Protein AF-C5DWY2-F1 (afdb_monomer_lite)

pLDDT: mean 78.47, std 16.79, range [25.7, 97.62]

InterPro domains:
  IPR014843 Protein Him1/Fmp52 [PF08732] (176-339)
  IPR036291 NAD(P)-binding domain superfamily [SSF51735] (209-324)

Structure (mmCIF, N/CA/C/O backbone):
data_AF-C5DWY2-F1
#
_entry.id   AF-C5DWY2-F1
#
loop_
_atom_site.group_PDB
_atom_site.id
_atom_site.type_symbol
_atom_site.label_atom_id
_atom_site.label_alt_id
_atom_site.label_comp_id
_atom_site.label_asym_id
_atom_site.label_entity_id
_atom_site.label_seq_id
_atom_site.pdbx_PDB_ins_code
_atom_site.Cartn_x
_atom_site.Cartn_y
_atom_site.Cartn_z
_atom_site.occupancy
_atom_site.B_iso_or_equiv
_atom_site.auth_seq_id
_atom_site.auth_comp_id
_atom_site.auth_asym_id
_atom_site.auth_atom_id
_atom_site.pdbx_PDB_model_num
ATOM 1 N N . MET A 1 1 ? -13.076 17.099 48.594 1.00 31.81 1 MET A N 1
ATOM 2 C CA . MET A 1 1 ? -12.869 17.244 47.140 1.00 31.81 1 MET A CA 1
ATOM 3 C C . MET A 1 1 ? -11.903 16.149 46.719 1.00 31.81 1 MET A C 1
ATOM 5 O O . MET A 1 1 ? -10.703 16.353 46.830 1.00 31.81 1 MET A O 1
ATOM 9 N N . SER A 1 2 ? -12.412 14.955 46.390 1.00 25.70 2 SER A N 1
ATOM 10 C CA . SER A 1 2 ? -11.578 13.869 45.864 1.00 25.70 2 SER A CA 1
ATOM 11 C C . SER A 1 2 ? -11.436 14.059 44.359 1.00 25.70 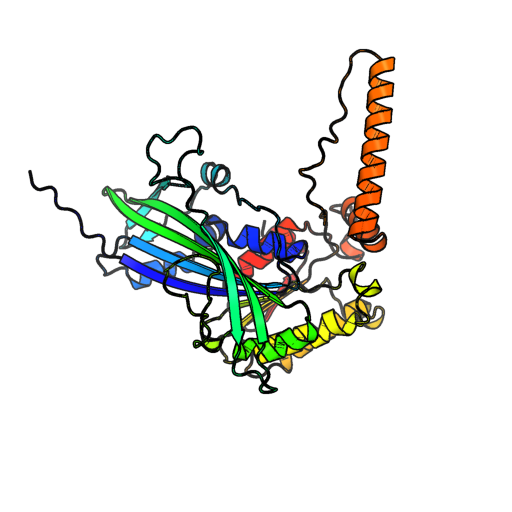2 SER A C 1
ATOM 13 O O . SER A 1 2 ? -12.409 14.068 43.610 1.00 25.70 2 SER A O 1
ATOM 15 N N . THR A 1 3 ? -10.205 14.285 43.924 1.00 31.88 3 THR A N 1
ATOM 16 C CA . THR A 1 3 ? -9.783 14.100 42.541 1.00 31.88 3 THR A CA 1
ATOM 17 C C . THR A 1 3 ? -9.635 12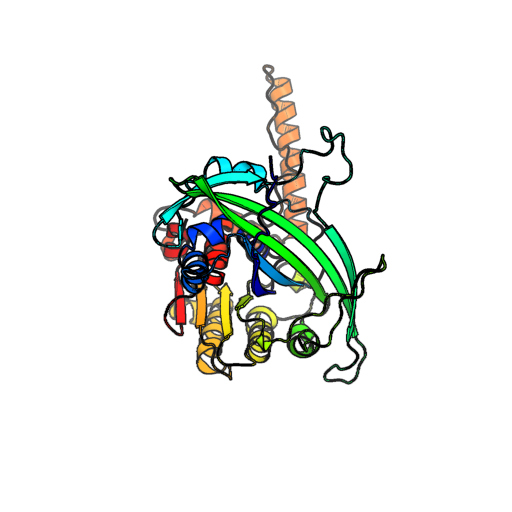.601 42.318 1.00 31.88 3 THR A C 1
ATOM 19 O O . THR A 1 3 ? -8.547 12.053 42.490 1.00 31.88 3 THR A O 1
ATOM 22 N N . ASP A 1 4 ? -10.738 11.929 41.992 1.00 30.27 4 ASP A N 1
ATOM 23 C CA . ASP A 1 4 ? -10.667 10.574 41.457 1.00 30.27 4 ASP A CA 1
ATOM 24 C C . ASP A 1 4 ? -10.088 10.670 40.047 1.00 30.27 4 ASP A C 1
ATOM 26 O O . ASP A 1 4 ? -10.759 11.021 39.074 1.00 30.27 4 ASP A O 1
ATOM 30 N N . HIS A 1 5 ? -8.788 10.402 39.951 1.00 35.81 5 HIS A N 1
ATOM 31 C CA . HIS A 1 5 ? -8.169 10.000 38.703 1.00 35.81 5 HIS A CA 1
ATOM 32 C C . HIS A 1 5 ? -8.895 8.740 38.229 1.00 35.81 5 HIS A C 1
ATOM 34 O O . HIS A 1 5 ? -8.616 7.641 38.703 1.00 35.81 5 HIS A O 1
ATOM 40 N N . ASN A 1 6 ? -9.847 8.910 37.309 1.00 37.41 6 ASN A N 1
ATOM 41 C CA . ASN A 1 6 ? -10.394 7.817 36.522 1.00 37.41 6 ASN A CA 1
ATOM 42 C C . ASN A 1 6 ? -9.211 7.069 35.900 1.00 37.41 6 ASN A C 1
ATOM 44 O O . ASN A 1 6 ? -8.612 7.544 34.936 1.00 37.41 6 ASN A O 1
ATOM 48 N N . LEU A 1 7 ? -8.858 5.916 36.471 1.00 41.41 7 LEU A N 1
ATOM 49 C CA . LEU A 1 7 ? -8.006 4.924 35.831 1.00 41.41 7 LEU A CA 1
ATOM 50 C C . LEU A 1 7 ? -8.693 4.538 34.518 1.00 41.41 7 LEU A C 1
ATOM 52 O O . LEU A 1 7 ? -9.625 3.735 34.504 1.00 41.41 7 LEU A O 1
ATOM 56 N N . THR A 1 8 ? -8.281 5.171 33.421 1.00 54.25 8 THR A N 1
ATOM 57 C CA . THR A 1 8 ? -8.731 4.854 32.067 1.00 54.25 8 THR A CA 1
ATOM 58 C C . THR A 1 8 ? -8.365 3.406 31.778 1.00 54.25 8 THR A C 1
ATOM 60 O O . THR A 1 8 ? -7.192 3.078 31.597 1.00 54.25 8 THR A O 1
ATOM 63 N N . LYS A 1 9 ? -9.363 2.515 31.782 1.00 72.31 9 LYS A N 1
ATOM 64 C CA . LYS A 1 9 ? -9.174 1.137 31.326 1.00 72.31 9 LYS A CA 1
ATOM 65 C C . LYS A 1 9 ? -8.931 1.194 29.820 1.00 72.31 9 LYS A C 1
ATOM 67 O O . LYS A 1 9 ? -9.702 1.817 29.087 1.00 72.31 9 LYS A O 1
ATOM 72 N N . HIS A 1 10 ? -7.838 0.572 29.399 1.00 84.31 10 HIS A N 1
ATOM 73 C CA . HIS A 1 10 ? -7.245 0.719 28.074 1.00 84.31 10 HIS A CA 1
ATOM 74 C C . HIS A 1 10 ? -7.298 -0.600 27.304 1.00 84.31 10 HIS A C 1
ATOM 76 O O . HIS A 1 10 ? -7.007 -1.653 27.869 1.00 84.31 10 HIS A O 1
ATOM 82 N N . GLN A 1 11 ? -7.650 -0.536 26.020 1.00 90.25 11 GLN A N 1
ATOM 83 C CA . GLN A 1 11 ? -7.560 -1.659 25.088 1.00 90.25 11 GLN A CA 1
ATOM 84 C C . GLN A 1 11 ? -6.677 -1.287 23.903 1.00 90.25 11 GLN A C 1
ATOM 86 O O . GLN A 1 11 ? -6.793 -0.198 23.348 1.00 90.25 11 GLN A O 1
ATOM 91 N N . SER A 1 12 ? -5.834 -2.221 23.470 1.00 89.38 12 SER A N 1
ATOM 92 C CA . SER A 1 12 ? -4.912 -2.027 22.354 1.00 89.38 12 SER A CA 1
ATOM 93 C C . SER A 1 12 ? -5.177 -3.037 21.241 1.00 89.38 12 SER A C 1
ATOM 95 O O . SER A 1 12 ? -5.420 -4.213 21.512 1.00 89.38 12 SER A O 1
ATOM 97 N N . PHE A 1 13 ? -5.095 -2.588 19.992 1.00 91.62 13 PHE A N 1
ATOM 98 C CA . PHE A 1 13 ? -5.145 -3.421 18.794 1.00 91.62 13 PHE A CA 1
ATOM 99 C C . PHE A 1 13 ? -3.881 -3.214 17.964 1.00 91.62 13 PHE A C 1
ATOM 101 O O . PHE A 1 13 ? -3.285 -2.133 17.984 1.00 91.62 13 PHE A O 1
ATOM 108 N N . GLN A 1 14 ? -3.470 -4.251 17.240 1.00 92.06 14 GLN A N 1
ATOM 109 C CA . GLN A 1 14 ? -2.285 -4.234 16.389 1.00 92.06 14 GLN A CA 1
ATOM 110 C C . GLN A 1 14 ? -2.656 -4.732 14.997 1.00 92.06 14 GLN A C 1
ATOM 112 O O . GLN A 1 14 ? -3.134 -5.852 14.846 1.00 92.06 14 GLN A O 1
ATOM 117 N N . ASP A 1 15 ? -2.413 -3.898 13.990 1.00 91.69 15 ASP A N 1
ATOM 118 C CA . ASP A 1 15 ? -2.611 -4.238 12.588 1.00 91.69 15 ASP A CA 1
ATOM 119 C C . ASP A 1 15 ? -1.277 -4.114 11.850 1.00 91.69 15 ASP A C 1
ATOM 121 O O . ASP A 1 15 ? -0.618 -3.073 11.898 1.00 91.69 15 ASP A O 1
ATOM 125 N N . HIS A 1 16 ? -0.886 -5.177 11.151 1.00 94.81 16 HIS A N 1
ATOM 126 C CA . HIS A 1 16 ? 0.380 -5.267 10.429 1.00 94.81 16 HIS A CA 1
ATOM 127 C C . HIS A 1 16 ? 0.127 -5.347 8.921 1.00 94.81 16 HIS A C 1
ATOM 129 O O . HIS A 1 16 ? -0.573 -6.245 8.446 1.00 94.81 16 HIS A O 1
ATOM 135 N N . ILE A 1 17 ? 0.722 -4.422 8.165 1.00 96.00 17 ILE A N 1
ATOM 136 C CA . ILE A 1 17 ? 0.604 -4.339 6.707 1.00 96.00 17 ILE A CA 1
ATOM 137 C C . ILE A 1 17 ? 1.995 -4.353 6.076 1.00 96.00 17 ILE A C 1
ATOM 139 O O . ILE A 1 17 ? 2.861 -3.547 6.417 1.00 96.00 17 ILE A O 1
ATOM 143 N N . LEU A 1 18 ? 2.198 -5.251 5.116 1.00 97.12 18 LEU A N 1
ATOM 144 C CA . LEU A 1 18 ? 3.408 -5.320 4.301 1.00 97.12 18 LEU A CA 1
ATOM 145 C C . LEU A 1 18 ? 3.190 -4.569 2.985 1.00 97.12 18 LEU A C 1
ATOM 147 O O . LEU A 1 18 ? 2.194 -4.791 2.305 1.00 97.12 18 LEU A O 1
ATOM 151 N N . LEU A 1 19 ? 4.110 -3.686 2.604 1.00 95.62 19 LEU A N 1
ATOM 152 C CA . LEU A 1 19 ? 3.992 -2.841 1.417 1.00 95.62 19 LEU A CA 1
ATOM 153 C C . LEU A 1 19 ? 5.230 -2.973 0.524 1.00 95.62 19 LEU A C 1
ATOM 155 O O . LEU A 1 19 ? 6.340 -2.589 0.899 1.00 95.62 19 LEU A O 1
ATOM 159 N N . PHE A 1 20 ? 5.012 -3.438 -0.705 1.00 94.06 20 PHE A N 1
ATOM 160 C CA . PHE A 1 20 ? 6.019 -3.469 -1.762 1.00 94.06 20 PHE A CA 1
ATOM 161 C C . PHE A 1 20 ? 5.755 -2.378 -2.797 1.00 94.06 20 PHE A C 1
ATOM 163 O O . PHE A 1 20 ? 4.650 -2.248 -3.323 1.00 94.06 20 PHE A O 1
ATOM 170 N N . GLY A 1 21 ? 6.798 -1.616 -3.135 1.00 87.25 21 GLY A N 1
ATOM 171 C CA . GLY A 1 21 ? 6.702 -0.523 -4.107 1.00 87.25 21 GLY A CA 1
ATOM 172 C C . GLY A 1 21 ? 6.305 0.825 -3.502 1.00 87.25 21 GLY A C 1
ATOM 173 O O . GLY A 1 21 ? 5.877 1.709 -4.244 1.00 87.25 21 GLY A O 1
ATOM 174 N N . SER A 1 22 ? 6.501 1.021 -2.192 1.00 82.19 22 SER A N 1
ATOM 175 C CA . SER A 1 22 ? 6.167 2.273 -1.486 1.00 82.19 22 SER A CA 1
ATOM 176 C C . SER A 1 22 ? 6.967 3.500 -1.945 1.00 82.19 22 SER A C 1
ATOM 178 O O . SER A 1 22 ? 6.643 4.629 -1.595 1.00 82.19 22 SER A O 1
ATOM 180 N N . THR A 1 23 ? 8.005 3.304 -2.754 1.00 82.12 23 THR A N 1
ATOM 181 C CA . THR A 1 23 ? 8.801 4.370 -3.383 1.00 82.12 23 THR A CA 1
ATOM 182 C C . THR A 1 23 ? 8.313 4.771 -4.779 1.00 82.12 23 THR A C 1
ATOM 184 O O . THR A 1 23 ? 8.747 5.797 -5.301 1.00 82.12 23 THR A O 1
ATOM 187 N N . GLY A 1 24 ? 7.428 3.991 -5.409 1.00 80.38 24 GLY A N 1
ATOM 188 C CA . GLY A 1 24 ? 6.833 4.320 -6.710 1.00 80.38 24 GLY A CA 1
ATOM 189 C C . GLY A 1 24 ? 5.622 5.244 -6.572 1.00 80.38 24 GLY A C 1
ATOM 190 O O . GLY A 1 24 ? 4.990 5.256 -5.525 1.00 80.38 24 GLY A O 1
ATOM 191 N N . LEU A 1 25 ? 5.255 5.979 -7.631 1.00 83.44 25 LEU A N 1
ATOM 192 C CA . LEU A 1 25 ? 4.200 7.012 -7.599 1.00 83.44 25 LEU A CA 1
ATOM 193 C C . LEU A 1 25 ? 2.927 6.582 -6.843 1.00 83.44 25 LEU A C 1
ATOM 195 O O . LEU A 1 25 ? 2.466 7.298 -5.962 1.00 83.44 25 LEU A O 1
ATOM 199 N N . ILE A 1 26 ? 2.374 5.410 -7.168 1.00 88.38 26 ILE A N 1
ATOM 200 C CA . ILE A 1 26 ? 1.155 4.910 -6.520 1.00 88.38 26 ILE A CA 1
ATOM 201 C C . ILE A 1 26 ? 1.420 4.415 -5.105 1.00 88.38 26 ILE A C 1
ATOM 203 O O . ILE A 1 26 ? 0.709 4.823 -4.193 1.00 88.38 26 ILE A O 1
ATOM 207 N N . GLY A 1 27 ? 2.423 3.559 -4.894 1.00 88.69 27 GLY A N 1
ATOM 208 C CA . GLY A 1 27 ? 2.696 2.997 -3.567 1.00 88.69 27 GLY A CA 1
ATOM 209 C C . GLY A 1 27 ? 3.061 4.063 -2.544 1.00 88.69 27 GLY A C 1
ATOM 210 O O . GLY A 1 27 ? 2.700 3.962 -1.376 1.00 88.69 27 GLY A O 1
ATOM 211 N N . SER A 1 28 ? 3.717 5.125 -3.000 1.00 87.06 28 SER A N 1
ATOM 212 C CA . SER A 1 28 ? 4.125 6.233 -2.157 1.00 87.06 28 SER A CA 1
ATOM 213 C C . SER A 1 28 ? 2.931 7.077 -1.711 1.00 87.06 28 SER A C 1
ATOM 215 O O . SER A 1 28 ? 2.855 7.437 -0.544 1.00 87.06 28 SER A O 1
ATOM 217 N N . LEU A 1 29 ? 1.983 7.345 -2.614 1.00 88.50 29 LEU A N 1
ATOM 218 C CA . LEU A 1 29 ? 0.710 7.979 -2.262 1.00 88.50 29 LEU A CA 1
ATOM 219 C C . LEU A 1 29 ? -0.178 7.035 -1.434 1.00 88.50 29 LEU A C 1
ATOM 221 O O . LEU A 1 29 ? -0.862 7.480 -0.528 1.00 88.50 29 LEU A O 1
ATOM 225 N N . THR A 1 30 ? -0.141 5.726 -1.696 1.00 91.94 30 THR A N 1
ATOM 226 C CA . THR A 1 30 ? -0.920 4.731 -0.937 1.00 91.94 30 THR A CA 1
ATOM 227 C C . THR A 1 30 ? -0.489 4.720 0.525 1.00 91.94 30 THR A C 1
ATOM 229 O O . THR A 1 30 ? -1.336 4.721 1.409 1.00 91.94 30 THR A O 1
ATOM 232 N N . LEU A 1 31 ? 0.822 4.771 0.790 1.00 91.38 31 LEU A N 1
ATOM 233 C CA . LEU A 1 31 ? 1.337 4.912 2.150 1.00 91.38 31 LEU A CA 1
ATOM 234 C C . LEU A 1 31 ? 0.860 6.215 2.804 1.00 91.38 31 LEU A C 1
ATOM 236 O O . LEU A 1 31 ? 0.510 6.197 3.973 1.00 91.38 31 LEU A O 1
ATOM 240 N N . GLU A 1 32 ? 0.813 7.328 2.070 1.00 86.88 32 GLU A N 1
ATOM 241 C CA . GLU A 1 32 ? 0.288 8.595 2.600 1.00 86.88 32 GLU A CA 1
ATOM 242 C C . GLU A 1 32 ? -1.196 8.493 2.968 1.00 86.88 32 GLU A C 1
ATOM 244 O O . GLU A 1 32 ? -1.577 8.944 4.043 1.00 86.88 32 GLU A O 1
ATOM 249 N N . GLU A 1 33 ? -2.017 7.856 2.129 1.00 87.69 33 GLU A N 1
ATOM 250 C CA . GLU A 1 33 ? -3.434 7.602 2.422 1.00 87.69 33 GLU A CA 1
ATOM 251 C C . GLU A 1 33 ? -3.615 6.674 3.635 1.00 87.69 33 GLU A C 1
ATOM 253 O O . GLU A 1 33 ? -4.469 6.927 4.477 1.00 87.69 33 GLU A O 1
ATOM 258 N N . LEU A 1 34 ? -2.773 5.647 3.794 1.00 90.06 34 LEU A N 1
ATOM 259 C CA . LEU A 1 34 ? -2.804 4.742 4.953 1.00 90.06 34 LEU A CA 1
ATOM 260 C C . LEU A 1 34 ? -2.443 5.418 6.286 1.00 90.06 34 LEU A C 1
ATOM 262 O O . LEU A 1 34 ? -2.730 4.857 7.342 1.00 90.06 34 LEU A O 1
ATOM 266 N N . LEU A 1 35 ? -1.801 6.586 6.262 1.00 86.75 35 LEU A N 1
ATOM 267 C CA . LEU A 1 35 ? -1.430 7.354 7.460 1.00 86.75 35 LEU A CA 1
ATOM 268 C C . LEU A 1 35 ? -2.487 8.398 7.851 1.00 86.75 35 LEU A C 1
ATOM 270 O O . LEU A 1 35 ? -2.302 9.132 8.828 1.00 86.75 35 LEU A O 1
ATOM 274 N N . LYS A 1 36 ? -3.581 8.481 7.091 1.00 82.81 36 LYS A N 1
ATOM 275 C CA . LYS A 1 36 ? -4.728 9.335 7.391 1.00 82.81 36 LYS A CA 1
ATOM 276 C C . LYS A 1 36 ? -5.652 8.621 8.361 1.00 82.81 36 LYS A C 1
ATOM 278 O O . LYS A 1 36 ? -6.027 7.471 8.142 1.00 82.81 36 LYS A O 1
ATOM 283 N N . VAL A 1 37 ? -6.015 9.300 9.444 1.00 81.75 37 VAL A N 1
ATOM 284 C CA . VAL A 1 37 ? -6.896 8.733 10.475 1.00 81.75 37 VAL A CA 1
ATOM 285 C C . VAL A 1 37 ? -8.310 8.551 9.923 1.00 81.75 37 VAL A C 1
ATOM 287 O O . VAL A 1 37 ? -8.965 7.553 10.211 1.00 81.75 37 VAL A O 1
ATOM 290 N N . GLU A 1 38 ? -8.728 9.465 9.050 1.00 79.81 38 GLU A N 1
ATOM 291 C CA . GLU A 1 38 ? -9.999 9.473 8.330 1.00 79.81 38 GLU A CA 1
ATOM 292 C C . GLU A 1 38 ? -10.267 8.145 7.631 1.00 79.81 38 GLU A C 1
ATOM 294 O O . GLU A 1 38 ? -11.377 7.632 7.699 1.00 79.81 38 GLU A O 1
ATOM 299 N N . LEU A 1 39 ? -9.236 7.536 7.037 1.00 82.62 39 LEU A N 1
ATOM 300 C CA . LEU A 1 39 ? -9.372 6.255 6.352 1.00 82.62 39 LEU A CA 1
ATOM 301 C C . LEU A 1 39 ? -9.914 5.160 7.279 1.00 82.62 39 LEU A C 1
ATOM 303 O O . LEU A 1 39 ? -10.636 4.287 6.818 1.00 82.62 39 LEU A O 1
ATOM 307 N N . TYR A 1 40 ? -9.573 5.201 8.568 1.00 83.94 40 TYR A N 1
ATOM 308 C CA . TYR A 1 40 ? -9.992 4.213 9.565 1.00 83.94 40 TYR A CA 1
ATOM 309 C C . TYR A 1 40 ? -11.291 4.596 10.278 1.00 83.94 40 TYR A C 1
ATOM 311 O O . TYR A 1 40 ? -11.939 3.724 10.849 1.00 83.94 40 TYR A O 1
ATOM 319 N N . LEU A 1 41 ? -11.667 5.877 10.243 1.00 78.38 41 LEU A N 1
ATOM 320 C CA . LEU A 1 41 ? -12.948 6.363 10.755 1.00 78.38 41 LEU A CA 1
ATOM 321 C C . LEU A 1 41 ? -14.071 6.149 9.729 1.00 78.38 41 LEU A C 1
ATOM 323 O O . LEU A 1 41 ? -15.104 5.580 10.064 1.00 78.38 41 LEU A O 1
ATOM 327 N N . ASP A 1 42 ? -13.849 6.541 8.471 1.00 67.69 42 ASP A N 1
ATOM 328 C CA . ASP A 1 42 ? -14.810 6.407 7.364 1.00 67.69 42 ASP A CA 1
ATOM 329 C C . ASP A 1 42 ? -14.947 4.955 6.891 1.00 67.69 42 ASP A C 1
ATOM 331 O O . ASP A 1 42 ? -15.996 4.549 6.392 1.00 67.69 42 ASP A O 1
ATOM 335 N N . ALA A 1 43 ? -13.907 4.141 7.100 1.00 59.25 43 ALA A N 1
ATOM 336 C CA . ALA A 1 43 ? -13.986 2.688 6.989 1.00 59.25 43 ALA A CA 1
ATOM 337 C C . ALA A 1 43 ? -15.019 2.063 7.940 1.00 59.25 43 ALA A C 1
ATOM 339 O O . ALA A 1 43 ? -15.370 0.911 7.708 1.00 59.25 43 ALA A O 1
ATOM 340 N N . GLY A 1 44 ? -15.494 2.799 8.962 1.00 51.84 44 GLY A N 1
ATOM 341 C CA . GLY A 1 44 ? -16.685 2.568 9.793 1.00 51.84 44 GLY A CA 1
ATOM 342 C C . GLY A 1 44 ? -16.768 1.212 10.492 1.00 51.84 44 GLY A C 1
ATOM 343 O O . GLY A 1 44 ? -16.703 1.122 11.711 1.00 51.84 44 GLY A O 1
ATOM 344 N N . ASN A 1 45 ? -16.869 0.148 9.708 1.00 64.44 45 ASN A N 1
ATOM 345 C CA . ASN A 1 45 ? -17.029 -1.233 10.123 1.00 64.44 45 ASN A CA 1
ATOM 346 C C . ASN A 1 45 ? -15.866 -1.753 10.986 1.00 64.44 45 ASN A C 1
ATOM 348 O O . ASN A 1 45 ? -16.129 -2.456 11.955 1.00 64.44 45 ASN A O 1
ATOM 352 N N . ASP A 1 46 ? -14.596 -1.430 10.694 1.00 76.00 46 ASP A N 1
ATOM 353 C CA . ASP A 1 46 ? -13.463 -1.966 11.487 1.00 76.00 46 ASP A CA 1
ATOM 354 C C . ASP A 1 46 ? -13.437 -1.387 12.908 1.00 76.00 46 ASP A C 1
ATOM 356 O O . ASP A 1 46 ? -13.355 -2.123 13.887 1.00 76.00 46 ASP A O 1
ATOM 360 N N . LEU A 1 47 ? -13.547 -0.062 13.041 1.00 81.25 47 LEU A N 1
ATOM 361 C CA . LEU A 1 47 ? -13.550 0.578 14.353 1.00 81.25 47 LEU A CA 1
ATOM 362 C C . LEU A 1 47 ? -14.821 0.240 15.137 1.00 81.25 47 LEU A C 1
ATOM 364 O O . LEU A 1 47 ? -14.732 -0.105 16.312 1.00 81.25 47 LEU A O 1
ATOM 368 N N . GLN A 1 48 ? -15.984 0.293 14.486 1.00 84.50 48 GLN A N 1
ATOM 369 C CA . GLN A 1 48 ? -17.261 -0.026 15.115 1.00 84.50 48 GLN A CA 1
ATOM 370 C C . GLN A 1 48 ? -17.297 -1.482 15.604 1.00 84.50 48 GLN A C 1
ATOM 372 O O . GLN A 1 48 ? -17.592 -1.714 16.773 1.00 84.50 48 GLN A O 1
ATOM 377 N N . SER A 1 49 ? -16.882 -2.451 14.779 1.00 83.44 49 SER A N 1
ATOM 378 C CA . SER A 1 49 ? -16.816 -3.860 15.204 1.00 83.44 49 SER A CA 1
ATOM 379 C C . SER A 1 49 ? -15.836 -4.083 16.359 1.00 83.44 49 SER A C 1
ATOM 381 O O . SER A 1 49 ? -16.124 -4.849 17.277 1.00 83.44 49 SER A O 1
ATOM 383 N N . LYS A 1 50 ? -14.699 -3.372 16.381 1.00 87.56 50 LYS A N 1
ATOM 384 C CA . LYS A 1 50 ? -13.761 -3.394 17.515 1.00 87.56 50 LYS A CA 1
ATOM 385 C C . LYS A 1 50 ? -14.376 -2.823 18.791 1.00 87.56 50 LYS A C 1
ATOM 387 O O . LYS A 1 50 ? -14.090 -3.350 19.859 1.00 87.56 50 LYS A O 1
ATOM 392 N N . LEU A 1 51 ? -15.196 -1.777 18.704 1.00 87.19 51 LEU A N 1
ATOM 393 C CA . LEU A 1 51 ? -15.900 -1.210 19.858 1.00 87.19 51 LEU A CA 1
ATOM 394 C C . LEU A 1 51 ? -16.996 -2.157 20.372 1.00 87.19 51 LEU A C 1
ATOM 396 O O . LEU A 1 51 ? -17.097 -2.364 21.579 1.00 87.19 51 LEU A O 1
ATOM 400 N N . GLU A 1 52 ? -17.763 -2.781 19.477 1.00 87.31 52 GLU A N 1
ATOM 401 C CA . GLU A 1 52 ? -18.845 -3.724 19.813 1.00 87.31 52 GLU A CA 1
ATOM 402 C C . GLU A 1 52 ? -18.357 -4.920 20.643 1.00 87.31 52 GLU A C 1
ATOM 404 O O . GLU A 1 52 ? -19.023 -5.328 21.594 1.00 87.31 52 GLU A O 1
ATOM 409 N N . LEU A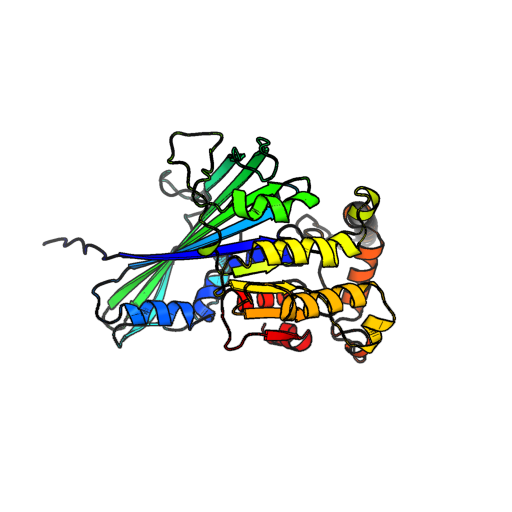 1 53 ? -17.144 -5.423 20.379 1.00 87.62 53 LEU A N 1
ATOM 410 C CA . LEU A 1 53 ? -16.519 -6.486 21.185 1.00 87.62 53 LEU A CA 1
ATOM 411 C C . LEU A 1 53 ? -16.381 -6.130 22.676 1.00 87.62 53 LEU A C 1
ATOM 413 O O . LEU A 1 53 ? -16.267 -7.018 23.521 1.00 87.62 53 LEU A O 1
ATOM 417 N N . TYR A 1 54 ? -16.389 -4.838 23.004 1.00 89.50 54 TYR A N 1
ATOM 418 C CA . TYR A 1 54 ? -16.158 -4.305 24.343 1.00 89.50 54 TYR A CA 1
ATOM 419 C C . TYR A 1 54 ? -17.358 -3.523 24.883 1.00 89.50 54 TYR A C 1
ATOM 421 O O . TYR A 1 54 ? -17.211 -2.770 25.850 1.00 89.50 54 TYR A O 1
ATOM 429 N N . GLU A 1 55 ? -18.549 -3.715 24.309 1.00 85.06 55 GLU A N 1
ATOM 430 C CA . GLU A 1 55 ? -19.758 -2.966 24.667 1.00 85.06 55 GLU A CA 1
ATOM 431 C C . GLU A 1 55 ? -20.145 -3.111 26.150 1.00 85.06 55 GLU A C 1
ATOM 433 O O . GLU A 1 55 ? -20.578 -2.153 26.787 1.00 85.06 55 GLU A O 1
ATOM 438 N N . ASN A 1 56 ? -19.892 -4.283 26.735 1.00 84.81 56 ASN A N 1
ATOM 439 C CA . ASN A 1 56 ? -20.171 -4.573 28.146 1.00 84.81 56 ASN A CA 1
ATOM 440 C C . ASN A 1 56 ? -18.983 -4.288 29.085 1.00 84.81 56 ASN A C 1
ATOM 442 O O . ASN A 1 56 ? -19.005 -4.680 30.250 1.00 84.81 56 ASN A O 1
ATOM 446 N N . SER A 1 57 ? -17.916 -3.662 28.586 1.00 83.31 57 SER A N 1
ATOM 447 C CA . SER A 1 57 ? -16.711 -3.370 29.368 1.00 83.31 57 SER A CA 1
ATOM 448 C C . SER A 1 57 ? -16.693 -1.927 29.869 1.00 83.31 57 SER A C 1
ATOM 450 O O . SER A 1 57 ? -17.374 -1.068 29.327 1.00 83.31 57 SER A O 1
ATOM 452 N N . ASP A 1 58 ? -15.849 -1.630 30.857 1.00 83.69 58 ASP A N 1
ATOM 453 C CA . ASP A 1 58 ? -15.611 -0.264 31.348 1.00 83.69 58 ASP A CA 1
ATOM 454 C C . ASP A 1 58 ? -14.524 0.497 30.561 1.00 83.69 58 ASP A C 1
ATOM 456 O O . ASP A 1 58 ? -14.105 1.579 30.967 1.00 83.69 58 ASP A O 1
ATOM 460 N N . ILE A 1 59 ? -14.076 -0.025 29.418 1.00 86.88 59 ILE A N 1
ATOM 461 C CA . ILE A 1 59 ? -12.990 0.552 28.613 1.00 86.88 59 ILE A CA 1
ATOM 462 C C . ILE A 1 59 ? -13.443 1.841 27.931 1.00 86.88 59 ILE A C 1
ATOM 464 O O . ILE A 1 59 ? -14.428 1.855 27.194 1.00 86.88 59 ILE A O 1
ATOM 468 N N . ASN A 1 60 ? -12.720 2.926 28.182 1.00 86.81 60 ASN A N 1
ATOM 469 C CA . ASN A 1 60 ? -12.985 4.245 27.610 1.00 86.81 60 ASN A CA 1
ATOM 470 C C . ASN A 1 60 ? -11.803 4.785 26.799 1.00 86.81 60 ASN A C 1
ATOM 472 O O . ASN A 1 60 ? -11.884 5.895 26.280 1.00 86.81 60 ASN A O 1
ATOM 476 N N . HIS A 1 61 ? -10.725 4.008 26.674 1.00 89.19 61 HIS A N 1
ATOM 477 C CA . HIS A 1 61 ? -9.564 4.344 25.864 1.00 89.19 61 HIS A CA 1
ATOM 478 C C . HIS A 1 61 ? -9.174 3.168 24.972 1.00 89.19 61 HIS A C 1
ATOM 480 O O . HIS A 1 61 ? -8.831 2.091 25.456 1.00 89.19 61 HIS A O 1
ATOM 486 N N . PHE A 1 62 ? -9.201 3.396 23.663 1.00 90.31 62 PHE A N 1
ATOM 487 C CA . PHE A 1 62 ? -8.801 2.430 22.652 1.00 90.31 62 PHE A CA 1
ATOM 488 C C . PHE A 1 62 ? -7.570 2.928 21.901 1.00 90.31 62 PHE A C 1
ATOM 490 O O . PHE A 1 62 ? -7.530 4.061 21.422 1.00 90.31 62 PHE A O 1
ATOM 497 N N . THR A 1 63 ? -6.568 2.068 21.758 1.00 90.62 63 THR A N 1
ATOM 498 C CA . THR A 1 63 ? -5.365 2.337 20.976 1.00 90.62 63 THR A CA 1
ATOM 499 C C . THR A 1 63 ? -5.296 1.425 19.764 1.00 90.62 63 THR A C 1
ATOM 501 O O . THR A 1 63 ? -5.379 0.206 19.869 1.00 90.62 63 THR A O 1
ATOM 504 N N . LEU A 1 64 ? -5.098 2.027 18.599 1.00 91.25 64 LEU A N 1
ATOM 505 C CA . LEU A 1 64 ? -4.987 1.368 17.308 1.00 91.25 64 LEU A CA 1
ATOM 506 C C . LEU A 1 64 ? -3.548 1.521 16.817 1.00 91.25 64 LEU A C 1
ATOM 508 O O . LEU A 1 64 ? -3.163 2.574 16.305 1.00 91.25 64 LEU A O 1
ATOM 512 N N . ASN A 1 65 ? -2.742 0.474 16.983 1.00 92.00 65 ASN A N 1
ATOM 513 C CA . ASN A 1 65 ? -1.375 0.440 16.476 1.00 92.00 65 ASN A CA 1
ATOM 514 C C . ASN A 1 65 ? -1.380 -0.103 15.050 1.00 92.00 65 ASN A C 1
ATOM 516 O O . ASN A 1 65 ? -1.740 -1.254 14.814 1.00 92.00 65 ASN A O 1
ATOM 520 N N . LYS A 1 66 ? -0.969 0.725 14.098 1.00 92.69 66 LYS A N 1
ATOM 521 C CA . LYS A 1 66 ? -0.875 0.400 12.679 1.00 92.69 66 LYS A CA 1
ATOM 522 C C . LYS A 1 66 ? 0.601 0.343 12.292 1.00 92.69 66 LYS A C 1
ATOM 524 O O . LYS A 1 66 ? 1.300 1.357 12.335 1.00 92.69 66 LYS A O 1
ATOM 529 N N . PHE A 1 67 ? 1.080 -0.836 11.923 1.00 94.25 67 PHE A N 1
ATOM 530 C CA . PHE A 1 67 ? 2.457 -1.075 11.505 1.00 94.25 67 PHE A CA 1
ATOM 531 C C . PHE A 1 67 ? 2.524 -1.270 9.989 1.00 94.25 67 PHE A C 1
ATOM 533 O O . PHE A 1 67 ? 1.872 -2.161 9.447 1.00 94.25 67 PHE A O 1
ATOM 540 N N . PHE A 1 68 ? 3.347 -0.473 9.307 1.00 94.94 68 PHE A N 1
ATOM 541 C CA . PHE A 1 68 ? 3.590 -0.582 7.869 1.00 94.94 68 PHE A CA 1
ATOM 542 C C . PHE A 1 68 ? 5.042 -0.955 7.606 1.00 94.94 68 PHE A C 1
ATOM 544 O O . PHE A 1 68 ? 5.949 -0.149 7.818 1.00 94.94 68 PHE A O 1
ATOM 551 N N . TYR A 1 69 ? 5.263 -2.154 7.082 1.00 95.50 69 TYR A N 1
ATOM 552 C CA . TYR A 1 69 ? 6.585 -2.632 6.701 1.00 95.50 69 TYR A CA 1
ATOM 553 C C . TYR A 1 69 ? 6.795 -2.389 5.210 1.00 95.50 69 TYR A C 1
ATOM 555 O O . TYR A 1 69 ? 6.178 -3.028 4.365 1.00 95.50 69 TYR A O 1
ATOM 563 N N . CYS A 1 70 ? 7.649 -1.431 4.873 1.00 94.25 70 CYS A N 1
ATOM 564 C CA . CYS A 1 70 ? 7.923 -1.026 3.503 1.00 94.25 70 CYS A CA 1
ATOM 565 C C . CYS A 1 70 ? 9.228 -1.653 3.011 1.00 94.25 70 CYS A C 1
ATOM 567 O O . CYS A 1 70 ? 10.302 -1.233 3.440 1.00 94.25 70 CYS A O 1
ATOM 569 N N . VAL A 1 71 ? 9.157 -2.593 2.072 1.00 93.06 71 VAL A N 1
ATOM 570 C CA . VAL A 1 71 ? 10.349 -3.216 1.477 1.00 93.06 71 VAL A CA 1
ATOM 571 C C . VAL A 1 71 ? 10.792 -2.413 0.255 1.00 93.06 71 VAL A C 1
ATOM 573 O O . VAL A 1 71 ? 10.051 -2.278 -0.722 1.00 93.06 71 VAL A O 1
ATOM 576 N N . ASN A 1 72 ? 12.003 -1.852 0.307 1.00 89.31 72 ASN A N 1
ATOM 577 C CA . ASN A 1 72 ? 12.521 -0.941 -0.713 1.00 89.31 72 ASN A CA 1
ATOM 578 C C . ASN A 1 72 ? 13.970 -1.241 -1.091 1.00 89.31 72 ASN A C 1
ATOM 580 O O . ASN A 1 72 ? 14.752 -1.717 -0.280 1.00 89.31 72 ASN A O 1
ATOM 584 N N . ARG A 1 73 ? 14.374 -0.861 -2.311 1.00 84.81 73 ARG A N 1
ATOM 585 C CA . ARG A 1 73 ? 15.789 -0.937 -2.728 1.00 84.81 73 ARG A CA 1
ATOM 586 C C . ARG A 1 73 ? 16.668 0.142 -2.102 1.00 84.81 73 ARG A C 1
ATOM 588 O O . ARG A 1 73 ? 17.880 -0.008 -2.067 1.00 84.81 73 ARG A O 1
ATOM 595 N N . LYS A 1 74 ? 16.072 1.266 -1.697 1.00 82.75 74 LYS A N 1
ATOM 596 C CA . LYS A 1 74 ? 16.753 2.449 -1.154 1.00 82.75 74 LYS A CA 1
ATOM 597 C C . LYS A 1 74 ? 15.848 3.133 -0.137 1.00 82.75 74 LYS A C 1
ATOM 599 O O . LYS A 1 74 ? 14.626 3.045 -0.264 1.00 82.75 74 LYS A O 1
ATOM 604 N N . LEU A 1 75 ? 16.445 3.848 0.814 1.00 76.12 75 LEU A N 1
ATOM 605 C CA . LEU A 1 75 ? 15.705 4.728 1.720 1.00 76.12 75 LEU A CA 1
ATOM 606 C C . LEU A 1 75 ? 14.997 5.825 0.930 1.00 76.12 75 LEU A C 1
ATOM 608 O O . LEU A 1 75 ? 15.574 6.418 0.012 1.00 76.12 75 LEU A O 1
ATOM 612 N N . ASN A 1 76 ? 13.757 6.111 1.314 1.00 68.06 76 ASN A N 1
ATOM 613 C CA . ASN A 1 76 ? 13.069 7.292 0.829 1.00 68.06 76 ASN A CA 1
ATOM 614 C C . ASN A 1 76 ? 13.274 8.420 1.842 1.00 68.06 76 ASN A C 1
ATOM 616 O O . ASN A 1 76 ? 12.691 8.397 2.921 1.00 68.06 76 ASN A O 1
ATOM 620 N N . ASN A 1 77 ? 14.116 9.393 1.495 1.00 56.44 77 ASN A N 1
ATOM 621 C CA . ASN A 1 77 ? 14.404 10.554 2.344 1.00 56.44 77 ASN A CA 1
ATOM 622 C C . ASN A 1 77 ? 13.391 11.694 2.164 1.00 56.44 77 ASN A C 1
ATOM 624 O O . ASN A 1 77 ? 13.572 12.761 2.749 1.00 56.44 77 ASN A O 1
ATOM 628 N N . GLU A 1 78 ? 12.365 11.531 1.323 1.00 54.09 78 GLU A N 1
ATOM 629 C CA . GLU A 1 78 ? 11.333 12.556 1.200 1.00 54.09 78 GLU A CA 1
ATOM 630 C C . GLU A 1 78 ? 10.595 12.675 2.539 1.00 54.09 78 GLU A C 1
ATOM 632 O O . GLU A 1 78 ? 9.819 11.792 2.906 1.00 54.09 78 GLU A O 1
ATOM 637 N N . LYS A 1 79 ? 10.860 13.772 3.265 1.00 47.88 79 LYS A N 1
ATOM 638 C CA . LYS A 1 79 ? 10.096 14.201 4.440 1.00 47.88 79 LYS A CA 1
ATOM 639 C C . LYS A 1 79 ? 8.644 14.360 4.019 1.00 47.88 79 LYS A C 1
ATOM 641 O O . LYS A 1 79 ? 8.245 15.383 3.471 1.00 47.88 79 LYS A O 1
ATOM 646 N N . ARG A 1 80 ? 7.861 13.313 4.230 1.00 52.06 80 ARG A N 1
ATOM 647 C CA . ARG A 1 80 ? 6.429 13.318 3.975 1.00 52.06 80 ARG A CA 1
ATOM 648 C C . ARG A 1 80 ? 5.763 13.503 5.318 1.00 52.06 80 ARG A C 1
ATOM 650 O O . ARG A 1 80 ? 5.566 12.557 6.084 1.00 52.06 80 ARG A O 1
ATOM 657 N N . SER A 1 81 ? 5.500 14.759 5.642 1.00 43.31 81 SER A N 1
ATOM 658 C CA . SER A 1 81 ? 4.500 15.103 6.636 1.00 43.31 81 SER A CA 1
ATOM 659 C C . SER A 1 81 ? 3.133 14.877 5.979 1.00 43.31 81 SER A C 1
ATOM 661 O O . SER A 1 81 ? 2.744 15.664 5.117 1.00 43.31 81 SER A O 1
ATOM 663 N N . PRO A 1 82 ? 2.382 13.813 6.323 1.00 48.56 82 PRO A N 1
ATOM 664 C CA . PRO A 1 82 ? 0.950 13.867 6.137 1.00 48.56 82 PRO A CA 1
ATOM 665 C C . PRO A 1 82 ? 0.492 15.006 7.045 1.00 48.56 82 PRO A C 1
ATOM 667 O O . PRO A 1 82 ? 0.579 14.918 8.272 1.00 48.56 82 PRO A O 1
ATOM 670 N N . GLY A 1 83 ? 0.124 16.129 6.438 1.00 49.53 83 GLY A N 1
ATOM 671 C CA . GLY A 1 83 ? -0.532 17.216 7.141 1.00 49.53 83 GLY A CA 1
ATOM 672 C C . GLY A 1 83 ? -1.932 16.765 7.534 1.00 49.53 83 GLY A C 1
ATOM 673 O O . GLY A 1 83 ? -2.898 17.193 6.916 1.00 49.53 83 GLY A O 1
ATOM 674 N N . ASN A 1 84 ? -2.048 15.897 8.544 1.00 50.06 84 ASN A N 1
ATOM 675 C CA . ASN A 1 84 ? -3.332 15.623 9.194 1.00 50.06 84 ASN A CA 1
ATOM 676 C C . ASN A 1 84 ? -3.828 16.883 9.944 1.00 50.06 84 ASN A C 1
ATOM 678 O O . ASN A 1 84 ? -5.010 16.977 10.254 1.00 50.06 84 ASN A O 1
ATOM 682 N N . GLU A 1 85 ? -2.946 17.875 10.164 1.00 46.22 85 GLU A N 1
ATOM 683 C CA . GLU A 1 85 ? -3.237 19.179 10.789 1.00 46.22 85 GLU A CA 1
ATOM 684 C C . GLU A 1 85 ? -4.332 19.989 10.075 1.00 46.22 85 GLU A C 1
ATOM 686 O O . GLU A 1 85 ? -5.032 20.746 10.732 1.00 46.22 85 GLU A O 1
ATOM 691 N N . TYR A 1 86 ? -4.525 19.827 8.758 1.00 41.59 86 TYR A N 1
ATOM 692 C CA . TYR A 1 86 ? -5.479 20.647 7.986 1.00 41.59 86 TYR A CA 1
ATOM 693 C C . TYR A 1 86 ? -6.709 19.893 7.462 1.00 41.59 86 TYR A C 1
ATOM 695 O O . TYR A 1 86 ? -7.605 20.511 6.885 1.00 41.59 86 TYR A O 1
ATOM 703 N N . LEU A 1 87 ? -6.772 18.565 7.606 1.00 45.69 87 LEU A N 1
ATOM 704 C CA . LEU A 1 87 ? -7.839 17.762 6.991 1.00 45.69 87 LEU A CA 1
ATOM 705 C C . LEU A 1 87 ? -9.010 17.478 7.942 1.00 45.69 87 LEU A C 1
ATOM 707 O O . LEU A 1 87 ? -10.156 17.459 7.489 1.00 45.69 87 LEU A O 1
ATOM 711 N N . MET A 1 88 ? -8.766 17.402 9.254 1.00 49.84 88 MET A N 1
ATOM 712 C CA . MET A 1 88 ? -9.825 17.114 10.230 1.00 49.84 88 MET A CA 1
ATOM 713 C C . MET A 1 88 ? -10.765 18.296 10.521 1.00 49.84 88 MET A C 1
ATOM 715 O O . MET A 1 88 ? -11.887 18.050 10.953 1.00 49.84 88 MET A O 1
ATOM 719 N N . GLU A 1 89 ? -10.409 19.546 10.182 1.00 45.53 89 GLU A N 1
ATOM 720 C CA . GLU A 1 89 ? -11.357 20.686 10.211 1.00 45.53 89 GLU A CA 1
ATOM 721 C C . GLU A 1 89 ? -12.553 20.486 9.256 1.00 45.53 89 GLU A C 1
ATOM 723 O O . GLU A 1 89 ? -13.582 21.149 9.387 1.00 45.53 89 GLU A O 1
ATOM 728 N N . ARG A 1 90 ? -12.446 19.561 8.288 1.00 40.38 90 ARG A N 1
ATOM 729 C CA . ARG A 1 90 ? -13.524 19.211 7.348 1.00 40.38 90 ARG A CA 1
ATOM 730 C C . ARG A 1 90 ? -14.184 17.865 7.618 1.00 40.38 90 ARG A C 1
ATOM 732 O O . ARG A 1 90 ? -15.175 17.546 6.956 1.00 40.38 90 ARG A O 1
ATOM 739 N N . CYS A 1 91 ? -13.667 17.073 8.548 1.00 47.25 91 CYS A N 1
ATOM 740 C CA . CYS A 1 91 ? -14.222 15.760 8.819 1.00 47.25 91 CYS A CA 1
ATOM 741 C C . CYS A 1 91 ? -15.500 15.897 9.634 1.00 47.25 91 CYS A C 1
ATOM 743 O O . CYS A 1 91 ? -15.484 16.098 10.845 1.00 47.25 91 CYS A O 1
ATOM 745 N N . LYS A 1 92 ? -16.628 15.691 8.955 1.00 54.53 92 LYS A N 1
ATOM 746 C CA . LYS A 1 92 ? -17.836 15.155 9.580 1.00 54.53 92 LYS A CA 1
ATOM 747 C C . LYS A 1 92 ? -17.539 13.711 9.997 1.00 54.53 92 LYS A C 1
ATOM 749 O O . LYS A 1 92 ? -18.030 12.793 9.352 1.00 54.53 92 LYS A O 1
ATOM 754 N N . ALA A 1 93 ? -16.662 13.511 10.984 1.00 63.75 93 ALA A N 1
ATOM 755 C CA . ALA A 1 93 ? -16.381 12.178 11.499 1.00 63.75 93 ALA A CA 1
ATOM 756 C C . ALA A 1 93 ? -17.716 11.539 11.886 1.00 63.75 93 ALA A C 1
ATOM 758 O O . ALA A 1 93 ? -18.515 12.153 12.603 1.00 63.75 93 ALA A O 1
ATOM 759 N N . THR A 1 94 ? -17.987 10.361 11.331 1.00 70.50 94 THR A N 1
ATOM 760 C CA . THR A 1 94 ? -19.242 9.654 11.571 1.00 70.50 94 THR A CA 1
ATOM 761 C C . THR A 1 94 ? -19.398 9.435 13.078 1.00 70.50 94 THR A C 1
ATOM 763 O O . THR A 1 94 ? -18.428 9.017 13.718 1.00 70.50 94 THR A O 1
ATOM 766 N N . PRO A 1 95 ? -20.568 9.737 13.671 1.00 80.62 95 PRO A N 1
ATOM 767 C CA . PRO A 1 95 ? -20.818 9.411 15.067 1.00 80.62 95 PRO A CA 1
ATOM 768 C C . PRO A 1 95 ? -20.564 7.924 15.316 1.00 80.62 95 PRO A C 1
ATOM 770 O O . PRO A 1 95 ? -20.921 7.087 14.486 1.00 80.62 95 PRO A O 1
ATOM 773 N N . LEU A 1 96 ? -19.945 7.608 16.449 1.00 85.81 96 LEU A N 1
ATOM 774 C CA . LEU A 1 96 ? -19.691 6.230 16.865 1.00 85.81 96 LEU A CA 1
ATOM 775 C C . LEU A 1 96 ? -20.793 5.785 17.819 1.00 85.81 96 LEU A C 1
ATOM 777 O O . LEU A 1 96 ? -21.223 6.572 18.662 1.00 85.81 96 LEU A O 1
ATOM 781 N N . VAL A 1 97 ? -21.221 4.528 17.723 1.00 87.75 97 VAL A N 1
ATOM 782 C CA . VAL A 1 97 ? -22.186 3.956 18.668 1.00 87.75 97 VAL A CA 1
ATOM 783 C C . VAL A 1 97 ? -21.437 3.027 19.608 1.00 87.75 97 VAL A C 1
ATOM 785 O O . VAL A 1 97 ? -20.844 2.042 19.177 1.00 87.75 97 VAL A O 1
ATOM 788 N N . PHE A 1 98 ? -21.448 3.327 20.902 1.00 88.12 98 PHE A N 1
ATOM 789 C CA . PHE A 1 98 ? -20.782 2.497 21.901 1.00 88.12 98 PHE A CA 1
ATOM 790 C C . PHE A 1 98 ? -21.595 2.471 23.193 1.00 88.12 98 PHE A C 1
ATOM 792 O O . PHE A 1 98 ? -22.022 3.512 23.691 1.00 88.12 98 PHE A O 1
ATOM 799 N N . ARG A 1 99 ? -21.831 1.272 23.736 1.00 87.12 99 ARG A N 1
ATOM 800 C CA . ARG A 1 99 ? -22.668 1.047 24.932 1.00 87.12 99 ARG A CA 1
ATOM 801 C C . ARG A 1 99 ? -24.072 1.642 24.797 1.00 87.12 99 ARG A C 1
ATOM 803 O O . ARG A 1 99 ? -24.565 2.310 25.708 1.00 87.12 99 ARG A O 1
ATOM 810 N N . GLY A 1 100 ? -24.679 1.464 23.624 1.00 84.50 100 GLY A N 1
ATOM 811 C CA . GLY A 1 100 ? -25.981 2.043 23.287 1.00 84.50 100 GLY A CA 1
ATOM 812 C C . GLY A 1 100 ? -26.046 3.580 23.284 1.00 84.50 100 GLY A C 1
ATOM 813 O O . GLY A 1 100 ? -27.148 4.124 23.337 1.00 84.50 100 GLY A O 1
ATOM 814 N N . GLN A 1 101 ? -24.911 4.292 23.256 1.00 88.44 101 GLN A N 1
ATOM 815 C CA . GLN A 1 101 ? -24.857 5.757 23.186 1.00 88.44 101 GLN A CA 1
ATOM 816 C C . GLN A 1 101 ? -24.136 6.240 21.927 1.00 88.44 101 GLN A C 1
ATOM 818 O O . GLN A 1 101 ? -23.148 5.643 21.501 1.00 88.44 101 GLN A O 1
ATOM 823 N N . ASP A 1 102 ? -24.593 7.374 21.395 1.00 89.06 102 ASP A N 1
ATOM 824 C CA . ASP A 1 102 ? -23.894 8.089 20.331 1.00 89.06 102 ASP A CA 1
ATOM 825 C C . ASP A 1 102 ? -22.760 8.939 20.909 1.00 89.06 102 ASP A C 1
ATOM 827 O O . ASP A 1 102 ? -22.962 9.754 21.818 1.00 89.06 102 ASP A O 1
ATOM 831 N N . TYR A 1 103 ? -21.586 8.793 20.315 1.00 87.38 103 TYR A N 1
ATOM 832 C CA . TYR A 1 103 ? -20.375 9.533 20.611 1.00 87.38 103 TYR A CA 1
ATOM 833 C C . TYR A 1 103 ? -20.021 10.434 19.429 1.00 87.38 103 TYR A C 1
ATOM 835 O O . TYR A 1 103 ? -19.894 9.977 18.292 1.00 87.38 103 TYR A O 1
ATOM 843 N N . TYR A 1 104 ? -19.827 11.721 19.708 1.00 85.69 104 TYR A N 1
ATOM 844 C CA . TYR A 1 104 ? -19.508 12.733 18.705 1.00 85.69 104 TYR A CA 1
ATOM 845 C C . TYR A 1 104 ? -18.085 13.229 18.919 1.00 85.69 104 TYR A C 1
ATOM 847 O O . TYR A 1 104 ? -17.664 13.433 20.059 1.00 85.69 104 TYR A O 1
ATOM 855 N N . LEU A 1 105 ? -17.345 13.423 17.827 1.00 83.31 105 LEU A N 1
ATOM 856 C CA . LEU A 1 105 ? -15.996 13.972 17.894 1.00 83.31 105 LEU A CA 1
ATOM 857 C C . LEU A 1 105 ? -16.057 15.365 18.538 1.00 83.31 105 LEU A C 1
ATOM 859 O O . LEU A 1 105 ? -16.725 16.261 18.024 1.00 83.31 105 LEU A O 1
ATOM 863 N N . HIS A 1 106 ? -15.390 15.522 19.677 1.00 77.62 106 HIS A N 1
ATOM 864 C CA . HIS A 1 106 ? -15.390 16.756 20.458 1.00 77.62 106 HIS A CA 1
ATOM 865 C C . HIS A 1 106 ? -14.103 17.545 20.265 1.00 77.62 106 HIS A C 1
ATOM 867 O O . HIS A 1 106 ? -14.141 18.757 20.073 1.00 77.62 106 HIS A O 1
ATOM 873 N N . ASN A 1 107 ? -12.968 16.852 20.323 1.00 70.38 107 ASN A N 1
ATOM 874 C CA . ASN A 1 107 ? -11.663 17.476 20.241 1.00 70.38 107 ASN A CA 1
ATOM 875 C C . ASN A 1 107 ? -10.688 16.578 19.482 1.00 70.38 107 ASN A C 1
ATOM 877 O O . ASN A 1 107 ? -10.720 15.346 19.572 1.00 70.38 107 ASN A O 1
ATOM 881 N N . ASN A 1 108 ? -9.809 17.222 18.730 1.00 66.94 108 ASN A N 1
ATOM 882 C CA . ASN A 1 108 ? -8.697 16.601 18.047 1.00 66.94 108 ASN A CA 1
ATOM 883 C C . ASN A 1 108 ? -7.405 17.189 18.604 1.00 66.94 108 ASN A C 1
ATOM 885 O O . ASN A 1 108 ? -7.008 18.311 18.309 1.00 66.94 108 ASN A O 1
ATOM 889 N N . THR A 1 109 ? -6.666 16.394 19.357 1.00 59.03 109 THR A N 1
ATOM 890 C CA . THR A 1 109 ? -5.266 16.719 19.610 1.00 59.03 109 THR A CA 1
ATOM 891 C C . THR A 1 109 ? -4.443 16.120 18.472 1.00 59.03 109 THR A C 1
ATOM 893 O O . THR A 1 109 ? -3.771 15.097 18.605 1.00 59.03 109 THR A O 1
ATOM 896 N N . SER A 1 110 ? -4.522 16.750 17.292 1.00 47.34 110 SER A N 1
ATOM 897 C CA . SER A 1 110 ? -3.491 16.582 16.267 1.00 47.34 110 SER A CA 1
ATOM 898 C C . SER A 1 110 ? -2.273 17.378 16.714 1.00 47.34 110 SER A C 1
ATOM 900 O O . SER A 1 110 ? -2.399 18.584 16.854 1.00 47.34 110 SER A O 1
ATOM 902 N N . ALA A 1 111 ? -1.153 16.694 16.955 1.00 42.84 111 ALA A N 1
ATOM 903 C CA . ALA A 1 111 ? 0.202 17.223 17.133 1.00 42.84 111 ALA A CA 1
ATOM 904 C C . ALA A 1 111 ? 0.352 18.564 17.895 1.00 42.84 111 ALA A C 1
ATOM 906 O O . ALA A 1 111 ? -0.027 19.631 17.436 1.00 42.84 111 ALA A O 1
ATOM 907 N N . THR A 1 112 ? 1.012 18.486 19.052 1.00 40.72 112 THR A N 1
ATOM 908 C CA . THR A 1 112 ? 2.054 19.424 19.518 1.00 40.72 112 THR A CA 1
ATOM 909 C C . THR A 1 112 ? 2.172 20.759 18.753 1.00 40.72 112 THR A C 1
ATOM 911 O O . THR A 1 112 ? 2.442 20.721 17.551 1.00 40.72 112 THR A O 1
ATOM 914 N N . PRO A 1 113 ? 2.084 21.930 19.418 1.00 31.03 113 PRO A N 1
ATOM 915 C CA . PRO A 1 113 ? 2.211 23.219 18.739 1.00 31.03 113 PRO A CA 1
ATOM 916 C C . PRO A 1 113 ? 3.514 23.289 17.922 1.00 31.03 113 PRO A C 1
ATOM 918 O O . PRO A 1 113 ? 4.514 22.674 18.315 1.00 31.03 113 PRO A O 1
ATOM 921 N N . PRO A 1 114 ? 3.540 24.048 16.809 1.00 33.53 114 PRO A N 1
ATOM 922 C CA . PRO A 1 114 ? 4.753 24.247 16.028 1.00 33.53 114 PRO A CA 1
ATOM 923 C C . PRO A 1 114 ? 5.898 24.671 16.951 1.00 33.53 114 PRO A C 1
ATOM 925 O O . PRO A 1 114 ? 5.697 25.452 17.884 1.00 33.53 114 PRO A O 1
ATOM 928 N N . ALA A 1 115 ? 7.104 24.158 16.688 1.00 37.06 115 ALA A N 1
ATOM 929 C CA . ALA A 1 115 ? 8.295 24.304 17.535 1.00 37.06 115 ALA A CA 1
ATOM 930 C C . ALA A 1 115 ? 8.639 25.755 17.950 1.00 37.06 115 ALA A C 1
ATOM 932 O O . ALA A 1 115 ? 9.450 25.965 18.845 1.00 37.06 115 ALA A O 1
ATOM 933 N N . SER A 1 116 ? 8.021 26.760 17.327 1.00 35.72 116 SER A N 1
ATOM 934 C CA . SER A 1 116 ? 8.146 28.176 17.661 1.00 35.72 116 SER A CA 1
ATOM 935 C C . SER A 1 116 ? 7.227 28.678 18.789 1.00 35.72 116 SER A C 1
ATOM 937 O O . SER A 1 116 ? 7.348 29.846 19.148 1.00 35.72 116 SER A O 1
ATOM 939 N N . GLN A 1 117 ? 6.317 27.865 19.350 1.00 37.62 117 GLN A N 1
ATOM 940 C CA . GLN A 1 117 ? 5.325 28.339 20.339 1.00 37.62 117 GLN A CA 1
ATOM 941 C C . GLN A 1 117 ? 5.166 27.482 21.609 1.00 37.62 117 GLN A C 1
ATOM 943 O O . GLN A 1 117 ? 4.268 27.742 22.406 1.00 37.62 117 GLN A O 1
ATOM 948 N N . SER A 1 118 ? 6.028 26.494 21.858 1.00 32.22 118 SER A N 1
ATOM 949 C CA . SER A 1 118 ? 5.960 25.687 23.086 1.00 32.22 118 SER A CA 1
ATOM 950 C C . SER A 1 118 ? 7.056 26.072 24.082 1.00 32.22 118 SER A C 1
ATOM 952 O O . SER A 1 118 ? 8.242 25.888 23.817 1.00 32.22 118 SER A O 1
ATOM 954 N N . SER A 1 119 ? 6.654 26.535 25.266 1.00 31.19 119 SER A N 1
ATOM 955 C CA . SER A 1 119 ? 7.533 26.784 26.415 1.00 31.19 119 SER A CA 1
ATOM 956 C C . SER A 1 119 ? 7.853 25.524 27.238 1.00 31.19 119 SER A C 1
ATOM 958 O O . SER A 1 119 ? 8.466 25.644 28.294 1.00 31.19 119 SER A O 1
ATOM 960 N N . ASN A 1 120 ? 7.459 24.326 26.780 1.00 28.56 120 ASN A N 1
ATOM 961 C CA . ASN A 1 120 ? 7.720 23.050 27.456 1.00 28.56 120 ASN A CA 1
ATOM 962 C C . ASN A 1 120 ? 8.338 22.016 26.489 1.00 28.56 120 ASN A C 1
ATOM 964 O O . ASN A 1 120 ? 7.628 21.445 25.662 1.00 28.56 120 ASN A O 1
ATOM 968 N N . PRO A 1 121 ? 9.644 21.711 26.593 1.00 30.53 121 PRO A N 1
ATOM 969 C CA . PRO A 1 121 ? 10.350 20.827 25.659 1.00 30.53 121 PRO A CA 1
ATOM 970 C C . PRO A 1 121 ? 9.993 19.329 25.772 1.00 30.53 121 PRO A C 1
ATOM 972 O O . PRO A 1 121 ? 10.543 18.523 25.032 1.00 30.53 121 PRO A O 1
ATOM 975 N N . SER A 1 122 ? 9.065 18.934 26.651 1.00 29.50 122 SER A N 1
ATOM 976 C CA . SER A 1 122 ? 8.601 17.543 26.812 1.00 29.50 122 SER A CA 1
ATOM 977 C C . SER A 1 122 ? 7.387 17.165 25.946 1.00 29.50 122 SER A C 1
ATOM 979 O O . SER A 1 122 ? 6.942 16.021 25.982 1.00 29.50 122 SER A O 1
ATOM 981 N N . LEU A 1 123 ? 6.853 18.106 25.162 1.00 31.67 123 LEU A N 1
ATOM 982 C CA . LEU A 1 123 ? 5.681 17.941 24.289 1.00 31.67 123 LEU A CA 1
ATOM 983 C C . LEU A 1 123 ? 5.977 18.416 22.853 1.00 31.67 123 LEU A C 1
ATOM 985 O O . LEU A 1 123 ? 5.084 18.878 22.155 1.00 31.67 123 LEU A O 1
ATOM 989 N N . GLY A 1 124 ? 7.236 18.355 22.406 1.00 27.42 124 GLY A N 1
ATOM 990 C CA . GLY A 1 124 ? 7.654 18.780 21.065 1.00 27.42 124 GLY A CA 1
ATOM 991 C C . GLY A 1 124 ? 7.924 17.595 20.135 1.00 27.42 124 GLY A C 1
ATOM 992 O O . GLY A 1 124 ? 8.729 16.737 20.468 1.00 27.42 124 GLY A O 1
ATOM 993 N N . ASN A 1 125 ? 7.289 17.576 18.956 1.00 38.66 125 ASN A N 1
ATOM 994 C CA . ASN A 1 125 ? 7.586 16.693 17.817 1.00 38.66 125 ASN A CA 1
ATOM 995 C C . ASN A 1 125 ? 7.785 15.197 18.145 1.00 38.66 125 ASN A C 1
ATOM 997 O O . ASN A 1 125 ? 8.886 14.669 18.026 1.00 38.66 125 ASN A O 1
ATOM 1001 N N . ASN A 1 126 ? 6.704 14.456 18.399 1.00 46.53 126 ASN A N 1
ATOM 1002 C CA . ASN A 1 126 ? 6.759 12.984 18.462 1.00 46.53 126 ASN A CA 1
ATOM 1003 C C . ASN A 1 126 ? 6.826 12.321 17.066 1.00 46.53 126 ASN A C 1
ATOM 1005 O O . ASN A 1 126 ? 6.222 11.270 16.851 1.00 46.53 126 ASN A O 1
ATOM 1009 N N . VAL A 1 127 ? 7.527 12.922 16.095 1.00 57.41 127 VAL A N 1
ATOM 1010 C CA . VAL A 1 127 ? 8.002 12.174 14.922 1.00 57.41 127 VAL A CA 1
ATOM 1011 C C . VAL A 1 127 ? 9.335 11.573 15.332 1.00 57.41 127 VAL A C 1
ATOM 1013 O O . VAL A 1 127 ? 10.384 12.195 15.197 1.00 57.41 127 VAL A O 1
ATOM 1016 N N . PHE A 1 128 ? 9.267 10.378 15.907 1.00 66.50 128 PHE A N 1
ATOM 1017 C CA . PHE A 1 128 ? 10.456 9.613 16.248 1.00 66.50 128 PHE A CA 1
ATOM 1018 C C . PHE A 1 128 ? 10.970 8.956 14.971 1.00 66.50 128 PHE A C 1
ATOM 1020 O O . PHE A 1 128 ? 10.275 8.109 14.402 1.00 66.50 128 PHE A O 1
ATOM 1027 N N . GLU A 1 129 ? 12.140 9.386 14.507 1.00 74.81 129 GLU A N 1
ATOM 1028 C CA . GLU A 1 129 ? 12.882 8.749 13.422 1.00 74.81 129 GLU A CA 1
ATOM 1029 C C . GLU A 1 129 ? 14.099 8.041 14.006 1.00 74.81 129 GLU A C 1
ATOM 1031 O O . GLU A 1 129 ? 14.847 8.627 14.783 1.00 74.81 129 GLU A O 1
ATOM 1036 N N . GLU A 1 130 ? 14.278 6.779 13.638 1.00 81.00 130 GLU A N 1
ATOM 1037 C CA . GLU A 1 130 ? 15.359 5.938 14.140 1.00 81.00 130 GLU A CA 1
ATOM 1038 C C . GLU A 1 130 ? 15.896 5.088 12.994 1.00 81.00 130 GLU A C 1
ATOM 1040 O O . GLU A 1 130 ? 15.148 4.339 12.356 1.00 81.00 130 GLU A O 1
ATOM 1045 N N . ASP A 1 131 ? 17.187 5.239 12.718 1.00 84.69 131 ASP A N 1
ATOM 1046 C CA . ASP A 1 131 ? 17.912 4.425 11.753 1.00 84.69 131 ASP A CA 1
ATOM 1047 C C . ASP A 1 131 ? 18.620 3.282 12.492 1.00 84.69 131 ASP A C 1
ATOM 1049 O O . ASP A 1 131 ? 19.004 3.394 13.660 1.00 84.69 131 ASP A O 1
ATOM 1053 N N . GLY A 1 132 ? 18.768 2.149 11.817 1.00 86.06 132 GLY A N 1
ATOM 1054 C CA . GLY A 1 132 ? 19.378 0.981 12.428 1.00 86.06 132 GLY A CA 1
ATOM 1055 C C . GLY A 1 132 ? 19.697 -0.130 11.446 1.00 86.06 132 GLY A C 1
ATOM 1056 O O . GLY A 1 132 ? 19.538 -0.004 10.224 1.00 86.06 132 GLY A O 1
ATOM 1057 N N . THR A 1 133 ? 20.132 -1.257 12.002 1.00 85.50 133 THR A N 1
ATOM 1058 C CA . THR A 1 133 ? 20.444 -2.459 11.235 1.00 85.50 133 THR A CA 1
ATOM 1059 C C . THR A 1 133 ? 19.700 -3.687 11.738 1.00 85.50 133 THR A C 1
ATOM 1061 O O . THR A 1 133 ? 19.289 -3.785 12.891 1.00 85.50 133 THR A O 1
ATOM 1064 N N . ILE A 1 134 ? 19.514 -4.638 10.832 1.00 85.56 134 ILE A N 1
ATOM 1065 C CA . ILE A 1 134 ? 18.979 -5.963 11.117 1.00 85.56 134 ILE A CA 1
ATOM 1066 C C . ILE A 1 134 ? 20.044 -6.965 10.718 1.00 85.56 134 ILE A C 1
ATOM 1068 O O . ILE A 1 134 ? 20.556 -6.895 9.599 1.00 85.56 134 ILE A O 1
ATOM 1072 N N . GLN A 1 135 ? 20.351 -7.909 11.601 1.00 81.69 135 GLN A N 1
ATOM 1073 C CA . GLN A 1 135 ? 21.226 -9.029 11.281 1.00 81.69 135 GLN A CA 1
ATOM 1074 C C . GLN A 1 135 ? 20.405 -10.305 11.133 1.00 81.69 135 GLN A C 1
ATOM 1076 O O . GLN A 1 135 ? 19.794 -10.782 12.085 1.00 81.69 135 GLN A O 1
ATOM 1081 N N . LEU A 1 136 ? 20.409 -10.875 9.931 1.00 79.38 136 LEU A N 1
ATOM 1082 C CA . LEU A 1 136 ? 19.826 -12.184 9.668 1.00 79.38 136 LEU A CA 1
ATOM 1083 C C . LEU A 1 136 ? 20.924 -13.238 9.782 1.00 79.38 136 LEU A C 1
ATOM 1085 O O . LEU A 1 136 ? 21.822 -13.289 8.943 1.00 79.38 136 LEU A O 1
ATOM 1089 N N . THR A 1 137 ? 20.854 -14.075 10.815 1.00 65.75 137 THR A N 1
ATOM 1090 C CA . THR A 1 137 ? 21.818 -15.164 11.064 1.00 65.75 137 THR A CA 1
ATOM 1091 C C . THR A 1 137 ? 21.393 -16.494 10.437 1.00 65.75 137 THR A C 1
ATOM 1093 O O . THR A 1 137 ? 22.240 -17.345 10.185 1.00 65.75 137 THR A O 1
ATOM 1096 N N . LYS A 1 138 ? 20.101 -16.656 10.119 1.00 62.91 138 LYS A N 1
ATOM 1097 C CA . LYS A 1 138 ? 19.527 -17.824 9.435 1.00 62.91 138 LYS A CA 1
ATOM 1098 C C . LYS A 1 138 ? 18.859 -17.392 8.129 1.00 62.91 138 LYS A C 1
ATOM 1100 O O . LYS A 1 138 ? 17.678 -17.048 8.103 1.00 62.91 138 LYS A O 1
ATOM 1105 N N . THR A 1 139 ? 19.623 -17.378 7.042 1.00 62.47 139 THR A N 1
ATOM 1106 C CA . THR A 1 139 ? 19.065 -17.276 5.683 1.00 62.47 139 THR A CA 1
ATOM 1107 C C . THR A 1 139 ? 19.042 -18.654 5.028 1.00 62.47 139 THR A C 1
ATOM 1109 O O . THR A 1 139 ? 19.734 -19.558 5.492 1.00 62.47 139 THR A O 1
ATOM 1112 N N . VAL A 1 140 ? 18.276 -18.813 3.943 1.00 61.94 140 VAL A N 1
ATOM 1113 C CA . VAL A 1 140 ? 18.175 -20.071 3.172 1.00 61.94 140 VAL A CA 1
ATOM 1114 C C . VAL A 1 140 ? 19.557 -20.627 2.776 1.00 61.94 140 VAL A C 1
ATOM 1116 O O . VAL A 1 140 ? 19.751 -21.837 2.752 1.00 61.94 140 VAL A O 1
ATOM 1119 N N . ASP A 1 141 ? 20.547 -19.748 2.581 1.00 64.25 141 ASP A N 1
ATOM 1120 C CA . ASP A 1 141 ? 21.920 -20.105 2.198 1.00 64.25 141 ASP A CA 1
ATOM 1121 C C . ASP A 1 141 ? 22.916 -20.164 3.378 1.00 64.25 141 ASP A C 1
ATOM 1123 O O . ASP A 1 141 ? 24.127 -20.199 3.154 1.00 64.25 141 ASP A O 1
ATOM 1127 N N . ASN A 1 142 ? 22.455 -20.090 4.636 1.00 64.00 142 ASN A N 1
ATOM 1128 C CA . ASN A 1 142 ? 23.301 -19.958 5.839 1.00 64.00 142 ASN A CA 1
ATOM 1129 C C . ASN A 1 142 ? 24.304 -18.784 5.796 1.00 64.00 142 ASN A C 1
ATOM 1131 O O . ASN A 1 142 ? 25.331 -18.792 6.475 1.00 64.00 142 ASN A O 1
ATOM 1135 N N . ARG A 1 143 ? 24.019 -17.745 5.006 1.00 69.56 143 ARG A N 1
ATOM 1136 C CA . ARG A 1 143 ? 24.834 -16.525 4.952 1.00 69.56 143 ARG A CA 1
ATOM 1137 C C . ARG A 1 143 ? 24.269 -15.480 5.900 1.00 69.56 143 ARG A C 1
ATOM 1139 O O . ARG A 1 143 ? 23.057 -15.257 5.910 1.00 69.56 143 ARG A O 1
ATOM 1146 N N . SER A 1 144 ? 25.142 -14.800 6.639 1.00 74.25 144 SER A N 1
ATOM 1147 C CA . SER A 1 144 ? 24.736 -13.615 7.385 1.00 74.25 144 SER A CA 1
ATOM 1148 C C . SER A 1 144 ? 24.405 -12.485 6.410 1.00 74.25 144 SER A C 1
ATOM 1150 O O . SER A 1 144 ? 25.162 -12.198 5.479 1.00 74.25 144 SER A O 1
ATOM 1152 N N . VAL A 1 145 ? 23.241 -11.865 6.588 1.00 83.56 145 VAL A N 1
ATOM 1153 C CA . VAL A 1 145 ? 22.821 -10.709 5.790 1.00 83.56 145 VAL A CA 1
ATOM 1154 C C . VAL A 1 145 ? 22.502 -9.569 6.742 1.00 83.56 145 VAL A C 1
ATOM 1156 O O . VAL A 1 145 ? 21.616 -9.695 7.585 1.00 83.56 145 VAL A O 1
ATOM 1159 N N . THR A 1 146 ? 23.220 -8.458 6.589 1.00 85.12 146 THR A N 1
ATOM 1160 C CA . THR A 1 146 ? 22.943 -7.217 7.315 1.00 85.12 146 THR A CA 1
ATOM 1161 C C . THR A 1 146 ? 22.129 -6.288 6.434 1.00 85.12 146 THR A C 1
ATOM 1163 O O . THR A 1 146 ? 22.472 -6.048 5.276 1.00 85.12 146 THR A O 1
ATOM 1166 N N . LEU A 1 147 ? 21.049 -5.759 6.990 1.00 87.69 147 LEU A N 1
ATOM 1167 C CA . LEU A 1 147 ? 20.102 -4.895 6.299 1.00 87.69 147 LEU A CA 1
ATOM 1168 C C . LEU A 1 147 ? 19.982 -3.589 7.057 1.00 87.69 147 LEU A C 1
ATOM 1170 O O . LEU A 1 147 ? 20.146 -3.566 8.274 1.00 87.69 147 LEU A O 1
ATOM 1174 N N . ARG A 1 148 ? 19.659 -2.512 6.348 1.00 90.44 148 ARG A N 1
ATOM 1175 C CA . ARG A 1 148 ? 19.381 -1.219 6.975 1.00 90.44 148 ARG A CA 1
ATOM 1176 C C . ARG A 1 148 ? 17.883 -1.039 7.127 1.00 90.44 148 ARG A C 1
ATOM 1178 O O . ARG A 1 148 ? 17.125 -1.415 6.228 1.00 90.44 148 ARG A O 1
ATOM 1185 N N . PHE A 1 149 ? 17.471 -0.423 8.224 1.00 90.69 149 PHE A N 1
ATOM 1186 C CA . PHE A 1 149 ? 16.100 0.024 8.393 1.00 90.69 149 PHE A CA 1
ATOM 1187 C C . PHE A 1 149 ? 16.039 1.493 8.796 1.00 90.69 149 PHE A C 1
ATOM 1189 O O . PHE A 1 149 ? 16.988 2.040 9.354 1.00 90.69 149 PHE A O 1
ATOM 1196 N N . ARG A 1 150 ? 14.893 2.103 8.502 1.00 89.12 150 ARG A N 1
ATOM 1197 C CA . ARG A 1 150 ? 14.458 3.373 9.077 1.00 89.12 150 ARG A CA 1
ATOM 1198 C C . ARG A 1 150 ? 13.071 3.199 9.653 1.00 89.12 150 ARG A C 1
ATOM 1200 O O . ARG A 1 150 ? 12.165 2.757 8.947 1.00 89.12 150 ARG A O 1
ATOM 1207 N N . GLN A 1 151 ? 12.898 3.570 10.907 1.00 87.50 151 GLN A N 1
ATOM 1208 C CA . GLN A 1 151 ? 11.620 3.568 11.587 1.00 87.50 151 GLN A CA 1
ATOM 1209 C C . GLN A 1 151 ? 11.128 5.005 11.757 1.00 87.50 151 GLN A C 1
ATOM 1211 O O . GLN A 1 151 ? 11.889 5.880 12.149 1.00 87.50 151 GLN A O 1
ATOM 1216 N N . THR A 1 152 ? 9.846 5.240 11.498 1.00 85.75 152 THR A N 1
ATOM 1217 C CA . THR A 1 152 ? 9.171 6.508 11.786 1.00 85.75 152 THR A CA 1
ATOM 1218 C C . THR A 1 152 ? 7.897 6.227 12.568 1.00 85.75 152 THR A C 1
ATOM 1220 O O . THR A 1 152 ? 7.075 5.427 12.120 1.00 85.75 152 THR A O 1
ATOM 1223 N N . ARG A 1 153 ? 7.697 6.886 13.712 1.00 84.38 153 ARG A N 1
ATOM 1224 C CA . ARG A 1 153 ? 6.467 6.765 14.516 1.00 84.38 153 ARG A CA 1
ATOM 1225 C C . ARG A 1 153 ? 5.687 8.074 14.518 1.00 84.38 153 ARG A C 1
ATOM 1227 O O . ARG A 1 153 ? 6.285 9.145 14.558 1.00 84.38 153 ARG A O 1
ATOM 1234 N N . LYS A 1 154 ? 4.357 7.982 14.453 1.00 82.56 154 LYS A N 1
ATOM 1235 C CA . LYS A 1 154 ? 3.416 9.111 14.524 1.00 82.56 154 LYS A CA 1
ATOM 1236 C C . LYS A 1 154 ? 2.214 8.724 15.372 1.00 82.56 154 LYS A C 1
ATOM 1238 O O . LYS A 1 154 ? 1.740 7.596 15.275 1.00 82.56 154 LYS A O 1
ATOM 1243 N N . SER A 1 155 ? 1.705 9.665 16.157 1.00 82.00 155 SER A N 1
ATOM 1244 C CA . SER A 1 155 ? 0.593 9.427 17.078 1.00 82.00 155 SER A CA 1
ATOM 1245 C C . SER A 1 155 ? -0.481 10.493 16.918 1.00 82.00 155 SER A C 1
ATOM 1247 O O . SER A 1 155 ? -0.155 11.674 16.810 1.00 82.00 155 SER A O 1
ATOM 1249 N N . TYR A 1 156 ? -1.745 10.080 16.935 1.00 79.50 156 TYR A N 1
ATOM 1250 C CA . TYR A 1 156 ? -2.909 10.963 16.865 1.00 79.50 156 TYR A CA 1
ATOM 1251 C C . TYR A 1 156 ? -3.918 10.558 17.930 1.00 79.50 156 TYR A C 1
ATOM 1253 O O . TYR A 1 156 ? -4.134 9.367 18.143 1.00 79.50 156 TYR A O 1
ATOM 1261 N N . GLN A 1 157 ? -4.541 11.530 18.586 1.00 82.81 157 GLN A N 1
ATOM 1262 C CA . GLN A 1 157 ? -5.518 11.289 19.640 1.00 82.81 157 GLN A CA 1
ATOM 1263 C C . GLN A 1 157 ? -6.818 12.020 19.312 1.00 82.81 157 GLN A C 1
ATOM 1265 O O . GLN A 1 157 ? -6.819 13.211 18.998 1.00 82.81 157 GLN A O 1
ATOM 1270 N N . LEU A 1 158 ? -7.917 11.273 19.353 1.00 83.69 158 LEU A N 1
ATOM 1271 C CA . LEU A 1 158 ? -9.264 11.755 19.088 1.00 83.69 158 LEU A CA 1
ATOM 1272 C C . LEU A 1 158 ? -10.126 11.564 20.328 1.00 83.69 158 LEU A C 1
ATOM 1274 O O . LEU A 1 158 ? -10.239 10.453 20.848 1.00 83.69 158 LEU A O 1
ATOM 1278 N N . GLU A 1 159 ? -10.753 12.645 20.772 1.00 85.81 159 GLU A N 1
ATOM 1279 C CA . GLU A 1 159 ? -11.653 12.658 21.917 1.00 85.81 159 GLU A CA 1
ATOM 1280 C C . GLU A 1 159 ? -13.094 12.741 21.428 1.00 85.81 159 GLU A C 1
ATOM 1282 O O . GLU A 1 159 ? -13.507 13.724 20.807 1.00 85.81 159 GLU A O 1
ATOM 1287 N N . TYR A 1 160 ? -13.862 11.700 21.725 1.00 86.06 160 TYR A N 1
ATOM 1288 C CA . TYR A 1 160 ? -15.293 11.644 21.484 1.00 86.06 160 TYR A CA 1
ATOM 1289 C C . TYR A 1 160 ? -16.051 11.824 22.796 1.00 86.06 160 TYR A C 1
ATOM 1291 O O . TYR A 1 160 ? -15.644 11.304 23.835 1.00 86.06 160 TYR A O 1
ATOM 1299 N N . ILE A 1 161 ? -17.179 12.529 22.745 1.00 87.56 161 ILE A N 1
ATOM 1300 C CA . ILE A 1 161 ? -18.030 12.786 23.907 1.00 87.56 161 ILE A CA 1
ATOM 1301 C C . ILE A 1 161 ? -19.468 12.376 23.592 1.00 87.56 161 ILE A C 1
ATOM 1303 O O . ILE A 1 161 ? -19.991 12.677 22.515 1.00 87.56 161 ILE A O 1
ATOM 1307 N N . SER A 1 162 ? -20.107 11.671 24.527 1.00 89.75 162 SER A N 1
ATOM 1308 C CA . SER A 1 162 ? -21.534 11.352 24.446 1.00 89.75 162 SER A CA 1
ATOM 1309 C C . SER A 1 162 ? -22.404 12.484 24.998 1.00 89.75 162 SER A C 1
ATOM 1311 O O . SER A 1 162 ? -21.929 13.387 25.688 1.00 89.75 162 SER A O 1
ATOM 1313 N N . LYS A 1 163 ? -23.716 12.429 24.750 1.00 86.50 163 LYS A N 1
ATOM 1314 C CA . LYS A 1 163 ? -24.674 13.397 25.324 1.00 86.50 163 LYS A CA 1
ATOM 1315 C C . LYS A 1 163 ? -24.650 13.434 26.858 1.00 86.50 163 LYS A C 1
ATOM 1317 O O . LYS A 1 163 ? -24.897 14.487 27.436 1.00 86.50 163 LYS A O 1
ATOM 1322 N N . ASP A 1 164 ? -24.283 12.321 27.493 1.00 86.56 164 ASP A N 1
ATOM 1323 C CA . ASP A 1 164 ? -24.155 12.194 28.949 1.00 86.56 164 ASP A CA 1
ATOM 1324 C C . ASP A 1 164 ? -22.768 12.626 29.464 1.00 86.56 164 ASP A C 1
ATOM 1326 O O . ASP A 1 164 ? -22.394 12.299 30.590 1.00 86.56 164 ASP A O 1
ATOM 1330 N N . LEU A 1 165 ? -21.978 13.323 28.638 1.00 82.88 165 LEU A N 1
ATOM 1331 C CA . LEU A 1 165 ? -20.625 13.796 28.950 1.00 82.88 165 LEU A CA 1
ATOM 1332 C C . LEU A 1 165 ? -19.637 12.670 29.296 1.00 82.88 165 LEU A C 1
ATOM 1334 O O . LEU A 1 165 ? -18.656 12.884 30.010 1.00 82.88 165 LEU A O 1
ATOM 1338 N N . LYS A 1 166 ? -19.872 11.457 28.781 1.00 85.75 166 LYS A N 1
ATOM 1339 C CA . LYS A 1 166 ? -18.893 10.369 28.872 1.00 85.75 166 LYS A CA 1
ATOM 1340 C C . LYS A 1 166 ? -17.858 10.534 27.772 1.00 85.75 166 LYS A C 1
ATOM 1342 O O . LYS A 1 166 ? -18.216 10.716 26.610 1.00 85.75 166 LYS A O 1
ATOM 1347 N N . ASN A 1 167 ? -16.591 10.391 28.140 1.00 86.75 167 ASN A N 1
ATOM 1348 C CA . ASN A 1 167 ? -15.478 10.486 27.205 1.00 86.75 167 ASN A CA 1
ATOM 1349 C C . ASN A 1 167 ? -15.124 9.108 26.641 1.00 86.75 167 ASN A C 1
ATOM 1351 O O . ASN A 1 167 ? -15.077 8.119 27.375 1.00 86.75 167 ASN A O 1
ATOM 1355 N N . LEU A 1 168 ? -14.834 9.075 25.346 1.00 86.81 168 LEU A N 1
ATOM 1356 C CA . LEU A 1 168 ? -14.258 7.952 24.624 1.00 86.81 168 LEU A CA 1
ATOM 1357 C C . LEU A 1 168 ? -12.999 8.449 23.916 1.00 86.81 168 LEU A C 1
ATOM 1359 O O . LEU A 1 168 ? -13.057 9.329 23.059 1.00 86.81 168 LEU A O 1
ATOM 1363 N N . LEU A 1 169 ? -11.857 7.888 24.294 1.00 87.81 169 LEU A N 1
ATOM 1364 C CA . LEU A 1 169 ? -10.562 8.248 23.749 1.00 87.81 169 LEU A CA 1
ATOM 1365 C C . LEU A 1 169 ? -10.112 7.227 22.712 1.00 87.81 169 LEU A C 1
ATOM 1367 O O . LEU A 1 169 ? -10.064 6.032 23.002 1.00 87.81 169 LEU A O 1
ATOM 1371 N N . ILE A 1 170 ? -9.725 7.694 21.528 1.00 87.19 170 ILE A N 1
ATOM 1372 C CA . ILE A 1 170 ? -9.176 6.845 20.470 1.00 87.19 170 ILE A CA 1
ATOM 1373 C C . ILE A 1 170 ? -7.797 7.363 20.083 1.00 87.19 170 ILE A C 1
ATOM 1375 O O . ILE A 1 170 ? -7.652 8.477 19.584 1.00 87.19 170 ILE A O 1
ATOM 1379 N N . THR A 1 171 ? -6.771 6.545 20.295 1.00 87.88 171 THR A N 1
ATOM 1380 C CA . THR A 1 171 ? -5.386 6.870 19.946 1.00 87.88 171 THR A CA 1
ATOM 1381 C C . THR A 1 171 ? -4.925 6.017 18.773 1.00 87.88 171 THR A C 1
ATOM 1383 O O . THR A 1 171 ? -4.948 4.793 18.844 1.00 87.88 171 THR A O 1
ATOM 1386 N N . PHE A 1 172 ? -4.442 6.646 17.710 1.00 86.50 172 PHE A N 1
ATOM 1387 C CA . PHE A 1 172 ? -3.797 5.982 16.585 1.00 86.50 172 PHE A CA 1
ATOM 1388 C C . PHE A 1 172 ? -2.285 6.104 16.717 1.00 86.50 172 PHE A C 1
ATOM 1390 O O . PHE A 1 172 ? -1.767 7.214 16.827 1.00 86.50 172 PHE A O 1
ATOM 1397 N N . HIS A 1 173 ? -1.577 4.981 16.642 1.00 89.00 173 HIS A N 1
ATOM 1398 C CA . HIS A 1 173 ? -0.124 4.948 16.511 1.00 89.00 173 HIS A CA 1
ATOM 1399 C C . HIS A 1 173 ? 0.240 4.360 15.157 1.00 89.00 173 HIS A C 1
ATOM 1401 O O . HIS A 1 173 ? 0.033 3.177 14.910 1.00 89.00 173 HIS A O 1
ATOM 1407 N N . PHE A 1 174 ? 0.809 5.176 14.280 1.00 88.38 174 PHE A N 1
ATOM 1408 C CA . PHE A 1 174 ? 1.327 4.740 12.994 1.00 88.38 174 PHE A CA 1
ATOM 1409 C C . PHE A 1 174 ? 2.835 4.538 13.094 1.00 88.38 174 PHE A C 1
ATOM 1411 O O . PHE A 1 174 ? 3.579 5.484 13.349 1.00 88.38 174 PHE A O 1
ATOM 1418 N N . THR A 1 175 ? 3.289 3.310 12.866 1.00 90.75 175 THR A N 1
ATOM 1419 C CA . THR A 1 175 ? 4.710 2.960 12.804 1.00 90.75 175 THR A CA 1
ATOM 1420 C C . THR A 1 175 ? 5.052 2.524 11.391 1.00 90.75 175 THR A C 1
ATOM 1422 O O . THR A 1 175 ? 4.506 1.550 10.882 1.00 90.75 175 THR A O 1
ATOM 1425 N N . ILE A 1 176 ? 5.967 3.237 10.747 1.00 91.31 176 ILE A N 1
ATOM 1426 C CA . ILE A 1 176 ? 6.469 2.923 9.411 1.00 91.31 176 ILE A CA 1
ATOM 1427 C C . ILE A 1 176 ? 7.872 2.362 9.578 1.00 91.31 176 ILE A C 1
ATOM 1429 O O . ILE A 1 176 ? 8.736 3.043 10.119 1.00 91.31 176 ILE A O 1
ATOM 1433 N N . VAL A 1 177 ? 8.114 1.154 9.087 1.00 92.00 177 VAL A N 1
ATOM 1434 C CA . VAL A 1 177 ? 9.443 0.538 9.054 1.00 92.00 177 VAL A CA 1
ATOM 1435 C C . VAL A 1 177 ? 9.846 0.374 7.596 1.00 92.00 177 VAL A C 1
ATOM 1437 O O . VAL A 1 177 ? 9.301 -0.461 6.880 1.00 92.00 177 VAL A O 1
ATOM 1440 N N . GLN A 1 178 ? 10.787 1.186 7.126 1.00 92.31 178 GLN A N 1
ATOM 1441 C CA . GLN A 1 178 ? 11.391 1.035 5.808 1.00 92.31 178 GLN A CA 1
ATOM 1442 C C . GLN A 1 178 ? 12.562 0.068 5.900 1.00 92.31 178 GLN A C 1
ATOM 1444 O O . GLN A 1 178 ? 13.585 0.395 6.492 1.00 92.31 178 GLN A O 1
ATOM 1449 N N . LEU A 1 179 ? 12.422 -1.100 5.288 1.00 91.94 179 LEU A N 1
ATOM 1450 C CA . LEU A 1 179 ? 13.471 -2.103 5.196 1.00 91.94 179 LEU A CA 1
ATOM 1451 C C . LEU A 1 179 ? 14.181 -1.974 3.845 1.00 91.94 179 LEU A C 1
ATOM 1453 O O . LEU A 1 179 ? 13.534 -1.970 2.791 1.00 91.94 179 LEU A O 1
ATOM 1457 N N . VAL A 1 180 ? 15.507 -1.855 3.871 1.00 90.06 180 VAL A N 1
ATOM 1458 C CA . VAL A 1 180 ? 16.313 -1.553 2.685 1.00 90.06 180 VAL A CA 1
ATOM 1459 C C . VAL A 1 180 ? 17.060 -2.792 2.216 1.00 90.06 180 VAL A C 1
ATOM 1461 O O . VAL A 1 180 ? 17.976 -3.279 2.875 1.00 90.06 180 VAL A O 1
ATOM 1464 N N . PHE A 1 181 ? 16.690 -3.248 1.025 1.00 86.44 181 PHE A N 1
ATOM 1465 C CA . PHE A 1 181 ? 17.219 -4.420 0.344 1.00 86.44 181 PHE A CA 1
ATOM 1466 C C . PHE A 1 181 ? 17.557 -4.061 -1.099 1.00 86.44 181 PHE A C 1
ATOM 1468 O O . PHE A 1 181 ? 16.686 -4.074 -1.973 1.00 86.44 181 PHE A O 1
ATOM 1475 N N . GLU A 1 182 ? 18.817 -3.732 -1.365 1.00 83.75 182 GLU A N 1
ATOM 1476 C CA . GLU A 1 182 ? 19.235 -3.237 -2.682 1.00 83.75 182 GLU A CA 1
ATOM 1477 C C . GLU A 1 182 ? 18.946 -4.234 -3.814 1.00 83.75 182 GLU A C 1
ATOM 1479 O O . GLU A 1 182 ? 18.469 -3.844 -4.886 1.00 83.75 182 GLU A O 1
ATOM 1484 N N . ASP A 1 183 ? 19.173 -5.522 -3.549 1.00 84.75 183 ASP A N 1
ATOM 1485 C CA . ASP A 1 183 ? 18.917 -6.607 -4.488 1.00 84.75 183 ASP A CA 1
ATOM 1486 C C . ASP A 1 183 ? 17.496 -7.161 -4.339 1.00 84.75 183 ASP A C 1
ATOM 1488 O O . ASP A 1 183 ? 17.186 -7.919 -3.418 1.00 84.75 183 ASP A O 1
ATOM 1492 N N . SER A 1 184 ? 16.627 -6.803 -5.288 1.00 86.25 184 SER A N 1
ATOM 1493 C CA . SER A 1 184 ? 15.248 -7.294 -5.301 1.00 86.25 184 SER A CA 1
ATOM 1494 C C . SER A 1 184 ? 15.091 -8.762 -5.639 1.00 86.25 184 SER A C 1
ATOM 1496 O O . SER A 1 184 ? 14.026 -9.304 -5.380 1.00 86.25 184 SER A O 1
ATOM 1498 N N . THR A 1 185 ? 16.101 -9.410 -6.221 1.00 84.50 185 THR A N 1
ATOM 1499 C CA . THR A 1 185 ? 15.976 -10.826 -6.596 1.00 84.50 185 THR A CA 1
ATOM 1500 C C . THR A 1 185 ? 15.832 -11.739 -5.387 1.00 84.50 185 THR A C 1
ATOM 1502 O O . THR A 1 185 ? 15.202 -12.782 -5.486 1.00 84.50 185 THR A O 1
ATOM 1505 N N . ARG A 1 186 ? 16.323 -11.293 -4.228 1.00 86.62 186 ARG A N 1
ATOM 1506 C CA . ARG A 1 186 ? 16.313 -12.043 -2.969 1.00 86.62 186 ARG A CA 1
ATOM 1507 C C . ARG A 1 186 ? 15.161 -11.669 -2.041 1.00 86.62 186 ARG A C 1
ATOM 1509 O O . ARG A 1 186 ? 15.081 -12.188 -0.933 1.00 86.62 186 ARG A O 1
ATOM 1516 N N . TRP A 1 187 ? 14.290 -10.736 -2.438 1.00 91.00 187 TRP A N 1
ATOM 1517 C CA . TRP A 1 187 ? 13.218 -10.252 -1.560 1.00 91.00 187 TRP A CA 1
ATOM 1518 C C . TRP A 1 187 ? 12.250 -11.356 -1.163 1.00 91.00 187 TRP A C 1
ATOM 1520 O O . TRP A 1 187 ? 11.871 -11.420 0.001 1.00 91.00 187 TRP A O 1
ATOM 1530 N N . ALA A 1 188 ? 11.874 -12.213 -2.114 1.00 91.31 188 ALA A N 1
ATOM 1531 C CA . ALA A 1 188 ? 10.999 -13.341 -1.834 1.00 91.31 188 ALA A CA 1
ATOM 1532 C C . ALA A 1 188 ? 11.640 -14.264 -0.789 1.00 91.31 188 ALA A C 1
ATOM 1534 O O . ALA A 1 188 ? 11.027 -14.526 0.242 1.00 91.31 188 ALA A O 1
ATOM 1535 N N . ASP A 1 189 ? 12.882 -14.694 -1.012 1.00 88.94 189 ASP A N 1
ATOM 1536 C CA . ASP A 1 189 ? 13.556 -15.692 -0.171 1.00 88.94 189 ASP A CA 1
ATOM 1537 C C . ASP A 1 189 ? 13.879 -15.184 1.237 1.00 88.94 189 ASP A C 1
ATOM 1539 O O . ASP A 1 189 ? 13.867 -15.947 2.199 1.00 88.94 189 ASP A O 1
ATOM 1543 N N . LEU A 1 190 ? 14.174 -13.889 1.378 1.00 89.38 190 LEU A N 1
ATOM 1544 C CA . LEU A 1 190 ? 14.481 -13.297 2.679 1.00 89.38 190 LEU A CA 1
ATOM 1545 C C . LEU A 1 190 ? 13.224 -13.020 3.509 1.00 89.38 190 LEU A C 1
ATOM 1547 O O . LEU A 1 190 ? 13.335 -12.905 4.729 1.00 89.38 190 LEU A O 1
ATOM 1551 N N . LEU A 1 191 ? 12.047 -12.909 2.879 1.00 92.12 191 LEU A N 1
ATOM 1552 C CA . LEU A 1 191 ? 10.816 -12.492 3.551 1.00 92.12 191 LEU A CA 1
ATOM 1553 C C . LEU A 1 191 ? 10.476 -13.358 4.782 1.00 92.12 191 LEU A C 1
ATOM 1555 O O . LEU A 1 191 ? 10.293 -12.773 5.852 1.00 92.12 191 LEU A O 1
ATOM 1559 N N . PRO A 1 192 ? 10.471 -14.706 4.709 1.00 91.88 192 PRO A N 1
ATOM 1560 C CA . PRO A 1 192 ? 10.195 -15.540 5.880 1.00 91.88 192 PRO A CA 1
ATOM 1561 C C . PRO A 1 192 ? 11.251 -15.399 6.986 1.00 91.88 192 PRO A C 1
ATOM 1563 O O . PRO A 1 192 ? 10.908 -15.386 8.164 1.00 91.88 192 PRO A O 1
ATOM 1566 N N . SER A 1 193 ? 12.532 -15.236 6.629 1.00 90.56 193 SER A N 1
ATOM 1567 C CA . SER A 1 193 ? 13.611 -15.042 7.609 1.00 90.56 193 SER A CA 1
ATOM 1568 C C . SER A 1 193 ? 13.452 -13.734 8.388 1.00 90.56 193 SER A C 1
ATOM 1570 O O . SER A 1 193 ? 13.670 -13.710 9.598 1.00 90.56 193 SER A O 1
ATOM 1572 N N . ILE A 1 194 ? 13.070 -12.653 7.701 1.00 90.69 194 ILE A N 1
ATOM 1573 C CA . ILE A 1 194 ? 12.872 -11.322 8.293 1.00 90.69 194 ILE A CA 1
ATOM 1574 C C . ILE A 1 194 ? 11.679 -11.323 9.249 1.00 90.69 194 ILE A C 1
ATOM 1576 O O . ILE A 1 194 ? 11.771 -10.796 10.353 1.00 90.69 194 ILE A O 1
ATOM 1580 N N . PHE A 1 195 ? 10.567 -11.923 8.827 1.00 93.69 195 PHE A N 1
ATOM 1581 C CA . PHE A 1 195 ? 9.328 -11.998 9.598 1.00 93.69 195 PHE A CA 1
ATOM 1582 C C . PHE A 1 195 ? 9.203 -13.353 10.301 1.00 93.69 195 PHE A C 1
ATOM 1584 O O . PHE A 1 195 ? 8.179 -14.024 10.221 1.00 93.69 195 PHE A O 1
ATOM 1591 N N . SER A 1 196 ? 10.264 -13.772 10.988 1.00 90.88 196 SER A N 1
ATOM 1592 C CA . SER A 1 196 ? 10.295 -15.020 11.763 1.00 90.88 196 SER A CA 1
ATOM 1593 C C . SER A 1 196 ? 9.827 -14.846 13.213 1.00 90.88 196 SER A C 1
ATOM 1595 O O . SER A 1 196 ? 9.725 -15.823 13.946 1.00 90.88 196 SER A O 1
ATOM 1597 N N . GLY A 1 197 ? 9.553 -13.616 13.662 1.00 89.19 197 GLY A N 1
ATOM 1598 C CA . GLY A 1 197 ? 9.252 -13.315 15.069 1.00 89.19 197 GLY A CA 1
ATOM 1599 C C . GLY A 1 197 ? 10.488 -13.209 15.976 1.00 89.19 197 GLY A C 1
ATOM 1600 O O . GLY A 1 197 ? 10.389 -12.705 17.094 1.00 89.19 197 GLY A O 1
ATOM 1601 N N . GLU A 1 198 ? 11.657 -13.651 15.501 1.00 87.81 198 GLU A N 1
ATOM 1602 C CA . GLU A 1 198 ? 12.922 -13.635 16.254 1.00 87.81 198 GLU A CA 1
ATOM 1603 C C . GLU A 1 198 ? 13.797 -12.414 15.928 1.00 87.81 198 GLU A C 1
ATOM 1605 O O . GLU A 1 198 ? 14.733 -12.100 16.660 1.00 87.81 198 GLU A O 1
ATOM 1610 N N . VAL A 1 199 ? 13.514 -11.727 14.820 1.00 87.81 199 VAL A N 1
ATOM 1611 C CA . VAL A 1 199 ? 14.366 -10.658 14.295 1.00 87.81 199 VAL A CA 1
ATOM 1612 C C . VAL A 1 199 ? 14.139 -9.353 15.050 1.00 87.81 199 VAL A C 1
ATOM 1614 O O . VAL A 1 199 ? 13.039 -8.800 15.053 1.00 87.81 199 VAL A O 1
ATOM 1617 N N . GLU A 1 200 ? 15.210 -8.832 15.640 1.00 87.69 200 GLU A N 1
ATOM 1618 C CA . GLU A 1 200 ? 15.230 -7.558 16.357 1.00 87.69 200 GLU A CA 1
ATOM 1619 C C . GLU A 1 200 ? 15.723 -6.416 15.459 1.00 87.69 200 GLU A C 1
ATOM 1621 O O . GLU A 1 200 ? 16.701 -6.548 14.719 1.00 87.69 200 GLU A O 1
ATOM 1626 N N . LEU A 1 201 ? 15.034 -5.277 15.534 1.00 85.69 201 LEU A N 1
ATOM 1627 C CA . LEU A 1 201 ? 15.475 -4.021 14.941 1.00 85.69 201 LEU A CA 1
ATOM 1628 C C . LEU A 1 201 ? 16.504 -3.386 15.882 1.00 85.69 201 LEU A C 1
ATOM 1630 O O . LEU A 1 201 ? 16.129 -2.896 16.944 1.00 85.69 201 LEU A O 1
ATOM 1634 N N . VAL A 1 202 ? 17.788 -3.417 15.513 1.00 85.69 202 VAL A N 1
ATOM 1635 C CA . VAL A 1 202 ? 18.882 -2.879 16.335 1.00 85.69 202 VAL A CA 1
ATOM 1636 C C . VAL A 1 202 ? 19.167 -1.428 15.924 1.00 85.69 202 VAL A C 1
ATOM 1638 O O . VAL A 1 202 ? 19.698 -1.213 14.828 1.00 85.69 202 VAL A O 1
ATOM 1641 N N . PRO A 1 203 ? 18.807 -0.428 16.746 1.00 82.88 203 PRO A N 1
ATOM 1642 C CA . PRO A 1 203 ? 19.026 0.978 16.415 1.00 82.88 203 PRO A CA 1
ATOM 1643 C C . PRO A 1 203 ? 20.510 1.372 16.465 1.00 82.88 203 PRO A C 1
ATOM 1645 O O . PRO A 1 203 ? 21.295 0.781 17.206 1.00 82.88 203 PRO A O 1
ATOM 1648 N N . GLU A 1 204 ? 20.899 2.369 15.663 1.00 79.56 204 GLU A N 1
ATOM 1649 C CA . GLU A 1 204 ? 22.267 2.921 15.649 1.00 79.56 204 GLU A CA 1
ATOM 1650 C C . GLU A 1 204 ? 22.569 3.758 16.909 1.00 79.56 204 GLU A C 1
ATOM 1652 O O . GLU A 1 204 ? 23.697 3.743 17.404 1.00 79.56 204 GLU A O 1
ATOM 1657 N N . GLU A 1 205 ? 21.564 4.443 17.464 1.00 69.19 205 GLU A N 1
ATOM 1658 C CA . GLU A 1 205 ? 21.685 5.288 18.654 1.00 69.19 205 GLU A CA 1
ATOM 1659 C C . GLU A 1 205 ? 20.637 4.873 19.712 1.00 69.19 205 GLU A C 1
ATOM 1661 O O . GLU A 1 205 ? 19.443 4.920 19.433 1.00 69.19 205 GLU A O 1
ATOM 1666 N N . SER A 1 206 ? 21.083 4.543 20.941 1.00 59.84 206 SER A N 1
ATOM 1667 C CA . SER A 1 206 ? 20.326 4.463 22.223 1.00 59.84 206 SER A CA 1
ATOM 1668 C C . SER A 1 206 ? 19.921 3.099 22.840 1.00 59.84 206 SER A C 1
ATOM 1670 O O . SER A 1 206 ? 19.820 2.060 22.197 1.00 59.84 206 SER A O 1
ATOM 1672 N N . ASN A 1 207 ? 19.694 3.173 24.167 1.00 53.50 207 ASN A N 1
ATOM 1673 C CA . ASN A 1 207 ? 19.371 2.143 25.172 1.00 53.50 207 ASN A CA 1
ATOM 1674 C C . ASN A 1 207 ? 17.901 1.655 25.151 1.00 53.50 207 ASN A C 1
ATOM 1676 O O . ASN A 1 207 ? 17.365 1.249 26.188 1.00 53.50 207 ASN A O 1
ATOM 1680 N N . HIS A 1 208 ? 17.201 1.769 24.023 1.00 59.91 208 HIS A N 1
ATOM 1681 C CA . HIS A 1 208 ? 15.807 1.337 23.920 1.00 59.91 208 HIS A CA 1
ATOM 1682 C C . HIS A 1 208 ? 15.701 -0.166 23.644 1.00 59.91 208 HIS A C 1
ATOM 1684 O O . HIS A 1 208 ? 16.607 -0.790 23.100 1.00 59.91 208 HIS A O 1
ATOM 1690 N N . THR A 1 209 ? 14.585 -0.771 24.054 1.00 62.31 209 THR A N 1
ATOM 1691 C CA . THR A 1 209 ? 14.306 -2.178 23.757 1.00 62.31 209 THR A CA 1
ATOM 1692 C C . THR A 1 209 ? 14.118 -2.330 22.253 1.00 62.31 209 THR A C 1
ATOM 1694 O O . THR A 1 209 ? 13.183 -1.754 21.696 1.00 62.31 209 THR A O 1
ATOM 1697 N N . SER A 1 210 ? 14.996 -3.101 21.612 1.00 72.00 210 SER A N 1
ATOM 1698 C CA . SER A 1 210 ? 14.936 -3.415 20.184 1.00 72.00 210 SER A CA 1
ATOM 1699 C C . SER A 1 210 ? 13.567 -4.010 19.834 1.00 72.00 210 SER A C 1
ATOM 1701 O O . SER A 1 210 ? 13.249 -5.115 20.290 1.00 72.00 210 SER A O 1
ATOM 1703 N N . PRO A 1 211 ? 12.713 -3.308 19.067 1.00 79.94 211 PRO A N 1
ATOM 1704 C CA . PRO A 1 211 ? 11.422 -3.858 18.693 1.00 79.94 211 PRO A CA 1
ATOM 1705 C C . PRO A 1 211 ? 11.631 -5.072 17.783 1.00 79.94 211 PRO A C 1
ATOM 1707 O O . PRO A 1 211 ? 12.454 -5.050 16.866 1.00 79.94 211 PRO A O 1
ATOM 1710 N N . ARG A 1 212 ? 10.877 -6.144 18.038 1.00 88.50 212 ARG A N 1
ATOM 1711 C CA . ARG A 1 212 ? 10.899 -7.355 17.211 1.00 88.50 212 ARG A CA 1
ATOM 1712 C C . ARG A 1 212 ? 9.955 -7.222 16.030 1.00 88.50 212 ARG A C 1
ATOM 1714 O O . ARG A 1 212 ? 8.850 -6.693 16.163 1.00 88.50 212 ARG A O 1
ATOM 1721 N N . LEU A 1 213 ? 10.387 -7.721 14.878 1.00 92.00 213 LEU A N 1
ATOM 1722 C CA . LEU A 1 213 ? 9.502 -7.898 13.736 1.00 92.00 213 LEU A CA 1
ATOM 1723 C C . LEU A 1 213 ? 8.529 -9.052 14.012 1.00 92.00 213 LEU A C 1
ATOM 1725 O O . LEU A 1 213 ? 8.931 -10.055 14.603 1.00 92.00 213 LEU A O 1
ATOM 1729 N N . PRO A 1 214 ? 7.256 -8.924 13.604 1.00 94.31 214 PRO A N 1
ATOM 1730 C CA . PRO A 1 214 ? 6.258 -9.959 13.832 1.00 94.31 214 PRO A CA 1
ATOM 1731 C C . PRO A 1 214 ? 6.565 -11.215 13.010 1.00 94.31 214 PRO A C 1
ATOM 1733 O O . PRO A 1 214 ? 7.278 -11.156 12.003 1.00 94.31 214 PRO A O 1
ATOM 1736 N N . HIS A 1 215 ? 5.978 -12.347 13.405 1.00 94.81 215 HIS A N 1
ATOM 1737 C CA . HIS A 1 215 ? 5.954 -13.522 12.532 1.00 94.81 215 HIS A CA 1
ATOM 1738 C C . HIS A 1 215 ? 5.086 -13.232 11.301 1.00 94.81 215 HIS A C 1
ATOM 1740 O O . HIS A 1 215 ? 4.083 -12.518 11.403 1.00 94.81 215 HIS A O 1
ATOM 1746 N N . LEU A 1 216 ? 5.424 -13.804 10.144 1.00 93.94 216 LEU A N 1
ATOM 1747 C CA . LEU A 1 216 ? 4.731 -13.532 8.888 1.00 93.94 216 LEU A CA 1
ATOM 1748 C C . LEU A 1 216 ? 3.237 -13.833 8.998 1.00 93.94 216 LEU A C 1
ATOM 1750 O O . LEU A 1 216 ? 2.439 -13.072 8.465 1.00 93.94 216 LEU A O 1
ATOM 1754 N N . ASP A 1 217 ? 2.840 -14.846 9.772 1.00 93.81 217 ASP A N 1
ATOM 1755 C CA . ASP A 1 217 ? 1.438 -15.201 10.053 1.00 93.81 217 ASP A CA 1
ATOM 1756 C C . ASP A 1 217 ? 0.620 -14.052 10.659 1.00 93.81 217 ASP A C 1
ATOM 1758 O O . ASP A 1 217 ? -0.548 -13.894 10.312 1.00 93.81 217 ASP A O 1
ATOM 1762 N N . GLN A 1 218 ? 1.240 -13.195 11.476 1.00 93.81 218 GLN A N 1
ATOM 1763 C CA . GLN A 1 218 ? 0.592 -12.028 12.091 1.00 93.81 218 GLN A CA 1
ATOM 1764 C C . GLN A 1 218 ? 0.374 -10.884 11.087 1.00 93.81 218 GLN A C 1
ATOM 1766 O O . GLN A 1 218 ? -0.464 -10.007 11.298 1.00 93.81 218 GLN A O 1
ATOM 1771 N N . VAL A 1 219 ? 1.100 -10.892 9.966 1.00 95.56 219 VAL A N 1
ATOM 1772 C CA . VAL A 1 219 ? 0.951 -9.914 8.887 1.00 95.56 219 VAL A CA 1
ATOM 1773 C C . VAL A 1 219 ? -0.152 -10.371 7.938 1.00 95.56 219 VAL A C 1
ATOM 1775 O O . VAL A 1 219 ? 0.087 -11.125 6.997 1.00 95.56 219 VAL A O 1
ATOM 1778 N N . LYS A 1 220 ? -1.392 -9.945 8.188 1.00 93.88 220 LYS A N 1
ATOM 1779 C CA . LYS A 1 220 ? -2.559 -10.424 7.424 1.00 93.88 220 LYS A CA 1
ATOM 1780 C C . LYS A 1 220 ? -2.693 -9.812 6.036 1.00 93.88 220 LYS A C 1
ATOM 1782 O O . LYS A 1 220 ? -3.266 -10.432 5.149 1.00 93.88 220 LYS A O 1
ATOM 1787 N N . THR A 1 221 ? -2.211 -8.584 5.834 1.00 95.88 221 THR A N 1
ATOM 1788 C CA . THR A 1 221 ? -2.429 -7.843 4.582 1.00 95.88 221 THR A CA 1
ATOM 1789 C C . THR A 1 221 ? -1.117 -7.455 3.922 1.00 95.88 221 THR A C 1
ATOM 1791 O O . THR A 1 221 ? -0.257 -6.835 4.548 1.00 95.88 221 THR A O 1
ATOM 1794 N N . MET A 1 222 ? -0.998 -7.762 2.633 1.00 97.56 222 MET A N 1
ATOM 1795 C CA . MET A 1 222 ? 0.069 -7.271 1.774 1.00 97.56 222 MET A CA 1
ATOM 1796 C C . MET A 1 222 ? -0.496 -6.367 0.682 1.00 97.56 222 MET A C 1
ATOM 1798 O O . MET A 1 222 ? -1.484 -6.697 0.030 1.00 97.56 222 MET A O 1
ATOM 1802 N N . ILE A 1 223 ? 0.173 -5.243 0.447 1.00 97.62 223 ILE A N 1
ATOM 1803 C CA . ILE A 1 223 ? -0.089 -4.333 -0.660 1.00 97.62 223 ILE A CA 1
ATOM 1804 C C . ILE A 1 223 ? 1.094 -4.403 -1.624 1.00 97.62 223 ILE A C 1
ATOM 1806 O O . ILE A 1 223 ? 2.242 -4.166 -1.241 1.00 97.62 223 ILE A O 1
ATOM 1810 N N . CYS A 1 224 ? 0.822 -4.695 -2.892 1.00 95.81 224 CYS A N 1
ATOM 1811 C CA . CYS A 1 224 ? 1.837 -4.730 -3.935 1.00 95.81 224 CYS A CA 1
ATOM 1812 C C . CYS A 1 224 ? 1.530 -3.702 -5.024 1.00 95.81 224 CYS A C 1
ATOM 1814 O O . CYS A 1 224 ? 0.579 -3.838 -5.793 1.00 95.81 224 CYS A O 1
ATOM 1816 N N . THR A 1 225 ? 2.376 -2.677 -5.117 1.00 92.94 225 THR A N 1
ATOM 1817 C CA . THR A 1 225 ? 2.345 -1.670 -6.186 1.00 92.94 225 THR A CA 1
ATOM 1818 C C . THR A 1 225 ? 3.645 -1.676 -6.987 1.00 92.94 225 THR A C 1
ATOM 1820 O O . THR A 1 225 ? 4.091 -0.631 -7.470 1.00 92.94 225 THR A O 1
ATOM 1823 N N . LEU A 1 226 ? 4.307 -2.835 -7.075 1.00 89.06 226 LEU A N 1
ATOM 1824 C CA . LEU A 1 226 ? 5.539 -2.978 -7.839 1.00 89.06 226 LEU A CA 1
ATOM 1825 C C . LEU A 1 226 ? 5.279 -2.729 -9.325 1.00 89.06 226 LEU A C 1
ATOM 1827 O O . LEU A 1 226 ? 4.309 -3.207 -9.913 1.00 89.06 226 LEU A O 1
ATOM 1831 N N . GLY A 1 227 ? 6.186 -1.971 -9.928 1.00 78.25 227 GLY A N 1
ATOM 1832 C CA . GLY A 1 227 ? 6.168 -1.670 -11.345 1.00 78.25 227 GLY A CA 1
ATOM 1833 C C . GLY A 1 227 ? 7.585 -1.428 -11.864 1.00 78.25 227 GLY A C 1
ATOM 1834 O O . GLY A 1 227 ? 8.464 -0.985 -11.117 1.00 78.25 227 GLY A O 1
ATOM 1835 N N . PRO A 1 228 ? 7.846 -1.724 -13.143 1.00 69.38 228 PRO A N 1
ATOM 1836 C CA . PRO A 1 228 ? 9.140 -1.519 -13.763 1.00 69.38 228 PRO A CA 1
ATOM 1837 C C . PRO A 1 228 ? 9.377 -0.024 -13.996 1.00 69.38 228 PRO A C 1
ATOM 1839 O O . PRO A 1 228 ? 8.665 0.627 -14.761 1.00 69.38 228 PRO A O 1
ATOM 1842 N N . ASN A 1 229 ? 10.445 0.522 -13.417 1.00 63.06 229 ASN A N 1
ATOM 1843 C CA . ASN A 1 229 ? 10.893 1.870 -13.760 1.00 63.06 229 ASN A CA 1
ATOM 1844 C C . ASN A 1 229 ? 11.699 1.833 -15.064 1.00 63.06 229 ASN A C 1
ATOM 1846 O O . ASN A 1 229 ? 12.736 1.169 -15.137 1.00 63.06 229 ASN A O 1
ATOM 1850 N N . SER A 1 230 ? 11.269 2.593 -16.077 1.00 51.84 230 SER A N 1
ATOM 1851 C CA . SER A 1 230 ? 11.919 2.635 -17.400 1.00 51.84 230 SER A CA 1
ATOM 1852 C C . SER A 1 230 ? 13.362 3.174 -17.381 1.00 51.84 230 SER A C 1
ATOM 1854 O O . SER A 1 230 ? 14.146 2.885 -18.287 1.00 51.84 230 SER A O 1
ATOM 1856 N N . SER A 1 231 ? 13.738 3.929 -16.343 1.00 46.03 231 SER A N 1
ATOM 1857 C CA . SER A 1 231 ? 15.121 4.350 -16.085 1.00 46.03 231 SER A CA 1
ATOM 1858 C C . SER A 1 231 ? 15.963 3.247 -15.430 1.00 46.03 231 SER A C 1
ATOM 1860 O O . SER A 1 231 ? 17.151 3.141 -15.720 1.00 46.03 231 SER A O 1
ATOM 1862 N N . SER A 1 232 ? 15.356 2.372 -14.618 1.00 48.94 232 SER A N 1
ATOM 1863 C CA . SER A 1 232 ? 16.054 1.253 -13.964 1.00 48.94 232 SER A CA 1
ATOM 1864 C C . SER A 1 232 ? 16.356 0.097 -14.917 1.00 48.94 232 SER A C 1
ATOM 1866 O O . SER A 1 232 ? 17.419 -0.502 -14.811 1.00 48.94 232 SER A O 1
ATOM 1868 N N . THR A 1 233 ? 15.511 -0.139 -15.928 1.00 50.00 233 THR A N 1
ATOM 1869 C CA . THR A 1 233 ? 15.731 -1.171 -16.962 1.00 50.00 233 THR A CA 1
ATOM 1870 C C . THR A 1 233 ? 16.980 -0.934 -17.818 1.00 50.00 233 THR A C 1
ATOM 1872 O O . THR A 1 233 ? 17.406 -1.834 -18.528 1.00 50.00 233 THR A O 1
ATOM 1875 N N . LYS A 1 234 ? 17.575 0.268 -17.781 1.00 48.38 234 LYS A N 1
ATOM 1876 C CA . LYS A 1 234 ? 18.864 0.544 -18.441 1.00 48.38 234 LYS A CA 1
ATOM 1877 C C . LYS A 1 234 ? 20.082 0.171 -17.590 1.00 48.38 234 LYS A C 1
ATOM 1879 O O . LYS A 1 234 ? 21.161 0.023 -18.146 1.00 48.38 234 LYS A O 1
ATOM 1884 N N . HIS A 1 235 ? 19.921 0.070 -16.270 1.00 47.03 235 HIS A N 1
ATOM 1885 C CA . HIS A 1 235 ? 21.019 -0.141 -15.319 1.00 47.03 235 HIS A CA 1
ATOM 1886 C C . HIS A 1 235 ? 20.981 -1.516 -14.656 1.00 47.03 235 HIS A C 1
ATOM 1888 O O . HIS A 1 235 ? 22.024 -2.070 -14.336 1.00 47.03 235 HIS A O 1
ATOM 1894 N N . SER A 1 236 ? 19.789 -2.075 -14.459 1.00 50.31 236 SER A N 1
ATOM 1895 C CA . SER A 1 236 ? 19.604 -3.439 -13.989 1.00 50.31 236 SER A CA 1
ATOM 1896 C C . SER A 1 236 ? 19.168 -4.287 -15.178 1.00 50.31 236 SER A C 1
ATOM 1898 O O . SER A 1 236 ? 18.096 -4.032 -15.723 1.00 50.31 236 SER A O 1
ATOM 1900 N N . HIS A 1 237 ? 19.973 -5.271 -15.578 1.00 53.47 237 HIS A N 1
ATOM 1901 C CA . HIS A 1 237 ? 19.745 -6.197 -16.702 1.00 53.47 237 HIS A CA 1
ATOM 1902 C C . HIS A 1 237 ? 18.469 -7.071 -16.588 1.00 53.47 237 HIS A C 1
ATOM 1904 O O . HIS A 1 237 ? 18.330 -8.059 -17.303 1.00 53.47 237 HIS A O 1
ATOM 1910 N N . TYR A 1 238 ? 17.537 -6.742 -15.692 1.00 63.06 238 TYR A N 1
ATOM 1911 C CA . TYR A 1 238 ? 16.329 -7.518 -15.451 1.00 63.06 238 TYR A CA 1
ATOM 1912 C C . TYR A 1 238 ? 15.265 -7.237 -16.507 1.00 63.06 238 TYR A C 1
ATOM 1914 O O . TYR A 1 238 ? 14.904 -6.083 -16.767 1.00 63.06 238 TYR A O 1
ATOM 1922 N N . ASP A 1 239 ? 14.736 -8.317 -17.075 1.00 69.69 239 ASP A N 1
ATOM 1923 C CA . ASP A 1 239 ? 13.599 -8.262 -17.980 1.00 69.69 239 ASP A CA 1
ATOM 1924 C C . ASP A 1 239 ? 12.375 -7.673 -17.258 1.00 69.69 239 ASP A C 1
ATOM 1926 O O . ASP A 1 239 ? 12.147 -7.885 -16.065 1.00 69.69 239 ASP A O 1
ATOM 1930 N N . ARG A 1 240 ? 11.546 -6.933 -17.991 1.00 74.94 240 ARG A N 1
ATOM 1931 C CA . ARG A 1 240 ? 10.268 -6.417 -17.496 1.00 74.94 240 ARG A CA 1
ATOM 1932 C C . ARG A 1 240 ? 9.396 -7.546 -16.944 1.00 74.94 240 ARG A C 1
ATOM 1934 O O . ARG A 1 240 ? 8.729 -7.339 -15.935 1.00 74.94 240 ARG A O 1
ATOM 1941 N N . TYR A 1 241 ? 9.437 -8.722 -17.572 1.00 83.38 241 TYR A N 1
ATOM 1942 C CA . TYR A 1 241 ? 8.729 -9.916 -17.111 1.00 83.38 241 TYR A CA 1
ATOM 1943 C C . TYR A 1 241 ? 9.155 -10.357 -15.702 1.00 83.38 241 TYR A C 1
ATOM 1945 O O . TYR A 1 241 ? 8.310 -10.767 -14.908 1.00 83.38 241 TYR A O 1
ATOM 1953 N N . PHE A 1 242 ? 10.438 -10.210 -15.352 1.00 85.12 242 PHE A N 1
ATOM 1954 C CA . PHE A 1 242 ? 10.933 -10.565 -14.024 1.00 85.12 242 PHE A CA 1
ATOM 1955 C C . PHE A 1 242 ? 10.228 -9.752 -12.931 1.00 85.12 242 PHE A C 1
ATOM 1957 O O . PHE A 1 242 ? 9.700 -10.322 -11.984 1.00 85.12 242 PHE A O 1
ATOM 1964 N N . VAL A 1 243 ? 10.161 -8.424 -13.075 1.00 81.12 243 VAL A N 1
ATOM 1965 C CA . VAL A 1 243 ? 9.520 -7.556 -12.069 1.00 81.12 243 VAL A CA 1
ATOM 1966 C C . VAL A 1 243 ? 7.998 -7.719 -12.080 1.00 81.12 243 VAL A C 1
ATOM 1968 O O . VAL A 1 243 ? 7.380 -7.842 -11.024 1.00 81.12 243 VAL A O 1
ATOM 1971 N N . GLU A 1 244 ? 7.401 -7.715 -13.274 1.00 81.94 244 GLU A N 1
ATOM 1972 C CA . GLU A 1 244 ? 5.944 -7.711 -13.448 1.00 81.94 244 GLU A CA 1
ATOM 1973 C C . GLU A 1 244 ? 5.279 -9.037 -13.088 1.00 81.94 244 GLU A C 1
ATOM 1975 O O . GLU A 1 244 ? 4.109 -9.028 -12.726 1.00 81.94 244 GLU A O 1
ATOM 1980 N N . TYR A 1 245 ? 5.994 -10.159 -13.195 1.00 90.19 245 TYR A N 1
ATOM 1981 C CA . TYR A 1 245 ? 5.450 -11.487 -12.932 1.00 90.19 245 TYR A CA 1
ATOM 1982 C C . TYR A 1 245 ? 6.287 -12.251 -11.900 1.00 90.19 245 TYR A C 1
ATOM 1984 O O . TYR A 1 245 ? 5.791 -12.499 -10.806 1.00 90.19 245 TYR A O 1
ATOM 1992 N N . GLN A 1 246 ? 7.546 -12.595 -12.203 1.00 90.75 246 GLN A N 1
ATOM 1993 C CA . GLN A 1 246 ? 8.306 -13.578 -11.407 1.00 90.75 246 GLN A CA 1
ATOM 1994 C C . GLN A 1 246 ? 8.519 -13.130 -9.958 1.00 90.75 246 GLN A C 1
ATOM 1996 O O . GLN A 1 246 ? 8.112 -13.829 -9.037 1.00 90.75 246 GLN A O 1
ATOM 2001 N N . LEU A 1 247 ? 9.094 -11.942 -9.767 1.00 91.38 247 LEU A N 1
ATOM 2002 C CA . LEU A 1 247 ? 9.369 -11.371 -8.453 1.00 91.38 247 LEU A CA 1
ATOM 2003 C C . LEU A 1 247 ? 8.085 -11.224 -7.636 1.00 91.38 247 LEU A C 1
ATOM 2005 O O . LEU A 1 247 ? 8.029 -11.620 -6.476 1.00 91.38 247 LEU A O 1
ATOM 2009 N N . THR A 1 248 ? 7.049 -10.650 -8.250 1.00 93.56 248 THR A N 1
ATOM 2010 C CA . THR A 1 248 ? 5.780 -10.394 -7.565 1.00 93.56 248 THR A CA 1
ATOM 2011 C C . THR A 1 248 ? 5.107 -11.699 -7.150 1.00 93.56 248 THR A C 1
ATOM 2013 O O . THR A 1 248 ? 4.663 -11.818 -6.013 1.00 93.56 248 THR A O 1
ATOM 2016 N N . PHE A 1 249 ? 5.072 -12.690 -8.039 1.00 95.38 249 PHE A N 1
ATOM 2017 C CA . PHE A 1 249 ? 4.490 -13.994 -7.751 1.00 95.38 249 PHE A CA 1
ATOM 2018 C C . PHE A 1 249 ? 5.249 -14.722 -6.633 1.00 95.38 249 PHE A C 1
ATOM 2020 O O . PHE A 1 249 ? 4.622 -15.172 -5.681 1.00 95.38 249 PHE A O 1
ATOM 2027 N N . GLN A 1 250 ? 6.585 -14.753 -6.682 1.00 95.00 250 GLN A N 1
ATOM 2028 C CA . GLN A 1 250 ? 7.417 -15.382 -5.645 1.00 95.00 250 GLN A CA 1
ATOM 2029 C C . GLN A 1 250 ? 7.252 -14.717 -4.272 1.00 95.00 250 GLN A C 1
ATOM 2031 O O . GLN A 1 250 ? 7.145 -15.405 -3.259 1.00 95.00 250 GLN A O 1
ATOM 2036 N N . ILE A 1 251 ? 7.180 -13.381 -4.225 1.00 95.56 251 ILE A N 1
ATOM 2037 C CA . ILE A 1 251 ? 6.897 -12.649 -2.982 1.00 95.56 251 ILE A CA 1
ATOM 2038 C C . ILE A 1 251 ? 5.541 -13.072 -2.412 1.00 95.56 251 ILE A C 1
ATOM 2040 O O . ILE A 1 251 ? 5.441 -13.325 -1.214 1.00 95.56 251 ILE A O 1
ATOM 2044 N N . VAL A 1 252 ? 4.505 -13.161 -3.253 1.00 96.19 252 VAL A N 1
ATOM 2045 C CA . VAL A 1 252 ? 3.167 -13.570 -2.803 1.00 96.19 252 VAL A CA 1
ATOM 2046 C C . VAL A 1 252 ? 3.162 -15.012 -2.313 1.00 96.19 252 VAL A C 1
ATOM 2048 O O . VAL A 1 252 ? 2.569 -15.272 -1.274 1.00 96.19 252 VAL A O 1
ATOM 2051 N N . GLN A 1 253 ? 3.833 -15.928 -3.012 1.00 95.38 253 GLN A N 1
ATOM 2052 C CA . GLN A 1 253 ? 3.935 -17.322 -2.580 1.00 95.38 253 GLN A CA 1
ATOM 2053 C C . GLN A 1 253 ? 4.549 -17.437 -1.183 1.00 95.38 253 GLN A C 1
ATOM 2055 O O . GLN A 1 253 ? 4.003 -18.138 -0.341 1.00 95.38 253 GLN A O 1
ATOM 2060 N N . ASN A 1 254 ? 5.625 -16.696 -0.906 1.00 94.94 254 ASN A N 1
ATOM 2061 C CA . ASN A 1 254 ? 6.247 -16.716 0.417 1.00 94.94 254 ASN A CA 1
ATOM 2062 C C . ASN A 1 254 ? 5.433 -15.949 1.471 1.00 94.94 254 ASN A C 1
ATOM 2064 O O . ASN A 1 254 ? 5.478 -16.303 2.644 1.00 94.94 254 ASN A O 1
ATOM 2068 N N . PHE A 1 255 ? 4.678 -14.918 1.074 1.00 96.12 255 PHE A N 1
ATOM 2069 C CA . PHE A 1 255 ? 3.748 -14.203 1.955 1.00 96.12 255 PHE A CA 1
ATOM 2070 C C . PHE A 1 255 ? 2.535 -15.051 2.359 1.00 96.12 255 PHE A C 1
ATOM 2072 O O . PHE A 1 255 ? 2.036 -14.909 3.476 1.00 96.12 255 PHE A O 1
ATOM 2079 N N . ALA A 1 256 ? 2.061 -15.919 1.465 1.00 93.81 256 ALA A N 1
ATOM 2080 C CA . ALA A 1 256 ? 0.914 -16.796 1.665 1.00 93.81 256 ALA A CA 1
ATOM 2081 C C . ALA A 1 256 ? 1.233 -17.962 2.621 1.00 93.81 256 ALA A C 1
ATOM 2083 O O . ALA A 1 256 ? 0.993 -19.114 2.298 1.00 93.81 256 ALA A O 1
ATOM 2084 N N . SER A 1 257 ? 1.792 -17.680 3.801 1.00 89.94 257 SER A N 1
ATOM 2085 C CA . SER A 1 257 ? 2.193 -18.692 4.789 1.00 89.94 257 SER A CA 1
AT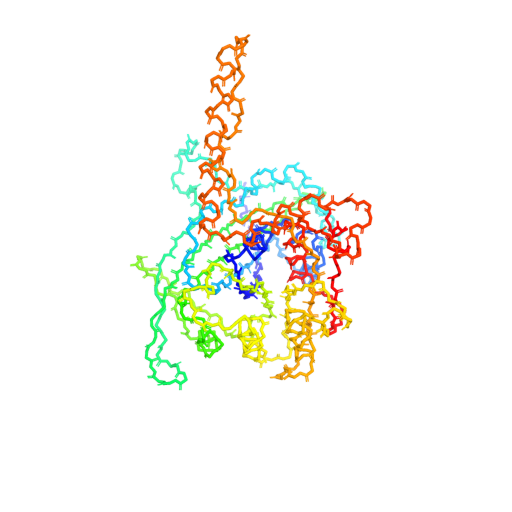OM 2086 C C . SER A 1 257 ? 1.012 -19.427 5.435 1.00 89.94 257 SER A C 1
ATOM 2088 O O . SER A 1 257 ? 1.177 -20.541 5.929 1.00 89.94 257 SER A O 1
ATOM 2090 N N . CYS A 1 258 ? -0.179 -18.823 5.426 1.00 90.88 258 CYS A N 1
ATOM 2091 C CA . CYS A 1 258 ? -1.419 -19.373 5.970 1.00 90.88 258 CYS A CA 1
ATOM 2092 C C . CYS A 1 258 ? -2.635 -18.910 5.144 1.00 90.88 258 CYS A C 1
ATOM 2094 O O . CYS A 1 258 ? -2.497 -18.086 4.242 1.00 90.88 258 CYS A O 1
ATOM 2096 N N . GLU A 1 259 ? -3.827 -19.437 5.437 1.00 88.81 259 GLU A N 1
ATOM 2097 C CA . GLU A 1 259 ? -5.042 -19.155 4.650 1.00 88.81 259 GLU A CA 1
ATOM 2098 C C . GLU A 1 259 ? -5.619 -17.750 4.903 1.00 88.81 259 GLU A C 1
ATOM 2100 O O . GLU A 1 259 ? -6.173 -17.146 3.993 1.00 88.81 259 GLU A O 1
ATOM 2105 N N . ASP A 1 260 ? -5.425 -17.163 6.093 1.00 91.19 260 ASP A N 1
ATOM 2106 C CA . ASP A 1 260 ? -5.962 -15.839 6.488 1.00 91.19 260 ASP A CA 1
ATOM 2107 C C . ASP A 1 260 ? -5.144 -14.656 5.919 1.00 91.19 260 ASP A C 1
ATOM 2109 O O . ASP A 1 260 ? -4.836 -13.667 6.595 1.00 91.19 260 ASP A O 1
ATOM 2113 N N . LYS A 1 261 ? -4.708 -14.784 4.663 1.00 94.88 261 LYS A N 1
ATOM 2114 C CA . LYS A 1 261 ? -3.871 -13.807 3.964 1.00 94.88 261 LYS A CA 1
ATOM 2115 C C . LYS A 1 261 ? -4.666 -13.037 2.928 1.00 94.88 261 LYS A C 1
ATOM 2117 O O . LYS A 1 261 ? -5.327 -13.602 2.059 1.00 94.88 261 LYS A O 1
ATOM 2122 N N . ARG A 1 262 ? -4.526 -11.715 2.980 1.00 95.12 262 ARG A N 1
ATOM 2123 C CA . ARG A 1 262 ? -5.105 -10.783 2.020 1.00 95.12 262 ARG A CA 1
ATOM 2124 C C . ARG A 1 262 ? -4.025 -10.117 1.184 1.00 95.12 262 ARG A C 1
ATOM 2126 O O . ARG A 1 262 ? -3.080 -9.532 1.715 1.00 95.12 262 ARG A O 1
ATOM 2133 N N . LEU A 1 263 ? -4.220 -10.127 -0.128 1.00 97.25 263 LEU A N 1
ATOM 2134 C CA . LEU A 1 263 ? -3.392 -9.414 -1.091 1.00 97.25 263 LEU A CA 1
ATOM 2135 C C . LEU A 1 263 ? -4.196 -8.304 -1.760 1.00 97.25 263 LEU A C 1
ATOM 2137 O O . LEU A 1 263 ? -5.217 -8.569 -2.382 1.00 97.25 263 LEU A O 1
ATOM 2141 N N . VAL A 1 264 ? -3.691 -7.075 -1.710 1.00 97.00 264 VAL A N 1
ATOM 2142 C CA . VAL A 1 264 ? -4.160 -5.961 -2.538 1.00 97.00 264 VAL A CA 1
ATOM 2143 C C . VAL A 1 264 ? -3.075 -5.632 -3.553 1.00 97.00 264 VAL A C 1
ATOM 2145 O O . VAL A 1 264 ? -1.992 -5.172 -3.195 1.00 97.00 264 VAL A O 1
ATOM 2148 N N . ILE A 1 265 ? -3.337 -5.881 -4.832 1.00 96.12 265 ILE A N 1
ATOM 2149 C CA . ILE A 1 265 ? -2.347 -5.717 -5.894 1.00 96.12 265 ILE A CA 1
ATOM 2150 C C . ILE A 1 265 ? -2.801 -4.718 -6.954 1.00 96.12 265 ILE A C 1
ATOM 2152 O O . ILE A 1 265 ? -3.913 -4.778 -7.481 1.00 96.12 265 ILE A O 1
ATOM 2156 N N . MET A 1 266 ? -1.892 -3.809 -7.302 1.00 92.69 266 MET A N 1
ATOM 2157 C CA . MET A 1 266 ? -2.053 -2.889 -8.417 1.00 92.69 266 MET A CA 1
ATOM 2158 C C . MET A 1 266 ? -1.521 -3.523 -9.703 1.00 92.69 266 MET A C 1
ATOM 2160 O O . MET A 1 266 ? -0.332 -3.825 -9.833 1.00 92.69 266 MET A O 1
ATOM 2164 N N . THR A 1 267 ? -2.402 -3.698 -10.681 1.00 89.94 267 THR A N 1
ATOM 2165 C CA . THR A 1 267 ? -2.057 -4.236 -12.001 1.00 89.94 267 THR A CA 1
ATOM 2166 C C . THR A 1 267 ? -2.244 -3.151 -13.058 1.00 89.94 267 THR A C 1
ATOM 2168 O O . THR A 1 267 ? -1.638 -2.084 -12.972 1.00 89.94 267 THR A O 1
ATOM 2171 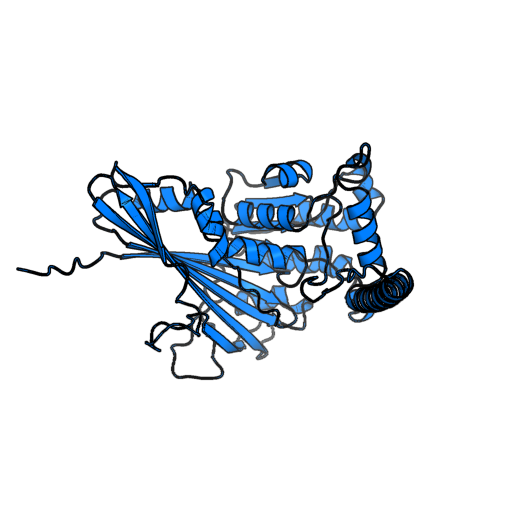N N . SER A 1 268 ? -3.059 -3.407 -14.071 1.00 84.81 268 SER A N 1
ATOM 2172 C CA . SER A 1 268 ? -3.420 -2.456 -15.110 1.00 84.81 268 SER A CA 1
ATOM 2173 C C . SER A 1 268 ? -4.782 -2.834 -15.671 1.00 84.81 268 SER A C 1
ATOM 2175 O O . SER A 1 268 ? -5.228 -3.971 -15.530 1.00 84.81 268 SER A O 1
ATOM 2177 N N . PHE A 1 269 ? -5.431 -1.904 -16.366 1.00 77.19 269 PHE A N 1
ATOM 2178 C CA . PHE A 1 269 ? -6.528 -2.232 -17.267 1.00 77.19 269 PHE A CA 1
ATOM 2179 C C . PHE A 1 269 ? -6.128 -3.436 -18.128 1.00 77.19 269 PHE A C 1
ATOM 2181 O O . PHE A 1 269 ? -5.048 -3.457 -18.713 1.00 77.19 269 PHE A O 1
ATOM 2188 N N . ASN A 1 270 ? -6.984 -4.449 -18.163 1.00 70.12 270 ASN A N 1
ATOM 2189 C CA . ASN A 1 270 ? -6.688 -5.701 -18.828 1.00 70.12 270 ASN A CA 1
ATOM 2190 C C . ASN A 1 270 ? -7.969 -6.252 -19.449 1.00 70.12 270 ASN A C 1
ATOM 2192 O O . ASN A 1 270 ? -9.001 -6.341 -18.780 1.00 70.12 270 ASN A O 1
ATOM 2196 N N . ASN A 1 271 ? -7.899 -6.605 -20.728 1.00 68.62 271 ASN A N 1
ATOM 2197 C CA . ASN A 1 271 ? -8.902 -7.411 -21.406 1.00 68.62 271 ASN A CA 1
ATOM 2198 C C . ASN A 1 271 ? -8.189 -8.539 -22.176 1.00 68.62 271 ASN A C 1
ATOM 2200 O O . ASN A 1 271 ? -6.989 -8.456 -22.465 1.00 68.62 271 ASN A O 1
ATOM 2204 N N . SER A 1 272 ? -8.915 -9.613 -22.493 1.00 68.19 272 SER A N 1
ATOM 2205 C CA . SER A 1 272 ? -8.336 -10.782 -23.173 1.00 68.19 272 SER A CA 1
ATOM 2206 C C . SER A 1 272 ? -7.678 -10.402 -24.505 1.00 68.19 272 SER A C 1
ATOM 2208 O O . SER A 1 272 ? -6.588 -10.855 -24.825 1.00 68.19 272 SER A O 1
ATOM 2210 N N . LEU A 1 273 ? -8.283 -9.487 -25.260 1.00 65.38 273 LEU A N 1
ATOM 2211 C CA . LEU A 1 273 ? -7.803 -9.115 -26.589 1.00 65.38 273 LEU A CA 1
ATOM 2212 C C . LEU A 1 273 ? -6.467 -8.346 -26.554 1.00 65.38 273 LEU A C 1
ATOM 2214 O O . LEU A 1 273 ? -5.546 -8.656 -27.306 1.00 65.38 273 LEU A O 1
ATOM 2218 N N . VAL A 1 274 ? -6.320 -7.372 -25.655 1.00 70.38 274 VAL A N 1
ATOM 2219 C CA . VAL A 1 274 ? -5.100 -6.561 -25.504 1.00 70.38 274 VAL A CA 1
ATOM 2220 C C . VAL A 1 274 ? -3.967 -7.393 -24.897 1.00 70.38 274 VAL A C 1
ATOM 2222 O O . VAL A 1 274 ? -2.812 -7.222 -25.290 1.00 70.38 274 VAL A O 1
ATOM 2225 N N . SER A 1 275 ? -4.275 -8.333 -23.998 1.00 73.38 275 SER A N 1
ATOM 2226 C CA . SER A 1 275 ? -3.272 -9.245 -23.425 1.00 73.38 275 SER A CA 1
ATOM 2227 C C . SER A 1 275 ? -2.699 -10.242 -24.439 1.00 73.38 275 SER A C 1
ATOM 2229 O O . SER A 1 275 ? -1.549 -10.649 -24.288 1.00 73.38 275 SER A O 1
ATOM 2231 N N . HIS A 1 276 ? -3.414 -10.569 -25.521 1.00 71.12 276 HIS A N 1
ATOM 2232 C CA . HIS A 1 276 ? -2.855 -11.372 -26.616 1.00 71.12 276 HIS A CA 1
ATOM 2233 C C . HIS A 1 276 ? -1.885 -10.597 -27.519 1.00 71.12 276 HIS A C 1
ATOM 2235 O O . HIS A 1 276 ? -0.942 -11.186 -28.046 1.00 71.12 276 HIS A O 1
ATOM 2241 N N . ILE A 1 277 ? -2.093 -9.289 -27.692 1.00 75.88 277 ILE A N 1
ATOM 2242 C CA . ILE A 1 277 ? -1.323 -8.464 -28.639 1.00 75.88 277 ILE A CA 1
ATOM 2243 C C . ILE A 1 277 ? -0.082 -7.855 -27.974 1.00 75.88 277 ILE A C 1
ATOM 2245 O O . ILE A 1 277 ? 0.972 -7.730 -28.597 1.00 75.88 277 ILE A O 1
ATOM 2249 N N . PHE A 1 278 ? -0.186 -7.472 -26.700 1.00 78.00 278 PHE A N 1
ATOM 2250 C CA . PHE A 1 278 ? 0.843 -6.696 -26.015 1.00 78.00 278 PHE A CA 1
ATOM 2251 C C . PHE A 1 278 ? 1.467 -7.488 -24.852 1.00 78.00 278 PHE A C 1
ATOM 2253 O O . PHE A 1 278 ? 0.787 -7.748 -23.854 1.00 78.00 278 PHE A O 1
ATOM 2260 N N . PRO A 1 279 ? 2.785 -7.782 -24.896 1.00 77.56 279 PRO A N 1
ATOM 2261 C CA . PRO A 1 279 ? 3.473 -8.564 -23.861 1.00 77.56 279 PRO A CA 1
ATOM 2262 C C . PRO A 1 279 ? 3.323 -8.017 -22.434 1.00 77.56 279 PRO A C 1
ATOM 2264 O O . PRO A 1 279 ? 3.298 -8.781 -21.474 1.00 77.56 279 PRO A O 1
ATOM 2267 N N . TYR A 1 280 ? 3.187 -6.694 -22.295 1.00 79.38 280 TYR A N 1
ATOM 2268 C CA . TYR A 1 280 ? 2.943 -6.033 -21.010 1.00 79.38 280 TYR A CA 1
ATOM 2269 C C . TYR A 1 280 ? 1.649 -6.522 -20.343 1.00 79.38 280 TYR A C 1
ATOM 2271 O O . TYR A 1 280 ? 1.668 -6.966 -19.197 1.00 79.38 280 TYR A O 1
ATOM 2279 N N . PHE A 1 281 ? 0.537 -6.495 -21.079 1.00 82.25 281 PHE A N 1
ATOM 2280 C CA . PHE A 1 281 ? -0.762 -6.924 -20.564 1.00 82.25 281 PHE A CA 1
ATOM 2281 C C . PHE A 1 281 ? -0.841 -8.448 -20.434 1.00 82.25 281 PHE A C 1
ATOM 2283 O O . PHE A 1 281 ? -1.502 -8.940 -19.524 1.00 82.25 281 PHE A O 1
ATOM 2290 N N . LYS A 1 282 ? -0.101 -9.194 -21.269 1.00 85.06 282 LYS A N 1
ATOM 2291 C CA . LYS A 1 282 ? 0.057 -10.647 -21.121 1.00 85.06 282 LYS A CA 1
ATOM 2292 C C . LYS A 1 282 ? 0.638 -11.026 -19.757 1.00 85.06 282 LYS A C 1
ATOM 2294 O O . LYS A 1 282 ? 0.078 -11.880 -19.081 1.00 85.06 282 LYS A O 1
ATOM 2299 N N . ALA A 1 283 ? 1.730 -10.377 -19.346 1.00 85.69 283 ALA A N 1
ATOM 2300 C CA . ALA A 1 283 ? 2.386 -10.666 -18.071 1.00 85.69 283 ALA A CA 1
ATOM 2301 C C . ALA A 1 283 ? 1.478 -10.351 -16.870 1.00 85.69 283 ALA A C 1
ATOM 2303 O O . ALA A 1 283 ? 1.372 -11.165 -15.957 1.00 85.69 283 ALA A O 1
ATOM 2304 N N . LYS A 1 284 ? 0.771 -9.210 -16.898 1.00 89.00 284 LYS A N 1
ATOM 2305 C CA . LYS A 1 284 ? -0.206 -8.847 -15.857 1.00 89.00 284 LYS A CA 1
ATOM 2306 C C . LYS A 1 284 ? -1.380 -9.827 -15.803 1.00 89.00 284 LYS A C 1
ATOM 2308 O O . LYS A 1 284 ? -1.722 -10.286 -14.723 1.00 89.00 284 LYS A O 1
ATOM 2313 N N . TYR A 1 285 ? -1.934 -10.210 -16.956 1.00 88.56 285 TYR A N 1
ATOM 2314 C CA . TYR A 1 285 ? -3.000 -11.214 -17.029 1.00 88.56 285 TYR A CA 1
ATOM 2315 C C . TYR A 1 285 ? -2.568 -12.559 -16.441 1.00 88.56 285 TYR A C 1
ATOM 2317 O O . TYR A 1 285 ? -3.290 -13.152 -15.644 1.00 88.56 285 TYR A O 1
ATOM 2325 N N . GLN A 1 286 ? -1.371 -13.017 -16.812 1.00 91.06 286 GLN A N 1
ATOM 2326 C CA . GLN A 1 286 ? -0.810 -14.261 -16.302 1.00 91.06 286 GLN A CA 1
ATOM 2327 C C . GLN A 1 286 ? -0.593 -14.195 -14.789 1.00 91.06 286 GLN A C 1
ATOM 2329 O O . GLN A 1 286 ? -0.942 -15.142 -14.094 1.00 91.06 286 GLN A O 1
ATOM 2334 N N . LEU A 1 287 ? -0.070 -13.075 -14.274 1.00 92.81 287 LEU A N 1
ATOM 2335 C CA . LEU A 1 287 ? 0.082 -12.872 -12.837 1.00 92.81 287 LEU A CA 1
ATOM 2336 C C . LEU A 1 287 ? -1.272 -12.967 -12.127 1.00 92.81 287 LEU A C 1
ATOM 2338 O O . LEU A 1 287 ? -1.391 -13.716 -11.172 1.00 92.81 287 LEU A O 1
ATOM 2342 N N . GLU A 1 288 ? -2.291 -12.243 -12.593 1.00 93.69 288 GLU A N 1
ATOM 2343 C CA . GLU A 1 288 ? -3.626 -12.259 -11.980 1.00 93.69 288 GLU A CA 1
ATOM 2344 C C . GLU A 1 288 ? -4.218 -13.675 -11.925 1.00 93.69 288 GLU A C 1
ATOM 2346 O O . GLU A 1 288 ? -4.710 -14.098 -10.881 1.00 93.69 288 GLU A O 1
ATOM 2351 N N . ASN A 1 289 ? -4.117 -14.427 -13.025 1.00 92.50 289 ASN A N 1
ATOM 2352 C CA . ASN A 1 289 ? -4.590 -15.807 -13.092 1.00 92.50 289 ASN A CA 1
ATOM 2353 C C . ASN A 1 289 ? -3.809 -16.741 -12.156 1.00 92.50 289 ASN A C 1
ATOM 2355 O O . ASN A 1 289 ? -4.389 -17.610 -11.508 1.00 92.50 289 ASN A O 1
ATOM 2359 N N . ASP A 1 290 ? -2.491 -16.584 -12.090 1.00 95.06 290 ASP A N 1
ATOM 2360 C CA . ASP A 1 290 ? -1.640 -17.465 -11.298 1.00 95.06 290 ASP A CA 1
ATOM 2361 C C . ASP A 1 290 ? -1.735 -17.146 -9.802 1.00 95.06 290 ASP A C 1
ATOM 2363 O O . ASP A 1 290 ? -1.722 -18.066 -8.988 1.00 95.06 290 ASP A O 1
ATOM 2367 N N . LEU A 1 291 ? -1.942 -15.880 -9.428 1.00 94.69 291 LEU A N 1
ATOM 2368 C CA . LEU A 1 291 ? -2.244 -15.486 -8.050 1.00 94.69 291 LEU A CA 1
ATOM 2369 C C . LEU A 1 291 ? -3.540 -16.118 -7.536 1.00 94.69 291 LEU A C 1
ATOM 2371 O O . LEU A 1 291 ? -3.609 -16.487 -6.370 1.00 94.69 291 LEU A O 1
ATOM 2375 N N . GLN A 1 292 ? -4.544 -16.257 -8.404 1.00 93.44 292 GLN A N 1
ATOM 2376 C CA . GLN A 1 292 ? -5.818 -16.875 -8.046 1.00 93.44 292 GLN A CA 1
ATOM 2377 C C . GLN A 1 292 ? -5.724 -18.404 -7.942 1.00 93.44 292 GLN A C 1
ATOM 2379 O O . GLN A 1 292 ? -6.358 -18.993 -7.076 1.00 93.44 292 GLN A O 1
ATOM 2384 N N . ASN A 1 293 ? -4.960 -19.051 -8.829 1.00 93.56 293 ASN A N 1
ATOM 2385 C CA . ASN A 1 293 ? -5.056 -20.504 -9.019 1.00 93.56 293 ASN A CA 1
ATOM 2386 C C . ASN A 1 293 ? -3.825 -21.306 -8.565 1.00 93.56 293 ASN A C 1
ATOM 2388 O O . ASN A 1 293 ? -3.910 -22.527 -8.468 1.00 93.56 293 ASN A O 1
ATOM 2392 N N . LYS A 1 294 ? -2.663 -20.668 -8.365 1.00 94.62 294 LYS A N 1
ATOM 2393 C CA . LYS A 1 294 ? -1.381 -21.364 -8.123 1.00 94.62 294 LYS A CA 1
ATOM 2394 C C . LYS A 1 294 ? -0.706 -21.010 -6.798 1.00 94.62 294 LYS A C 1
ATOM 2396 O O . LYS A 1 294 ? 0.310 -21.622 -6.468 1.00 94.62 294 LYS A O 1
ATOM 2401 N N . VAL A 1 295 ? -1.205 -20.016 -6.066 1.00 93.31 295 VAL A N 1
ATOM 2402 C CA . VAL A 1 295 ? -0.681 -19.675 -4.736 1.00 93.31 295 VAL A CA 1
ATOM 2403 C C . VAL A 1 295 ? -1.227 -20.684 -3.730 1.00 93.31 295 VAL A C 1
ATOM 2405 O O . VAL A 1 295 ? -2.424 -20.961 -3.718 1.00 93.31 295 VAL A O 1
ATOM 2408 N N . ALA A 1 296 ? -0.335 -21.260 -2.928 1.00 90.69 296 ALA A N 1
ATOM 2409 C CA . ALA A 1 296 ? -0.663 -22.267 -1.932 1.00 90.69 296 ALA A CA 1
ATOM 2410 C C . ALA A 1 296 ? 0.101 -21.976 -0.631 1.00 90.69 296 ALA A C 1
ATOM 2412 O O . ALA A 1 296 ? 1.331 -21.882 -0.699 1.00 90.69 296 ALA A O 1
ATOM 2413 N N . PRO A 1 297 ? -0.568 -21.928 0.537 1.00 92.31 297 PRO A N 1
ATOM 2414 C CA . PRO A 1 297 ? -2.018 -21.834 0.771 1.00 92.31 297 PRO A CA 1
ATOM 2415 C C . PRO A 1 297 ? -2.764 -20.775 -0.056 1.00 92.31 297 PRO A C 1
ATOM 2417 O O . PRO A 1 297 ? -2.179 -19.781 -0.483 1.00 92.31 297 PRO A O 1
ATOM 2420 N N . ALA A 1 298 ? -4.059 -21.002 -0.300 1.00 92.12 298 ALA A N 1
ATOM 2421 C CA . ALA A 1 298 ? -4.893 -20.033 -1.005 1.00 92.12 298 ALA A CA 1
ATOM 2422 C C . ALA A 1 298 ? -5.055 -18.756 -0.166 1.00 92.12 298 ALA A C 1
ATOM 2424 O O . ALA A 1 298 ? -5.141 -18.805 1.060 1.00 92.12 298 ALA A O 1
ATOM 2425 N N . LEU A 1 299 ? -5.103 -17.605 -0.836 1.00 93.44 299 LEU A N 1
ATOM 2426 C CA . LEU A 1 299 ? -5.352 -16.324 -0.181 1.00 93.44 299 LEU A CA 1
ATOM 2427 C C . LEU A 1 299 ? -6.828 -16.239 0.225 1.00 93.44 299 LEU A C 1
ATOM 2429 O O . LEU A 1 299 ? -7.692 -16.361 -0.641 1.00 93.44 299 LEU A O 1
ATOM 2433 N N . ALA A 1 300 ? -7.122 -15.924 1.490 1.00 93.88 300 ALA A N 1
ATOM 2434 C CA . ALA A 1 300 ? -8.480 -15.592 1.935 1.00 93.88 300 ALA A CA 1
ATOM 2435 C C . ALA A 1 300 ? -9.114 -14.484 1.086 1.00 93.88 300 ALA A C 1
ATOM 2437 O O . ALA A 1 300 ? -10.324 -14.479 0.863 1.00 93.88 300 ALA A O 1
ATOM 2438 N N . GLN A 1 301 ? -8.304 -13.528 0.617 1.00 95.00 301 GLN A N 1
ATOM 2439 C CA . GLN A 1 301 ? -8.783 -12.482 -0.273 1.00 95.00 301 GLN A CA 1
ATOM 2440 C C . GLN A 1 301 ? -7.700 -11.942 -1.208 1.00 95.00 301 GLN A C 1
ATOM 2442 O O . GLN A 1 301 ? -6.645 -11.471 -0.784 1.00 95.00 301 GLN A O 1
ATOM 2447 N N . LEU A 1 302 ? -8.025 -11.898 -2.495 1.00 96.56 302 LEU A N 1
ATOM 2448 C CA . LEU A 1 302 ? -7.261 -11.263 -3.554 1.00 96.56 302 LEU A CA 1
ATOM 2449 C C . LEU A 1 302 ? -8.035 -10.057 -4.100 1.00 96.56 302 LEU A C 1
ATOM 2451 O O . LEU A 1 302 ? -9.071 -10.200 -4.746 1.00 96.56 302 LEU A O 1
ATOM 2455 N N . VAL A 1 303 ? -7.515 -8.851 -3.888 1.00 96.31 303 VAL A N 1
ATOM 2456 C CA . VAL A 1 303 ? -8.036 -7.613 -4.475 1.00 96.31 303 VAL A CA 1
ATOM 2457 C C . VAL A 1 303 ? -7.121 -7.154 -5.602 1.00 96.31 303 VAL A C 1
ATOM 2459 O O . VAL A 1 303 ? -5.966 -6.799 -5.376 1.00 96.31 303 VAL A O 1
ATOM 2462 N N . VAL A 1 304 ? -7.645 -7.113 -6.824 1.00 95.62 304 VAL A N 1
ATOM 2463 C CA . VAL A 1 304 ? -6.918 -6.685 -8.022 1.00 95.62 304 VAL A CA 1
ATOM 2464 C C . VAL A 1 304 ? -7.445 -5.332 -8.483 1.00 95.62 304 VAL A C 1
ATOM 2466 O O . VAL A 1 304 ? -8.561 -5.224 -8.993 1.00 95.62 304 VAL A O 1
ATOM 2469 N N . LEU A 1 305 ? -6.623 -4.291 -8.364 1.00 94.44 305 LEU A N 1
ATOM 2470 C CA . LEU A 1 305 ? -6.923 -2.983 -8.939 1.00 94.44 305 LEU A CA 1
ATOM 2471 C C . LEU A 1 305 ? -6.421 -2.928 -10.385 1.00 94.44 305 LEU A C 1
ATOM 2473 O O . LEU A 1 305 ? -5.237 -3.149 -10.651 1.00 94.44 305 LEU A O 1
ATOM 2477 N N . ARG A 1 306 ? -7.322 -2.602 -11.318 1.00 92.00 306 ARG A N 1
ATOM 2478 C CA . ARG A 1 306 ? -7.048 -2.470 -12.759 1.00 92.00 306 ARG A CA 1
ATOM 2479 C C . ARG A 1 306 ? -7.228 -1.013 -13.217 1.00 92.00 306 ARG A C 1
ATOM 2481 O O . ARG A 1 306 ? -8.216 -0.689 -13.892 1.00 92.00 306 ARG A O 1
ATOM 2488 N N . PRO A 1 307 ? -6.326 -0.086 -12.850 1.00 89.06 307 PRO A N 1
ATOM 2489 C CA . PRO A 1 307 ? -6.407 1.294 -13.312 1.00 89.06 307 PRO A CA 1
ATOM 2490 C C . PRO A 1 307 ? -6.067 1.378 -14.804 1.00 89.06 307 PRO A C 1
ATOM 2492 O O . PRO A 1 307 ? -5.226 0.635 -15.314 1.00 89.06 307 PRO A O 1
ATOM 2495 N N . GLY A 1 308 ? -6.697 2.313 -15.508 1.00 84.44 308 GLY A N 1
ATOM 2496 C CA . GLY A 1 308 ? -6.244 2.722 -16.830 1.00 84.44 308 GLY A CA 1
ATOM 2497 C C . GLY A 1 308 ? -4.987 3.593 -16.725 1.00 84.44 308 GLY A C 1
ATOM 2498 O O . GLY A 1 308 ? -4.321 3.613 -15.687 1.00 84.44 308 GLY A O 1
ATOM 2499 N N . PRO A 1 309 ? -4.648 4.346 -17.782 1.00 82.38 309 PRO A N 1
ATOM 2500 C CA . PRO A 1 309 ? -3.502 5.247 -17.759 1.00 82.38 309 PRO A CA 1
ATOM 2501 C C . PRO A 1 309 ? -3.554 6.213 -16.567 1.00 82.38 309 PRO A C 1
ATOM 2503 O O . PRO A 1 309 ? -4.560 6.887 -16.334 1.00 82.38 309 PRO A O 1
ATOM 2506 N N . ILE A 1 310 ? -2.463 6.269 -15.805 1.00 83.56 310 ILE A N 1
ATOM 2507 C CA . ILE A 1 310 ? -2.411 7.008 -14.543 1.00 83.56 310 ILE A CA 1
ATOM 2508 C C . ILE A 1 310 ? -2.025 8.465 -14.797 1.00 83.56 310 ILE A C 1
ATOM 2510 O O . ILE A 1 310 ? -1.017 8.754 -15.444 1.00 83.56 310 ILE A O 1
ATOM 2514 N N . VAL A 1 311 ? -2.809 9.389 -14.242 1.00 82.31 311 VAL A N 1
ATOM 2515 C CA . VAL A 1 311 ? -2.535 10.828 -14.266 1.00 82.31 311 VAL A CA 1
ATOM 2516 C C . VAL A 1 311 ? -1.844 11.221 -12.966 1.00 82.31 311 VAL A C 1
ATOM 2518 O O . VAL A 1 311 ? -2.453 11.250 -11.900 1.00 82.31 311 VAL A O 1
ATOM 2521 N N . GLY A 1 312 ? -0.564 11.548 -13.042 1.00 74.81 312 GLY A N 1
ATOM 2522 C CA . GLY A 1 312 ? 0.215 12.002 -11.897 1.00 74.81 312 GLY A CA 1
ATOM 2523 C C . GLY A 1 312 ? 1.608 12.423 -12.331 1.00 74.81 312 GLY A C 1
ATOM 2524 O O . GLY A 1 312 ? 1.997 12.187 -13.473 1.00 74.81 312 GLY A O 1
ATOM 2525 N N . ASN A 1 313 ? 2.345 13.065 -11.430 1.00 69.69 313 ASN A N 1
ATOM 2526 C CA . ASN A 1 313 ? 3.736 13.426 -11.678 1.00 69.69 313 ASN A CA 1
ATOM 2527 C C . ASN A 1 313 ? 4.620 12.557 -10.791 1.00 69.69 313 ASN A C 1
ATOM 2529 O O . ASN A 1 313 ? 4.474 12.573 -9.575 1.00 69.69 313 ASN A O 1
ATOM 2533 N N . HIS A 1 314 ? 5.570 11.846 -11.390 1.00 65.19 314 HIS A N 1
ATOM 2534 C CA . HIS A 1 314 ? 6.548 11.024 -10.667 1.00 65.19 314 HIS A CA 1
ATOM 2535 C C . HIS A 1 314 ? 7.614 11.862 -9.927 1.00 65.19 314 HIS A C 1
ATOM 2537 O O . HIS A 1 314 ? 8.548 11.317 -9.339 1.00 65.19 314 HIS A O 1
ATOM 2543 N N . VAL A 1 315 ? 7.518 13.193 -9.987 1.00 61.22 315 VAL A N 1
ATOM 2544 C CA . VAL A 1 315 ? 8.411 14.137 -9.313 1.00 61.22 315 VAL A CA 1
ATOM 2545 C C . VAL A 1 315 ? 7.563 15.099 -8.492 1.00 61.22 315 VAL A C 1
ATOM 2547 O O . VAL A 1 315 ? 6.613 15.685 -9.017 1.00 61.22 315 VAL A O 1
ATOM 2550 N N . ASN A 1 316 ? 7.920 15.255 -7.215 1.00 56.09 316 ASN A N 1
ATOM 2551 C CA . ASN A 1 316 ? 7.290 16.214 -6.319 1.00 56.09 316 ASN A CA 1
ATOM 2552 C C . ASN A 1 316 ? 7.410 17.626 -6.907 1.00 56.09 316 ASN A C 1
ATOM 2554 O O . ASN A 1 316 ? 8.504 18.154 -7.100 1.00 56.09 316 ASN A O 1
ATOM 2558 N N . LEU A 1 317 ? 6.262 18.222 -7.230 1.00 50.03 317 LEU A N 1
ATOM 2559 C CA . LEU A 1 317 ? 6.184 19.548 -7.840 1.00 50.03 317 LEU A CA 1
ATOM 2560 C C . LEU A 1 317 ? 6.387 20.678 -6.823 1.00 50.03 317 LEU A C 1
ATOM 2562 O O . LEU A 1 317 ? 6.430 21.829 -7.239 1.00 50.03 317 LEU A O 1
ATOM 2566 N N . ASN A 1 318 ? 6.497 20.379 -5.526 1.00 47.41 318 ASN A N 1
ATOM 2567 C CA . ASN A 1 318 ? 6.571 21.396 -4.473 1.00 47.41 318 ASN A CA 1
ATOM 2568 C C . ASN A 1 318 ? 7.840 22.267 -4.540 1.00 47.41 318 ASN A C 1
ATOM 2570 O O . ASN A 1 318 ? 7.821 23.377 -4.027 1.00 47.41 318 ASN A O 1
ATOM 2574 N N . ASP A 1 319 ? 8.879 21.844 -5.268 1.00 47.59 319 ASP A N 1
ATOM 2575 C CA . ASP A 1 319 ? 10.056 22.680 -5.576 1.00 47.59 319 ASP A CA 1
ATOM 2576 C C . ASP A 1 319 ? 9.852 23.624 -6.778 1.00 47.59 319 ASP A C 1
ATOM 2578 O O . ASP A 1 319 ? 10.766 24.336 -7.201 1.00 47.59 319 ASP A O 1
ATOM 2582 N N . ARG A 1 320 ? 8.666 23.626 -7.394 1.00 54.22 320 ARG A N 1
ATOM 2583 C CA . ARG A 1 320 ? 8.353 24.492 -8.531 1.00 54.22 320 ARG A CA 1
ATOM 2584 C C . ARG A 1 320 ? 7.702 25.774 -8.043 1.00 54.22 320 ARG A C 1
ATOM 2586 O O . ARG A 1 320 ? 6.485 25.916 -8.134 1.00 54.22 320 ARG A O 1
ATOM 2593 N N . ASP A 1 321 ? 8.507 26.776 -7.716 1.00 54.38 321 ASP A N 1
ATOM 2594 C CA . ASP A 1 321 ? 8.033 28.159 -7.825 1.00 54.38 321 ASP A CA 1
ATOM 2595 C C . ASP A 1 321 ? 8.011 28.591 -9.309 1.00 54.38 321 ASP A C 1
ATOM 2597 O O . ASP A 1 321 ? 8.648 29.545 -9.742 1.00 54.38 321 ASP A O 1
ATOM 2601 N N . LEU A 1 322 ? 7.306 27.815 -10.145 1.00 62.19 322 LEU A N 1
ATOM 2602 C CA . LEU A 1 322 ? 7.087 28.092 -11.570 1.00 62.19 322 LEU A CA 1
ATOM 2603 C C . LEU A 1 322 ? 5.887 29.030 -11.759 1.00 62.19 322 LEU A C 1
ATOM 2605 O O . LEU A 1 322 ? 5.156 28.923 -12.748 1.00 62.19 322 LEU A O 1
ATOM 2609 N N . ARG A 1 323 ? 5.638 29.930 -10.806 1.00 70.75 323 ARG A N 1
ATOM 2610 C CA . ARG A 1 323 ? 4.641 30.983 -10.974 1.00 70.75 323 ARG A CA 1
ATOM 2611 C C . ARG A 1 323 ? 5.249 32.061 -11.857 1.00 70.75 323 ARG A C 1
ATOM 2613 O O . ARG A 1 323 ? 6.321 32.588 -11.571 1.00 70.75 323 ARG A O 1
ATOM 2620 N N . LEU A 1 324 ? 4.577 32.368 -12.963 1.00 77.12 324 LEU A N 1
ATOM 2621 C CA . LEU A 1 324 ? 4.974 33.491 -13.799 1.00 77.12 324 LEU A CA 1
ATOM 2622 C C . LEU A 1 324 ? 4.820 34.768 -12.967 1.00 77.12 324 LEU A C 1
ATOM 2624 O O . LEU A 1 324 ? 3.712 35.112 -12.557 1.00 77.12 324 LEU A O 1
ATOM 2628 N N . ARG A 1 325 ? 5.935 35.450 -12.698 1.00 82.44 325 ARG A N 1
ATOM 2629 C CA . ARG A 1 325 ? 5.920 36.733 -11.994 1.00 82.44 325 ARG A CA 1
ATOM 2630 C C . ARG A 1 325 ? 5.241 37.770 -12.879 1.00 82.44 325 ARG A C 1
ATOM 2632 O O . ARG A 1 325 ? 5.613 37.933 -14.043 1.00 82.44 325 ARG A O 1
ATOM 2639 N N . TYR A 1 326 ? 4.249 38.454 -12.327 1.00 84.38 326 TYR A N 1
ATOM 2640 C CA . TYR A 1 326 ? 3.542 39.515 -13.029 1.00 84.38 326 TYR A CA 1
ATOM 2641 C C . TYR A 1 326 ? 4.308 40.836 -12.907 1.00 84.38 326 TYR A C 1
ATOM 2643 O O . TYR A 1 326 ? 4.742 41.192 -11.812 1.00 84.38 326 TYR A O 1
ATOM 2651 N N . SER A 1 327 ? 4.460 41.555 -14.017 1.00 80.88 327 SER A N 1
ATOM 2652 C CA . SER A 1 327 ? 4.873 42.959 -14.040 1.00 80.88 327 SER A CA 1
ATOM 2653 C C . SER A 1 327 ? 3.911 43.771 -14.917 1.00 80.88 327 SER A C 1
ATOM 2655 O O . SER A 1 327 ? 3.494 43.288 -15.972 1.00 80.88 327 SER A O 1
ATOM 2657 N N . PRO A 1 328 ? 3.566 45.011 -14.520 1.00 81.00 328 PRO A N 1
ATOM 2658 C CA . PRO A 1 328 ? 2.773 45.916 -15.347 1.00 81.00 328 PRO A CA 1
ATOM 2659 C C . PRO A 1 328 ? 3.516 46.408 -16.602 1.00 81.00 328 PRO A C 1
ATOM 2661 O O . PRO A 1 328 ? 2.875 46.932 -17.511 1.00 81.00 328 PRO A O 1
ATOM 2664 N N . SER A 1 329 ? 4.844 46.259 -16.684 1.00 92.06 329 SER A N 1
ATOM 2665 C CA . SER A 1 329 ? 5.613 46.678 -17.859 1.00 92.06 329 SER A CA 1
ATOM 2666 C C . SER A 1 329 ? 5.806 45.525 -18.854 1.00 92.06 329 SER A C 1
ATOM 2668 O O . SER A 1 329 ? 6.197 44.415 -18.490 1.00 92.06 329 SER A O 1
ATOM 2670 N N . LEU A 1 330 ? 5.565 45.781 -20.147 1.00 86.25 330 LEU A N 1
ATOM 2671 C CA . LEU A 1 330 ? 5.674 44.757 -21.199 1.00 86.25 330 LEU A CA 1
ATOM 2672 C C . LEU A 1 330 ? 7.090 44.171 -21.311 1.00 86.25 330 LEU A C 1
ATOM 2674 O O . LEU A 1 330 ? 7.248 42.963 -21.483 1.00 86.25 330 LEU A O 1
ATOM 2678 N N . CYS A 1 331 ? 8.124 45.008 -21.189 1.00 88.69 331 CYS A N 1
ATOM 2679 C CA . CYS A 1 331 ? 9.516 44.564 -21.266 1.00 88.69 331 CYS A CA 1
ATOM 2680 C C . CYS A 1 331 ? 9.898 43.645 -20.100 1.00 88.69 331 CYS A C 1
ATOM 2682 O O . CYS A 1 331 ? 10.530 42.608 -20.319 1.00 88.69 331 CYS A O 1
ATOM 2684 N N . GLU A 1 332 ? 9.499 43.974 -18.869 1.00 86.00 332 GLU A N 1
ATOM 2685 C CA . GLU A 1 332 ? 9.764 43.100 -17.723 1.00 86.00 332 GLU A CA 1
ATOM 2686 C C . GLU A 1 332 ? 8.902 41.842 -17.773 1.00 86.00 332 GLU A C 1
ATOM 2688 O O . GLU A 1 332 ? 9.397 40.763 -17.462 1.00 86.00 332 GLU A O 1
ATOM 2693 N N . GLN A 1 333 ? 7.657 41.932 -18.246 1.00 89.81 333 GLN A N 1
ATOM 2694 C CA . GLN A 1 333 ? 6.802 40.761 -18.425 1.00 89.81 333 GLN A CA 1
ATOM 2695 C C . GLN A 1 333 ? 7.389 39.780 -19.453 1.00 89.81 333 GLN A C 1
ATOM 2697 O O . GLN A 1 333 ? 7.382 38.568 -19.226 1.00 89.81 333 GLN A O 1
ATOM 2702 N N . LEU A 1 334 ? 7.960 40.278 -20.557 1.00 89.81 334 LEU A N 1
ATOM 2703 C CA . LEU A 1 334 ? 8.684 39.457 -21.535 1.00 89.81 334 LEU A CA 1
ATOM 2704 C C . LEU A 1 334 ? 9.944 38.824 -20.931 1.00 89.81 334 LEU A C 1
ATOM 2706 O O . LEU A 1 334 ? 10.228 37.650 -21.188 1.00 89.81 334 LEU A O 1
ATOM 2710 N N . LYS A 1 335 ? 10.682 39.570 -20.099 1.00 89.44 335 LYS A N 1
ATOM 2711 C CA . LYS A 1 335 ? 11.841 39.045 -19.368 1.00 89.44 335 LYS A CA 1
ATOM 2712 C C . LYS A 1 335 ? 11.428 37.924 -18.408 1.00 89.44 335 LYS A C 1
ATOM 2714 O O . LYS A 1 335 ? 11.992 36.833 -18.493 1.00 89.44 335 LYS A O 1
ATOM 2719 N N . HIS A 1 336 ? 10.398 38.139 -17.589 1.00 87.38 336 HIS A N 1
ATOM 2720 C CA . HIS A 1 336 ? 9.839 37.123 -16.693 1.00 87.38 336 HIS A CA 1
ATOM 2721 C C . HIS A 1 336 ? 9.344 35.895 -17.459 1.00 87.38 336 HIS A C 1
ATOM 2723 O O . HIS A 1 336 ? 9.570 34.768 -17.026 1.00 87.38 336 HIS A O 1
ATOM 2729 N N . TYR A 1 337 ? 8.718 36.081 -18.623 1.00 87.75 337 TYR A N 1
ATOM 2730 C CA . TYR A 1 337 ? 8.269 34.971 -19.461 1.00 87.75 337 TYR A CA 1
ATOM 2731 C C . TYR A 1 337 ? 9.437 34.146 -20.011 1.00 87.75 337 TYR A C 1
ATOM 2733 O O . TYR A 1 337 ? 9.390 32.914 -20.007 1.00 87.75 337 TYR A O 1
ATOM 2741 N N . LYS A 1 338 ? 10.514 34.807 -20.455 1.00 89.19 338 LYS A N 1
ATOM 2742 C CA . LYS A 1 338 ? 11.733 34.136 -20.924 1.00 89.19 338 LYS A CA 1
ATOM 2743 C C . LYS A 1 338 ? 12.408 33.349 -19.798 1.00 89.19 338 LYS A C 1
ATOM 2745 O O . LYS A 1 338 ? 12.779 32.195 -20.014 1.00 89.19 338 LYS A O 1
ATOM 2750 N N . GLU A 1 339 ? 12.544 33.950 -18.618 1.00 86.75 339 GLU A N 1
ATOM 2751 C CA . GLU A 1 339 ? 13.096 33.303 -17.419 1.00 86.75 339 GLU A CA 1
ATOM 2752 C C . GLU A 1 339 ? 12.247 32.098 -17.006 1.00 86.75 339 GLU A C 1
ATOM 2754 O O . GLU A 1 339 ? 12.771 30.999 -16.827 1.00 86.75 339 GLU A O 1
ATOM 2759 N N . TRP A 1 340 ? 10.925 32.263 -16.979 1.00 86.00 340 TRP A N 1
ATOM 2760 C CA . TRP A 1 340 ? 9.984 31.186 -16.699 1.00 86.00 340 TRP A CA 1
ATOM 2761 C C . TRP A 1 340 ? 10.102 30.037 -17.708 1.00 86.00 340 TRP A C 1
ATOM 2763 O O . TRP A 1 340 ? 10.213 28.878 -17.311 1.00 86.00 340 TRP A O 1
ATOM 2773 N N . CYS A 1 341 ? 10.159 30.330 -19.012 1.00 86.44 341 CYS A N 1
ATOM 2774 C CA . CYS A 1 341 ? 10.348 29.311 -20.050 1.00 86.44 341 CYS A CA 1
ATOM 2775 C C . CYS A 1 341 ? 11.665 28.546 -19.872 1.00 86.44 341 CYS A C 1
ATOM 2777 O O . CYS A 1 341 ? 11.733 27.344 -20.139 1.00 86.44 341 CYS A O 1
ATOM 2779 N N . TRP A 1 342 ? 12.726 29.235 -19.453 1.00 86.12 342 TRP A N 1
ATOM 2780 C CA . TRP A 1 342 ? 14.035 28.634 -19.221 1.00 86.12 342 TRP A CA 1
ATOM 2781 C C . TRP A 1 342 ? 14.031 27.710 -18.002 1.00 86.12 342 TRP A C 1
ATOM 2783 O O . TRP A 1 342 ? 14.473 26.563 -18.107 1.00 86.12 342 TRP A O 1
ATOM 2793 N N . GLU A 1 343 ? 13.468 28.158 -16.879 1.00 83.69 343 GLU A N 1
ATOM 2794 C CA . GLU A 1 343 ? 13.315 27.330 -15.679 1.00 83.69 343 GLU A CA 1
ATOM 2795 C C . GLU A 1 343 ? 12.378 26.142 -15.922 1.00 83.69 343 GLU A C 1
ATOM 2797 O O . GLU A 1 343 ? 12.683 25.014 -15.522 1.00 83.69 343 GLU A O 1
ATOM 2802 N N . TYR A 1 344 ? 11.310 26.340 -16.698 1.00 82.38 344 TYR A N 1
ATOM 2803 C CA . TYR A 1 344 ? 10.436 25.261 -17.145 1.00 82.38 344 TYR A CA 1
ATOM 2804 C C . TYR A 1 344 ? 11.199 24.215 -17.971 1.00 82.38 344 TYR A C 1
ATOM 2806 O O . TYR A 1 344 ? 11.124 23.020 -17.680 1.00 82.38 344 TYR A O 1
ATOM 2814 N N . LYS A 1 345 ? 11.986 24.639 -18.972 1.00 85.00 345 LYS A N 1
ATOM 2815 C CA . LYS A 1 345 ? 12.801 23.731 -19.802 1.00 85.00 345 LYS A CA 1
ATOM 2816 C C . LYS A 1 345 ? 13.841 22.977 -18.976 1.00 85.00 345 LYS A C 1
ATOM 2818 O O . LYS A 1 345 ? 13.973 21.763 -19.130 1.00 85.00 345 LYS A O 1
ATOM 2823 N N . LYS A 1 346 ? 14.560 23.665 -18.084 1.00 84.19 346 LYS A N 1
ATOM 2824 C CA . LYS A 1 346 ? 15.521 23.039 -17.163 1.00 84.19 346 LYS A CA 1
ATOM 2825 C C . LYS A 1 346 ? 14.850 21.974 -16.301 1.00 84.19 346 LYS A C 1
ATOM 2827 O O . LYS A 1 346 ? 15.369 20.863 -16.199 1.00 84.19 346 LYS A O 1
ATOM 2832 N N . SER A 1 347 ? 13.707 22.305 -15.700 1.00 78.62 347 SER A N 1
ATOM 2833 C CA . SER A 1 347 ? 12.926 21.382 -14.877 1.00 78.62 347 SER A CA 1
ATOM 2834 C C . SER A 1 347 ? 12.485 20.162 -15.691 1.00 78.62 347 SER A C 1
ATOM 2836 O O . SER A 1 347 ? 12.767 19.031 -15.307 1.00 78.62 347 SER A O 1
ATOM 2838 N N . PHE A 1 348 ? 11.928 20.374 -16.885 1.00 80.75 348 PHE A N 1
ATOM 2839 C CA . PHE A 1 348 ? 11.499 19.301 -17.783 1.00 80.75 348 PHE A CA 1
ATOM 2840 C C . PHE A 1 348 ? 12.642 18.347 -18.175 1.00 80.75 348 PHE A C 1
ATOM 2842 O O . PHE A 1 348 ? 12.475 17.128 -18.152 1.00 80.75 348 PHE A O 1
ATOM 2849 N N . VAL A 1 349 ? 13.834 18.877 -18.474 1.00 83.50 349 VAL A N 1
ATOM 2850 C CA . VAL A 1 349 ? 15.020 18.054 -18.769 1.00 83.50 349 VAL A CA 1
ATOM 2851 C C . VAL A 1 349 ? 15.475 17.267 -17.538 1.00 83.50 349 VAL A C 1
ATOM 2853 O O . VAL A 1 349 ? 15.804 16.086 -17.665 1.00 83.50 349 VAL A O 1
ATOM 2856 N N . LYS A 1 350 ? 15.477 17.882 -16.346 1.00 80.62 350 LYS A N 1
ATOM 2857 C CA . LYS A 1 350 ? 15.782 17.179 -15.086 1.00 80.62 350 LYS A CA 1
ATOM 2858 C C . LYS A 1 350 ? 14.805 16.024 -14.848 1.00 80.62 350 LYS A C 1
ATOM 2860 O O . LYS A 1 350 ? 15.241 14.931 -14.491 1.00 80.62 350 LYS A O 1
ATOM 2865 N N . GLU A 1 351 ? 13.516 16.226 -15.110 1.00 75.56 351 GLU A N 1
ATOM 2866 C CA . GLU A 1 351 ? 12.507 15.168 -15.000 1.00 75.56 351 GLU A CA 1
ATOM 2867 C C . GLU A 1 351 ? 12.762 14.034 -15.982 1.00 75.56 351 GLU A C 1
ATOM 2869 O O . GLU A 1 351 ? 12.863 12.885 -15.561 1.00 75.56 351 GLU A O 1
ATOM 2874 N N . ILE A 1 352 ? 12.947 14.337 -17.270 1.00 80.00 352 ILE A N 1
ATOM 2875 C CA . ILE A 1 352 ? 13.242 13.313 -18.281 1.00 80.00 352 ILE A CA 1
ATOM 2876 C C . ILE A 1 352 ? 14.484 12.503 -17.900 1.00 80.00 352 ILE A C 1
ATOM 2878 O O . ILE A 1 352 ? 14.485 11.285 -18.077 1.00 80.00 352 ILE A O 1
ATOM 2882 N N . ARG A 1 353 ? 15.524 13.145 -17.352 1.00 77.25 353 ARG A N 1
ATOM 2883 C CA . ARG A 1 353 ? 16.717 12.440 -16.860 1.00 77.25 353 ARG A CA 1
ATOM 2884 C C . ARG A 1 353 ? 16.403 11.511 -15.686 1.00 77.25 353 ARG A C 1
ATOM 2886 O O . ARG A 1 353 ? 16.956 10.419 -15.637 1.00 77.25 353 ARG A O 1
ATOM 2893 N N . LYS A 1 354 ? 15.518 11.915 -14.771 1.00 74.44 354 LYS A N 1
ATOM 2894 C CA . LYS A 1 354 ? 15.149 11.133 -13.579 1.00 74.44 354 LYS A CA 1
ATOM 2895 C C . LYS A 1 354 ? 14.231 9.948 -13.910 1.00 74.44 354 LYS A C 1
ATOM 2897 O O . LYS A 1 354 ? 14.502 8.823 -13.493 1.00 74.44 354 LYS A O 1
ATOM 2902 N N . ILE A 1 355 ? 13.147 10.188 -14.650 1.00 72.50 355 ILE A N 1
ATOM 2903 C CA . ILE A 1 355 ? 12.061 9.206 -14.846 1.00 72.50 355 ILE A CA 1
ATOM 2904 C C . ILE A 1 355 ? 12.047 8.562 -16.238 1.00 72.50 355 ILE A C 1
ATOM 2906 O O . ILE A 1 355 ? 11.353 7.567 -16.447 1.00 72.50 355 ILE A O 1
ATOM 2910 N N . GLY A 1 356 ? 12.807 9.109 -17.190 1.00 77.81 356 GLY A N 1
ATOM 2911 C CA . GLY A 1 356 ? 12.845 8.667 -18.582 1.00 77.81 356 GLY A CA 1
ATOM 2912 C C . GLY A 1 356 ? 11.779 9.322 -19.470 1.00 77.81 356 GLY A C 1
ATOM 2913 O O . GLY A 1 356 ? 10.661 9.618 -19.048 1.00 77.81 356 GLY A O 1
ATOM 2914 N N . PHE A 1 357 ? 12.114 9.506 -20.752 1.00 76.25 357 PHE A N 1
ATOM 2915 C CA . PHE A 1 357 ? 11.228 10.145 -21.736 1.00 76.25 357 PHE A CA 1
ATOM 2916 C C . PHE A 1 357 ? 9.904 9.395 -21.933 1.00 76.25 357 PHE A C 1
ATOM 2918 O O . PHE A 1 357 ? 8.849 10.019 -21.982 1.00 76.25 357 PHE A O 1
ATOM 2925 N N . LYS A 1 358 ? 9.943 8.056 -22.004 1.00 75.88 358 LYS A N 1
ATOM 2926 C CA . LYS A 1 358 ? 8.742 7.225 -22.206 1.00 75.88 358 LYS A CA 1
ATOM 2927 C C . LYS A 1 358 ? 7.723 7.423 -21.080 1.00 75.88 358 LYS A C 1
ATOM 2929 O O . LYS A 1 358 ? 6.546 7.624 -21.359 1.00 75.88 358 LYS A O 1
ATOM 2934 N N . THR A 1 359 ? 8.188 7.431 -19.829 1.00 75.00 359 THR A N 1
ATOM 2935 C CA . THR A 1 359 ? 7.347 7.702 -18.654 1.00 75.00 359 THR A CA 1
ATOM 2936 C C . THR A 1 359 ? 6.732 9.097 -18.749 1.00 75.00 359 THR A C 1
ATOM 2938 O O . THR A 1 359 ? 5.523 9.240 -18.604 1.00 75.00 359 THR A O 1
ATOM 2941 N N . LYS A 1 360 ? 7.532 10.119 -19.093 1.00 80.25 360 LYS A N 1
ATOM 2942 C CA . LYS A 1 360 ? 7.043 11.501 -19.201 1.00 80.25 360 LYS A CA 1
ATOM 2943 C C . LYS A 1 360 ? 6.016 11.696 -20.316 1.00 80.25 360 LYS A C 1
ATOM 2945 O O . LYS A 1 360 ? 5.023 12.392 -20.124 1.00 80.25 360 LYS A O 1
ATOM 2950 N N . ALA A 1 361 ? 6.233 11.074 -21.472 1.00 77.06 361 ALA A N 1
ATOM 2951 C CA . ALA A 1 361 ? 5.273 11.093 -22.570 1.00 77.06 361 ALA A CA 1
ATOM 2952 C C . ALA A 1 361 ? 3.948 10.441 -22.151 1.00 77.06 361 ALA A C 1
ATOM 2954 O O . ALA A 1 361 ? 2.886 11.003 -22.407 1.00 77.06 361 ALA A O 1
ATOM 2955 N N . SER A 1 362 ? 4.010 9.314 -21.435 1.00 76.31 362 SER A N 1
ATOM 2956 C CA . SER A 1 362 ? 2.821 8.659 -20.885 1.00 76.31 362 SER A CA 1
ATOM 2957 C C . SER A 1 362 ? 2.057 9.563 -19.910 1.00 76.31 362 SER A C 1
ATOM 2959 O O . SER A 1 362 ? 0.836 9.638 -20.011 1.00 76.31 362 SER A O 1
ATOM 2961 N N . GLU A 1 363 ? 2.744 10.284 -19.012 1.00 80.12 363 GLU A N 1
ATOM 2962 C CA . GLU A 1 363 ? 2.101 11.258 -18.109 1.00 80.12 363 GLU A CA 1
ATOM 2963 C C . GLU A 1 363 ? 1.356 12.352 -18.890 1.00 80.12 363 GLU A C 1
ATOM 2965 O O . GLU A 1 363 ? 0.218 12.693 -18.567 1.00 80.12 363 GLU A O 1
ATOM 2970 N N . LEU A 1 364 ? 1.991 12.909 -19.929 1.00 77.94 364 LEU A N 1
ATOM 2971 C CA . LEU A 1 364 ? 1.411 13.976 -20.749 1.00 77.94 364 LEU A CA 1
ATOM 2972 C C . LEU A 1 364 ? 0.184 13.494 -21.528 1.00 77.94 364 LEU A C 1
ATOM 2974 O O . LEU A 1 364 ? -0.831 14.191 -21.551 1.00 77.94 364 LEU A O 1
ATOM 2978 N N . VAL A 1 365 ? 0.260 12.303 -22.126 1.00 76.62 365 VAL A N 1
ATOM 2979 C CA . VAL A 1 365 ? -0.859 11.692 -22.856 1.00 76.62 365 VAL A CA 1
ATOM 2980 C C . VAL A 1 365 ? -2.019 11.400 -21.907 1.00 76.62 365 VAL A C 1
ATOM 2982 O O . VAL A 1 365 ? -3.143 11.809 -22.190 1.00 76.62 365 VAL A O 1
ATOM 2985 N N . ALA A 1 366 ? -1.755 10.783 -20.751 1.00 75.94 366 ALA A N 1
ATOM 2986 C CA . ALA A 1 366 ? -2.786 10.505 -19.754 1.00 75.94 366 ALA A CA 1
ATOM 2987 C C . ALA A 1 366 ? -3.462 11.799 -19.274 1.00 75.94 366 ALA A C 1
ATOM 2989 O O . ALA A 1 366 ? -4.689 11.879 -19.213 1.00 75.94 366 ALA A O 1
ATOM 2990 N N . LYS A 1 367 ? -2.677 12.853 -19.008 1.00 77.19 367 LYS A N 1
ATOM 2991 C CA . LYS A 1 367 ? -3.203 14.167 -18.617 1.00 77.19 367 LYS A CA 1
ATOM 2992 C C . LYS A 1 367 ? -4.062 14.807 -19.712 1.00 77.19 367 LYS A C 1
ATOM 2994 O O . LYS A 1 367 ? -5.071 15.429 -19.394 1.00 77.19 367 LYS A O 1
ATOM 2999 N N . ALA A 1 368 ? -3.677 14.668 -20.979 1.00 74.75 368 ALA A N 1
ATOM 3000 C CA . ALA A 1 368 ? -4.433 15.208 -22.107 1.00 74.75 368 ALA A CA 1
ATOM 3001 C C . ALA A 1 368 ? -5.741 14.440 -22.372 1.00 74.75 368 ALA A C 1
ATOM 3003 O O . ALA A 1 368 ? -6.729 15.043 -22.791 1.00 74.75 368 ALA A O 1
ATOM 3004 N N . MET A 1 369 ? -5.749 13.127 -22.119 1.00 75.56 369 MET A N 1
ATOM 3005 C CA . MET A 1 369 ? -6.894 12.239 -22.357 1.00 75.56 369 MET A CA 1
ATOM 3006 C C . MET A 1 369 ? -7.891 12.179 -21.193 1.00 75.56 369 MET A C 1
ATOM 3008 O O . MET A 1 369 ? -9.042 11.791 -21.399 1.00 75.56 369 MET A O 1
ATOM 3012 N N . TYR A 1 37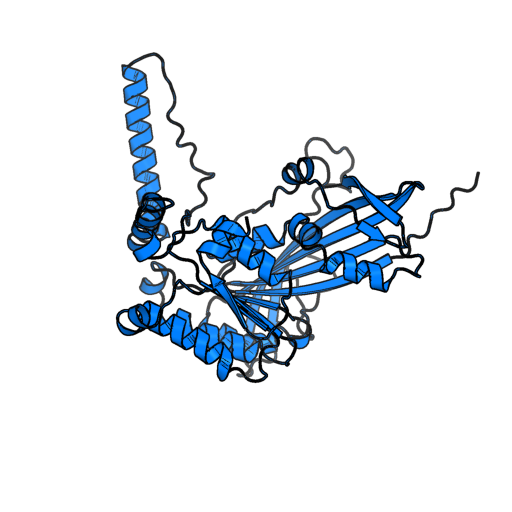0 ? -7.487 12.575 -19.984 1.00 73.50 370 TYR A N 1
ATOM 3013 C CA . TYR A 1 370 ? -8.347 12.538 -18.803 1.00 73.50 370 TYR A CA 1
ATOM 3014 C C . TYR A 1 370 ? -9.661 13.308 -19.014 1.00 73.50 370 TYR A C 1
ATOM 3016 O O . TYR A 1 370 ? -9.660 14.482 -19.388 1.00 73.50 370 TYR A O 1
ATOM 3024 N N . ARG A 1 371 ? -10.791 12.624 -18.773 1.00 69.38 371 ARG A N 1
ATOM 3025 C CA . ARG A 1 371 ? -12.167 13.131 -18.950 1.00 69.38 371 ARG A CA 1
ATOM 3026 C C . ARG A 1 371 ? -12.495 13.653 -20.359 1.00 69.38 371 ARG A C 1
ATOM 3028 O O . ARG A 1 371 ? -13.434 14.429 -20.524 1.00 69.38 371 ARG A O 1
ATOM 3035 N N . LYS A 1 372 ? -11.765 13.220 -21.394 1.00 74.06 372 LYS A N 1
ATOM 3036 C CA . LYS A 1 372 ? -12.125 13.506 -22.792 1.00 74.06 372 LYS A CA 1
ATOM 3037 C C . LYS A 1 372 ? -13.101 12.452 -23.335 1.00 74.06 372 LYS A C 1
ATOM 3039 O O . LYS A 1 372 ? -12.910 11.264 -23.053 1.00 74.06 372 LYS A O 1
ATOM 3044 N N . PRO A 1 373 ? -14.120 12.842 -24.123 1.00 63.69 373 PRO A N 1
ATOM 3045 C CA . PRO A 1 373 ? -15.023 11.886 -24.765 1.00 63.69 373 PRO A CA 1
ATOM 3046 C C . PRO A 1 373 ? -14.232 10.944 -25.693 1.00 63.69 373 PRO A C 1
ATOM 3048 O O . PRO A 1 373 ? -13.296 11.375 -26.360 1.00 63.69 373 PRO A O 1
ATOM 3051 N N . GLY A 1 374 ? -14.560 9.646 -25.691 1.00 61.47 374 GLY A N 1
ATOM 3052 C CA . GLY A 1 374 ? -13.872 8.611 -26.487 1.00 61.47 374 GLY A CA 1
ATOM 3053 C C . GLY A 1 374 ? -12.596 8.010 -25.865 1.00 61.47 374 GLY A C 1
ATOM 3054 O O . GLY A 1 374 ? -12.139 6.962 -26.314 1.00 61.47 374 GLY A O 1
ATOM 3055 N N . SER A 1 375 ? -12.057 8.595 -24.787 1.00 62.56 375 SER A N 1
ATOM 3056 C CA . SER A 1 375 ? -10.859 8.086 -24.082 1.00 62.56 375 SER A CA 1
ATOM 3057 C C . SER A 1 375 ? -11.041 6.700 -23.448 1.00 62.56 375 SER A C 1
ATOM 3059 O O . SER A 1 375 ? -10.067 5.981 -23.237 1.00 62.56 375 SER A O 1
ATOM 3061 N N . SER A 1 376 ? -12.285 6.279 -23.202 1.00 60.66 376 SER A N 1
ATOM 3062 C CA . SER A 1 376 ? -12.612 4.982 -22.599 1.00 60.66 376 SER A CA 1
ATOM 3063 C C . SER A 1 376 ? -12.148 3.779 -23.422 1.00 60.66 376 SER A C 1
ATOM 3065 O O . SER A 1 376 ? -11.960 2.708 -22.853 1.00 60.66 376 SER A O 1
ATOM 3067 N N . VAL A 1 377 ? -11.948 3.945 -24.734 1.00 59.97 377 VAL A N 1
ATOM 3068 C CA . VAL A 1 377 ? -11.502 2.868 -25.635 1.00 59.97 377 VAL A CA 1
ATOM 3069 C C . VAL A 1 377 ? -10.042 2.473 -25.371 1.00 59.97 377 VAL A C 1
ATOM 3071 O O . VAL A 1 377 ? -9.678 1.316 -25.546 1.00 59.97 377 VAL A O 1
ATOM 3074 N N . LEU A 1 378 ? -9.217 3.407 -24.885 1.00 59.12 378 LEU A N 1
ATOM 3075 C CA . LEU A 1 378 ? -7.798 3.194 -24.563 1.00 59.12 378 LEU A CA 1
ATOM 3076 C C . LEU A 1 378 ? -7.551 2.947 -23.061 1.00 59.12 378 LEU A C 1
ATOM 3078 O O . LEU A 1 378 ? -6.408 2.959 -22.604 1.00 59.12 378 LEU A O 1
ATOM 3082 N N . GLY A 1 379 ? -8.622 2.714 -22.297 1.00 66.81 379 GLY A N 1
ATOM 3083 C CA . GLY A 1 379 ? -8.598 2.629 -20.841 1.00 66.81 379 GLY A CA 1
ATOM 3084 C C . GLY A 1 379 ? -8.937 3.973 -20.197 1.00 66.81 379 GLY A C 1
ATOM 3085 O O . GLY A 1 379 ? -8.337 5.004 -20.490 1.00 66.81 379 GLY A O 1
ATOM 3086 N N . TYR A 1 380 ? -9.916 3.962 -19.294 1.00 79.56 380 TYR A N 1
ATOM 3087 C CA . TYR A 1 380 ? -10.340 5.148 -18.553 1.00 79.56 380 TYR A CA 1
ATOM 3088 C C . TYR A 1 380 ? -9.183 5.662 -17.678 1.00 79.56 380 TYR A C 1
ATOM 3090 O O . TYR A 1 380 ? -8.731 4.949 -16.781 1.00 79.56 380 TYR A O 1
ATOM 3098 N N . CYS A 1 381 ? -8.670 6.864 -17.963 1.00 82.88 381 CYS A N 1
ATOM 3099 C CA . CYS A 1 381 ? -7.541 7.432 -17.224 1.00 82.88 381 CYS A CA 1
ATOM 3100 C C . CYS A 1 381 ? -7.947 7.803 -15.793 1.00 82.88 381 CYS A C 1
ATOM 3102 O O . CYS A 1 381 ? -9.010 8.387 -15.590 1.00 82.88 381 CYS A O 1
ATOM 3104 N N . VAL A 1 382 ? -7.081 7.526 -14.817 1.00 85.44 382 VAL A N 1
ATOM 3105 C CA . VAL A 1 382 ? -7.376 7.735 -13.390 1.00 85.44 382 VAL A CA 1
ATOM 3106 C C . VAL A 1 382 ? -6.248 8.521 -12.717 1.00 85.44 382 VAL A C 1
ATOM 3108 O O . VAL A 1 382 ? -5.077 8.227 -12.963 1.00 85.44 382 VAL A O 1
ATOM 3111 N N . PRO A 1 383 ? -6.547 9.510 -11.858 1.00 88.00 383 PRO A N 1
ATOM 3112 C CA . PRO A 1 383 ? -5.533 10.181 -11.054 1.00 88.00 383 PRO A CA 1
ATOM 3113 C C . PRO A 1 383 ? -4.789 9.227 -10.114 1.00 88.00 383 PRO A C 1
ATOM 3115 O O . PRO A 1 383 ? -5.388 8.357 -9.484 1.00 88.00 383 PRO A O 1
ATOM 3118 N N . ALA A 1 384 ? -3.483 9.441 -9.960 1.00 88.12 384 ALA A N 1
ATOM 3119 C CA . ALA A 1 384 ? -2.632 8.644 -9.080 1.00 88.12 384 ALA A CA 1
ATOM 3120 C C . ALA A 1 384 ? -3.112 8.659 -7.619 1.00 88.12 384 ALA A C 1
ATOM 3122 O O . ALA A 1 384 ? -3.109 7.621 -6.966 1.00 88.12 384 ALA A O 1
ATOM 3123 N N . SER A 1 385 ? -3.580 9.813 -7.135 1.00 88.25 385 SER A N 1
ATOM 3124 C CA . SER A 1 385 ? -4.139 9.966 -5.787 1.00 88.25 385 SER A CA 1
ATOM 3125 C C . SER A 1 385 ? -5.405 9.135 -5.576 1.00 88.25 385 SER A C 1
ATOM 3127 O O . SER A 1 385 ? -5.544 8.498 -4.540 1.00 88.25 385 SER A O 1
ATOM 3129 N N . LYS A 1 386 ? -6.297 9.069 -6.572 1.00 90.44 386 LYS A N 1
ATOM 3130 C CA . LYS A 1 386 ? -7.520 8.258 -6.494 1.00 90.44 386 LYS A CA 1
ATOM 3131 C C . LYS A 1 386 ? -7.217 6.763 -6.487 1.00 90.44 386 LYS A C 1
ATOM 3133 O O . LYS A 1 386 ? -7.765 6.019 -5.682 1.00 90.44 386 LYS A O 1
ATOM 3138 N N . ALA A 1 387 ? -6.290 6.325 -7.341 1.00 92.31 387 ALA A N 1
ATOM 3139 C CA . ALA A 1 387 ? -5.820 4.942 -7.339 1.00 92.31 387 ALA A CA 1
ATOM 3140 C C . ALA A 1 387 ? -5.129 4.564 -6.020 1.00 92.31 387 ALA A C 1
ATOM 3142 O O . ALA A 1 387 ? -5.334 3.460 -5.520 1.00 92.31 387 ALA A O 1
ATOM 3143 N N . ALA A 1 388 ? -4.356 5.480 -5.436 1.00 91.81 388 ALA A N 1
ATOM 3144 C CA . ALA A 1 388 ? -3.741 5.297 -4.128 1.00 91.81 388 ALA A CA 1
ATOM 3145 C C . ALA A 1 388 ? -4.776 5.198 -2.998 1.00 91.81 388 ALA A C 1
ATOM 3147 O O . ALA A 1 388 ? -4.705 4.260 -2.207 1.00 91.81 388 ALA A O 1
ATOM 3148 N N . TYR A 1 389 ? -5.771 6.091 -2.969 1.00 91.19 389 TYR A N 1
ATOM 3149 C CA . TYR A 1 389 ? -6.865 6.028 -1.999 1.00 91.19 389 TYR A CA 1
ATOM 3150 C C . TYR A 1 389 ? -7.639 4.717 -2.121 1.00 91.19 389 TYR A C 1
ATOM 3152 O O . TYR A 1 389 ? -7.801 4.020 -1.129 1.00 91.19 389 TYR A O 1
ATOM 3160 N N . ALA A 1 390 ? -8.039 4.318 -3.333 1.00 92.75 390 ALA A N 1
ATOM 3161 C CA . ALA A 1 390 ? -8.739 3.051 -3.543 1.00 92.75 390 ALA A CA 1
ATOM 3162 C C . ALA A 1 390 ? -7.898 1.844 -3.090 1.00 92.75 390 ALA A C 1
ATOM 3164 O O . ALA A 1 390 ? -8.434 0.897 -2.525 1.00 92.75 390 ALA A O 1
ATOM 3165 N N . THR A 1 391 ? -6.576 1.883 -3.292 1.00 94.62 391 THR A N 1
ATOM 3166 C CA . THR A 1 391 ? -5.667 0.829 -2.809 1.00 94.62 391 THR A CA 1
ATOM 3167 C C . THR A 1 391 ? -5.646 0.777 -1.284 1.00 94.62 391 THR A C 1
ATOM 3169 O O . THR A 1 391 ? -5.803 -0.298 -0.711 1.00 94.62 391 THR A O 1
ATOM 3172 N N . ALA A 1 392 ? -5.482 1.929 -0.628 1.00 92.81 392 ALA A N 1
ATOM 3173 C CA . ALA A 1 392 ? -5.473 2.033 0.827 1.00 92.81 392 ALA A CA 1
ATOM 3174 C C . ALA A 1 392 ? -6.821 1.601 1.425 1.00 92.81 392 ALA A C 1
ATOM 3176 O O . ALA A 1 392 ? -6.848 0.771 2.326 1.00 92.81 392 ALA A O 1
ATOM 3177 N N . TYR A 1 393 ? -7.929 2.074 0.851 1.00 91.12 393 TYR A N 1
ATOM 3178 C CA . TYR A 1 393 ? -9.293 1.734 1.247 1.00 91.12 393 TYR A CA 1
ATOM 3179 C C . TYR A 1 393 ? -9.569 0.233 1.152 1.00 91.12 393 TYR A C 1
ATOM 3181 O O . TYR A 1 393 ? -10.077 -0.354 2.100 1.00 91.12 393 TYR A O 1
ATOM 3189 N N . MET A 1 394 ? -9.195 -0.421 0.049 1.00 91.88 394 MET A N 1
ATOM 3190 C CA . MET A 1 394 ? -9.371 -1.873 -0.094 1.00 91.88 394 MET A CA 1
ATOM 3191 C C . MET A 1 394 ? -8.452 -2.671 0.843 1.00 91.88 394 MET A C 1
ATOM 3193 O O . MET A 1 394 ? -8.779 -3.786 1.249 1.00 91.88 394 MET A O 1
ATOM 3197 N N . ALA A 1 395 ? -7.298 -2.108 1.207 1.00 91.50 395 ALA A N 1
ATOM 3198 C CA . ALA A 1 395 ? -6.389 -2.707 2.175 1.00 91.50 395 ALA A CA 1
ATOM 3199 C C . ALA A 1 395 ? -6.841 -2.516 3.628 1.00 91.50 395 ALA A C 1
ATOM 3201 O O . ALA A 1 395 ? -6.410 -3.275 4.489 1.00 91.50 395 ALA A O 1
ATOM 3202 N N . THR A 1 396 ? -7.704 -1.550 3.935 1.00 88.56 396 THR A N 1
ATOM 3203 C CA . THR A 1 396 ? -8.243 -1.355 5.290 1.00 88.56 396 THR A CA 1
ATOM 3204 C C . THR A 1 396 ? -9.653 -1.914 5.450 1.00 88.56 396 THR A C 1
ATOM 3206 O O . THR A 1 396 ? -10.002 -2.312 6.554 1.00 88.56 396 THR A O 1
ATOM 3209 N N . ASN A 1 397 ? -10.412 -2.063 4.361 1.00 85.12 397 ASN A N 1
ATOM 3210 C CA . ASN A 1 397 ? -11.779 -2.586 4.361 1.00 85.12 397 ASN A CA 1
ATOM 3211 C C . ASN A 1 397 ? -11.857 -3.975 3.714 1.00 85.12 397 ASN A C 1
ATOM 3213 O O . ASN A 1 397 ? -11.938 -4.072 2.487 1.00 85.12 397 ASN A O 1
ATOM 3217 N N . PRO A 1 398 ? -11.811 -5.067 4.499 1.00 76.81 398 PRO A N 1
ATOM 3218 C CA . PRO A 1 398 ? -11.984 -6.407 3.952 1.00 76.81 398 PRO A CA 1
ATOM 3219 C C . PRO A 1 398 ? -13.395 -6.566 3.374 1.00 76.81 398 PRO A C 1
ATOM 3221 O O . PRO A 1 398 ? -14.393 -6.290 4.037 1.00 76.81 398 PRO A O 1
ATOM 3224 N N . THR A 1 399 ? -13.475 -7.010 2.121 1.00 77.50 399 THR A N 1
ATOM 3225 C CA . THR A 1 399 ? -14.751 -7.348 1.472 1.00 77.50 399 THR A CA 1
ATOM 3226 C C . THR A 1 399 ? -15.094 -8.824 1.668 1.00 77.50 399 THR A C 1
ATOM 3228 O O . THR A 1 399 ? -14.221 -9.630 1.975 1.00 77.50 399 THR A O 1
ATOM 3231 N N . LEU A 1 400 ? -16.354 -9.211 1.475 1.00 70.50 400 LEU A N 1
ATOM 3232 C CA . LEU A 1 400 ? -16.725 -10.627 1.427 1.00 70.50 400 LEU A CA 1
ATOM 3233 C C . LEU A 1 400 ? -16.324 -11.221 0.068 1.00 70.50 400 LEU A C 1
ATOM 3235 O O . LEU A 1 400 ? -16.634 -10.641 -0.973 1.00 70.50 400 LEU A O 1
ATOM 3239 N N . GLY A 1 401 ? -15.659 -12.378 0.087 1.00 78.12 401 GLY A N 1
ATOM 3240 C CA . GLY A 1 401 ? -15.289 -13.146 -1.105 1.00 78.12 401 GLY A CA 1
ATOM 3241 C C . GLY A 1 401 ? -13.786 -13.203 -1.397 1.00 78.12 401 GLY A C 1
ATOM 3242 O O . GLY A 1 401 ? -13.022 -12.299 -1.044 1.00 78.12 401 GLY A O 1
ATOM 3243 N N . GLU A 1 402 ? -13.397 -14.279 -2.086 1.00 85.62 402 GLU A N 1
ATOM 3244 C CA . GLU A 1 402 ? -12.004 -14.631 -2.392 1.00 85.62 402 GLU A CA 1
ATOM 3245 C C . GLU A 1 402 ? -11.360 -13.700 -3.430 1.00 85.62 402 GLU A C 1
ATOM 3247 O O . GLU A 1 402 ? -10.173 -13.410 -3.335 1.00 85.62 402 GLU A O 1
ATOM 3252 N N . LEU A 1 403 ? -12.119 -13.188 -4.410 1.00 92.06 403 LEU A N 1
ATOM 3253 C CA . LEU A 1 403 ? -11.600 -12.322 -5.477 1.00 92.06 403 LEU A CA 1
ATOM 3254 C C . LEU A 1 403 ? -12.423 -11.040 -5.629 1.00 92.06 403 LEU A C 1
ATOM 3256 O O . LEU A 1 403 ? -13.628 -11.080 -5.877 1.00 92.06 403 LEU A O 1
ATOM 3260 N N . ARG A 1 404 ? -11.741 -9.891 -5.613 1.00 93.56 404 ARG A N 1
ATOM 3261 C CA . ARG A 1 404 ? -12.327 -8.575 -5.874 1.00 93.56 404 ARG A CA 1
ATOM 3262 C C . ARG A 1 404 ? -11.553 -7.818 -6.946 1.00 93.56 404 ARG A C 1
ATOM 3264 O O . ARG A 1 404 ? -10.431 -7.382 -6.728 1.00 93.56 404 ARG A O 1
ATOM 3271 N N . ILE A 1 405 ? -12.175 -7.590 -8.101 1.00 92.56 405 ILE A N 1
ATOM 3272 C CA . ILE A 1 405 ? -11.584 -6.782 -9.180 1.00 92.56 405 ILE A CA 1
ATOM 3273 C C . ILE A 1 405 ? -12.136 -5.361 -9.103 1.00 92.56 405 ILE A C 1
ATOM 3275 O O . ILE A 1 405 ? -13.340 -5.176 -9.254 1.00 92.56 405 ILE A O 1
ATOM 3279 N N . VAL A 1 406 ? -11.272 -4.365 -8.910 1.00 91.75 406 VAL A N 1
ATOM 3280 C CA . VAL A 1 406 ? -11.636 -2.940 -8.856 1.00 91.75 406 VAL A CA 1
ATOM 3281 C C . VAL A 1 406 ? -11.253 -2.279 -10.178 1.00 91.75 406 VAL A C 1
ATOM 3283 O O . VAL A 1 406 ? -10.077 -2.197 -10.545 1.00 91.75 406 VAL A O 1
ATOM 3286 N N . THR A 1 407 ? -12.253 -1.830 -10.935 1.00 91.00 407 THR A N 1
ATOM 3287 C CA . THR A 1 407 ? -12.037 -1.264 -12.278 1.00 91.00 407 THR A CA 1
ATOM 3288 C C . THR A 1 407 ? -11.673 0.216 -12.230 1.00 91.00 407 THR A C 1
ATOM 3290 O O . THR A 1 407 ? -11.968 0.915 -11.269 1.00 91.00 407 THR A O 1
ATOM 3293 N N . SER A 1 408 ? -11.099 0.744 -13.310 1.00 87.62 408 SER A N 1
ATOM 3294 C CA . SER A 1 408 ? -10.704 2.158 -13.390 1.00 87.62 408 SER A CA 1
ATOM 3295 C C . SER A 1 408 ? -11.862 3.139 -13.151 1.00 87.62 408 SER A C 1
ATOM 3297 O O . SER A 1 408 ? -11.654 4.190 -12.555 1.00 87.62 408 SER A O 1
ATOM 3299 N N . LYS A 1 409 ? -13.079 2.797 -13.603 1.00 85.75 409 LYS A N 1
ATOM 3300 C CA . LYS A 1 409 ? -14.276 3.615 -13.354 1.00 85.75 409 LYS A CA 1
ATOM 3301 C C . LYS A 1 409 ? -14.605 3.640 -11.871 1.00 85.75 409 LYS A C 1
ATOM 3303 O O . LYS A 1 409 ? -14.830 4.707 -11.322 1.00 85.75 409 LYS A O 1
ATOM 3308 N N . GLU A 1 410 ? -14.597 2.473 -11.243 1.00 89.62 410 GLU A N 1
ATOM 3309 C CA . GLU A 1 410 ? -14.880 2.339 -9.821 1.00 89.62 410 GLU A CA 1
ATOM 3310 C C . GLU A 1 410 ? -13.862 3.101 -8.969 1.00 89.62 410 GLU A C 1
ATOM 3312 O O . GLU A 1 410 ? -14.258 3.858 -8.094 1.00 89.62 410 GLU A O 1
ATOM 3317 N N . ILE A 1 411 ? -12.569 3.007 -9.302 1.00 89.50 411 ILE A N 1
ATOM 3318 C CA . ILE A 1 411 ? -11.514 3.794 -8.646 1.00 89.50 411 ILE A CA 1
ATOM 3319 C C . ILE A 1 411 ? -11.818 5.297 -8.718 1.00 89.50 411 ILE A C 1
ATOM 3321 O O . ILE A 1 411 ? -11.595 6.005 -7.744 1.00 89.50 411 ILE A O 1
ATOM 3325 N N . ASP A 1 412 ? -12.333 5.801 -9.846 1.00 85.06 412 ASP A N 1
ATOM 3326 C CA . ASP A 1 412 ? -12.684 7.222 -9.952 1.00 85.06 412 ASP A CA 1
ATOM 3327 C C . ASP A 1 412 ? -13.934 7.606 -9.147 1.00 85.06 412 ASP A C 1
ATOM 3329 O O . ASP A 1 412 ? -14.061 8.774 -8.794 1.00 85.06 412 ASP A O 1
ATOM 3333 N N . HIS A 1 413 ? -14.832 6.658 -8.854 1.00 84.25 413 HIS A N 1
ATOM 3334 C CA . HIS A 1 413 ? -16.077 6.897 -8.108 1.00 84.25 413 HIS A CA 1
ATOM 3335 C C . HIS A 1 413 ? -15.941 6.661 -6.597 1.00 84.25 413 HIS A C 1
ATOM 3337 O O . HIS A 1 413 ? -16.742 7.197 -5.841 1.00 84.25 413 HIS A O 1
ATOM 3343 N N . LEU A 1 414 ? -14.949 5.880 -6.150 1.00 75.81 414 LEU A N 1
ATOM 3344 C CA . LEU A 1 414 ? -14.660 5.625 -4.728 1.00 75.81 414 LEU A CA 1
ATOM 3345 C C . LEU A 1 414 ? -14.168 6.874 -3.967 1.00 75.81 414 LEU A C 1
ATOM 3347 O O . LEU A 1 414 ? -14.061 6.836 -2.747 1.00 75.81 414 LEU A O 1
ATOM 3351 N N . THR A 1 415 ? -13.865 7.959 -4.684 1.00 59.94 415 THR A N 1
ATOM 3352 C CA . THR A 1 415 ? -13.366 9.257 -4.188 1.00 59.94 415 THR A CA 1
ATOM 3353 C C . THR A 1 415 ? -14.134 10.400 -4.823 1.00 59.94 415 THR A C 1
ATOM 3355 O O . THR A 1 415 ? -14.433 11.382 -4.119 1.00 59.94 415 THR A O 1
#

Radius of gyration: 23.78 Å; chains: 1; bounding box: 51×69×76 Å

Organism: Zygosaccharomyces rouxii (strain ATCC 2623 / CBS 732 / NBRC 1130 / NCYC 568 / NRRL Y-229) (NCBI:txid559307)

Sequence (415 aa):
MSTDHNLTKHQSFQDHILLFGSTGLIGSLTLEELLKVELYLDAGNDLQSKLELYENSDINHFTLNKFFYCVNRKLNNEKRSPGNEYLMERCKATPLVFRGQDYYLHNNTSATPPASQSSNPSLGNNVFEEDGTIQLTKTVDNRSVTLRFRQTRKSYQLEYISKDLKNLLITFHFTIVQLVFEDSTRWADLLPSIFSGEVELVPEESNHTSPRLPHLDQVKTMICTLGPNSSSTKHSHYDRYFVEYQLTFQIVQNFASCEDKRLVIMTSFNNSLVSHIFPYFKAKYQLENDLQNKVAPALAQLVVLRPGPIVGNHVNLNDRDLRLRYSPSLCEQLKHYKEWCWEYKKSFVKEIRKIGFKTKASELVAKAMYRKPGSSVLGYCVPASKAAYATAYMATNPTLGELRIVTSKEIDHLT

Foldseek 3Di:
DDPPPPPADEEEDEAFEEEEPCLFLQNVLLVLLLPAPLLQQVLPCVVQVVQVVQQVDPHQEYEYEYEYEYEEQDDDPPPDDSCSVPPVVPDPRPFHAGNNFTWGFDDKPDADDPPVPDPDPVRHDQFDKFKFWWWQCDFPVSDIDIWIKIKTKDKIKIWIATPVRRIHIYMYIYIYIYIHDNDLVCLLRCVQSQQVQPIFGGTPDDDDDGDTHHGLVSNAEYEYPFADQPLVVVVDVDDRLCRLAVSVLSNQLSSPPDQSHEYQYEAAAEDPVCLVVDVRNVSSVVRVVCLQPPRPPHHQAYEYEHAYQEADQRDDCPPDPLDQDDDPDPVVSVVSVVVSVVVVVVVVVVSCNVRNPVVVVSNVVLVVLAPDPPSVVRGHYAYSSLSSNVSSSCRSNPDPDHYHYQGNVNSRVVD

Secondary structure (DSSP, 8-state):
---------EEEEEEEEEEE-TTSHHHHHHHHHHT-SHHHHHTTHHHHHHHHTTTTS---EEEEEEEEEEEESS---------GGGTGGG--PPPEEETTEEEEEEEEE-S---TTS-S-TTSS---EEEEEEEEES--TTS--EEEEEEEEEEEEEEEEEETT--EEEEEEEEEEEEEE-S-GGGHHHHHHHHTBS--B-EESS-S---PBPPBGGG--EEEE-----TTGGGTS---HHIIIIIIHHHHHHHH-SSSS-EEEEE-----HHHHHH-HHHHHHHHHHHHHHHT-SSPPSEEEEEE--SEE--SS-GGG--------SSHHHHHHHHHHHHHHHHHHHHHHHHHH-HHHHHHHHHHHHHTT-TTGGGG---EEHHHHHHHHHHHHHSPPSSSEEEEEHHHHHH--